Protein AF-A0A7C1ZJZ0-F1 (afdb_monomer_lite)

pLDDT: mean 82.47, std 15.39, range [27.53, 98.88]

Structure (mmCIF, N/CA/C/O backbone):
data_AF-A0A7C1ZJZ0-F1
#
_entry.id   AF-A0A7C1ZJZ0-F1
#
loop_
_atom_site.group_PDB
_atom_site.id
_atom_site.type_symbol
_atom_site.label_atom_id
_atom_site.label_alt_id
_atom_site.label_comp_id
_atom_site.label_asym_id
_atom_site.label_entity_id
_atom_site.label_seq_id
_atom_site.pdbx_PDB_ins_code
_atom_site.Cartn_x
_atom_site.Cartn_y
_atom_site.Cartn_z
_atom_site.occupancy
_atom_site.B_iso_or_equiv
_atom_site.auth_seq_id
_atom_site.auth_comp_id
_atom_site.auth_asym_id
_atom_site.auth_atom_id
_atom_site.pdbx_PDB_model_num
ATOM 1 N N . MET A 1 1 ? 35.219 12.768 -16.596 1.00 62.69 1 MET A N 1
ATOM 2 C CA . MET A 1 1 ? 33.957 13.481 -16.907 1.00 62.69 1 MET A CA 1
ATOM 3 C C . MET A 1 1 ? 33.948 14.008 -18.329 1.00 62.69 1 MET A C 1
ATOM 5 O O . MET A 1 1 ? 33.378 13.306 -19.140 1.00 62.69 1 MET A O 1
ATOM 9 N N . ALA A 1 2 ? 34.588 15.134 -18.684 1.00 76.19 2 ALA A N 1
ATOM 10 C CA . ALA A 1 2 ? 34.489 15.686 -20.050 1.00 76.19 2 ALA A CA 1
ATOM 11 C C . ALA A 1 2 ? 34.805 14.657 -21.159 1.00 76.19 2 ALA A C 1
ATOM 13 O O . ALA A 1 2 ? 33.947 14.381 -21.987 1.00 76.19 2 ALA A O 1
ATOM 14 N N . ALA A 1 3 ? 35.966 13.991 -21.096 1.00 74.75 3 ALA A N 1
ATOM 15 C CA . ALA A 1 3 ? 36.316 12.920 -22.035 1.00 74.75 3 ALA A CA 1
ATOM 16 C C . ALA A 1 3 ? 35.357 11.712 -21.986 1.00 74.75 3 ALA A C 1
ATOM 18 O O . ALA A 1 3 ? 35.090 11.110 -23.013 1.00 74.75 3 ALA A O 1
ATOM 19 N N . TYR A 1 4 ? 34.794 11.380 -20.818 1.00 78.62 4 TYR A N 1
ATOM 20 C CA . TYR A 1 4 ? 33.815 10.293 -20.682 1.00 78.62 4 TYR A CA 1
ATOM 21 C C . TYR A 1 4 ? 32.494 10.624 -21.389 1.00 78.62 4 TYR A C 1
ATOM 23 O O . TYR A 1 4 ? 31.970 9.791 -22.117 1.00 78.62 4 TYR A O 1
ATOM 31 N N . HIS A 1 5 ? 31.977 11.846 -21.233 1.00 79.69 5 HIS A N 1
ATOM 32 C CA . HIS A 1 5 ? 30.794 12.280 -21.980 1.00 79.69 5 HIS A CA 1
ATOM 33 C C . HIS A 1 5 ? 31.078 12.393 -23.476 1.00 79.69 5 HIS A C 1
ATOM 35 O O . HIS A 1 5 ? 30.217 12.034 -24.263 1.00 79.69 5 HIS A O 1
ATOM 41 N N . LEU A 1 6 ? 32.277 12.834 -23.866 1.00 79.25 6 LEU A N 1
ATOM 42 C CA . LEU A 1 6 ? 32.668 12.941 -25.271 1.00 79.25 6 LEU A CA 1
ATOM 43 C C . LEU A 1 6 ? 32.746 11.563 -25.951 1.00 79.25 6 LEU A C 1
ATOM 45 O O . LEU A 1 6 ? 32.213 11.406 -27.042 1.00 79.25 6 LEU A O 1
ATOM 49 N N . ILE A 1 7 ? 33.331 10.566 -25.274 1.00 78.31 7 ILE A N 1
ATOM 50 C CA . ILE A 1 7 ? 33.463 9.180 -25.760 1.00 78.31 7 ILE A CA 1
ATOM 51 C C . ILE A 1 7 ? 32.117 8.440 -25.831 1.00 78.31 7 ILE A C 1
ATOM 53 O O . ILE A 1 7 ? 31.947 7.598 -26.703 1.00 78.31 7 ILE A O 1
ATOM 57 N N . ASN A 1 8 ? 31.161 8.748 -24.945 1.00 71.50 8 ASN A N 1
ATOM 58 C CA . ASN A 1 8 ? 29.840 8.097 -24.932 1.00 71.50 8 ASN A CA 1
ATOM 59 C C . ASN A 1 8 ? 28.728 8.921 -25.608 1.00 71.50 8 ASN A C 1
ATOM 61 O O . ASN A 1 8 ? 27.606 8.446 -25.741 1.00 71.50 8 ASN A O 1
ATOM 65 N N . SER A 1 9 ? 29.006 10.157 -26.028 1.00 66.31 9 SER A N 1
ATOM 66 C CA . SER A 1 9 ? 28.145 10.886 -26.961 1.00 66.31 9 SER A CA 1
ATOM 67 C C . SER A 1 9 ? 28.425 10.398 -28.377 1.00 66.31 9 SER A C 1
ATOM 69 O O . SER A 1 9 ? 29.589 10.202 -28.713 1.00 66.31 9 SER A O 1
ATOM 71 N N . SER A 1 10 ? 27.399 10.278 -29.223 1.00 53.28 10 SER A N 1
ATOM 72 C CA . SER A 1 10 ? 27.482 9.767 -30.608 1.00 53.28 10 SER A CA 1
ATOM 73 C C . SER A 1 10 ? 28.226 10.693 -31.595 1.00 53.28 10 SER A C 1
ATOM 75 O O . SER A 1 10 ? 27.869 10.796 -32.769 1.00 53.28 10 SER A O 1
ATOM 77 N N . GLN A 1 11 ? 29.233 11.426 -31.120 1.00 60.56 11 GLN A N 1
ATOM 78 C CA . GLN A 1 11 ? 30.133 12.239 -31.923 1.00 60.56 11 GLN A CA 1
ATOM 79 C C . GLN A 1 11 ? 31.191 11.349 -32.579 1.00 60.56 11 GLN A C 1
ATOM 81 O O . GLN A 1 11 ? 31.727 10.433 -31.962 1.00 60.56 11 GLN A O 1
ATOM 86 N N . ASN A 1 12 ? 31.516 11.647 -33.835 1.00 75.19 12 ASN A N 1
ATOM 87 C CA . ASN A 1 12 ? 32.528 10.915 -34.585 1.00 75.19 12 ASN A CA 1
ATOM 88 C C . ASN A 1 12 ? 33.930 11.263 -34.048 1.00 75.19 12 ASN A C 1
ATOM 90 O O . ASN A 1 12 ? 34.470 12.324 -34.369 1.00 75.19 12 ASN A O 1
ATOM 94 N N . ILE A 1 13 ? 34.486 10.398 -33.197 1.00 86.00 13 ILE A N 1
ATOM 95 C CA . ILE A 1 13 ? 35.805 10.564 -32.573 1.00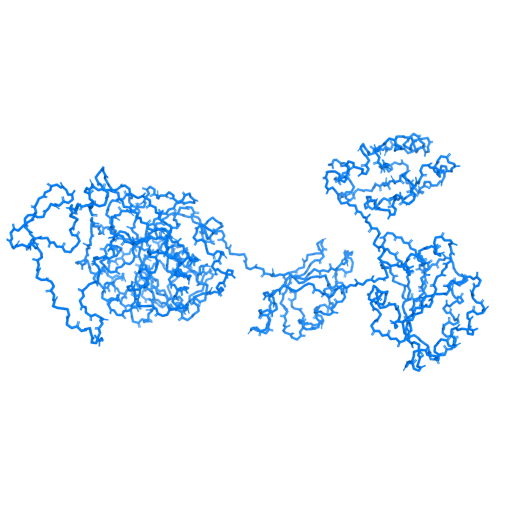 86.00 13 ILE A CA 1
ATOM 96 C C . ILE A 1 13 ? 36.727 9.386 -32.901 1.00 86.00 13 ILE A C 1
ATOM 98 O O . ILE A 1 13 ? 36.274 8.263 -33.114 1.00 86.00 13 ILE A O 1
ATOM 102 N N . LEU A 1 14 ? 38.035 9.631 -32.867 1.00 87.56 14 LEU A N 1
ATOM 103 C CA . LEU A 1 14 ? 39.067 8.604 -32.968 1.00 87.56 14 LEU A CA 1
ATOM 104 C C . LEU A 1 14 ? 39.740 8.415 -31.603 1.00 87.56 14 LEU A C 1
ATOM 106 O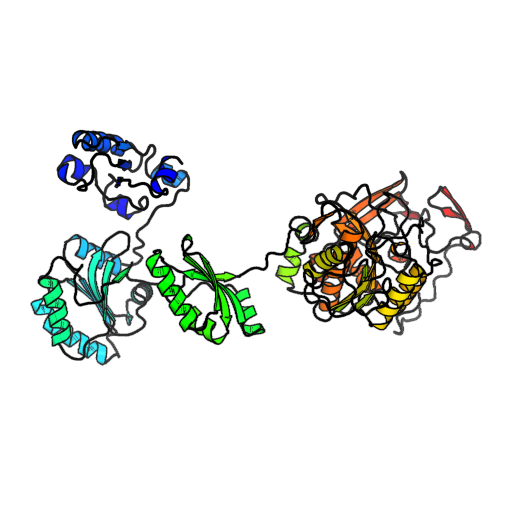 O . LEU A 1 14 ? 40.520 9.262 -31.171 1.00 87.56 14 LEU A O 1
ATOM 110 N N . LEU A 1 15 ? 39.454 7.310 -30.914 1.00 90.94 15 LEU A N 1
ATOM 111 C CA . LEU A 1 15 ? 40.058 6.991 -29.618 1.00 90.94 15 LEU A CA 1
ATOM 112 C C . LEU A 1 15 ? 41.259 6.051 -29.807 1.00 90.94 15 LEU A C 1
ATOM 114 O O . LEU A 1 15 ? 41.103 4.949 -30.325 1.00 90.94 15 LEU A O 1
ATOM 118 N N . LEU A 1 16 ? 42.453 6.467 -29.379 1.00 91.62 16 LEU A N 1
ATOM 119 C CA . LEU A 1 16 ? 43.711 5.733 -29.561 1.00 91.62 16 LEU A CA 1
ATOM 120 C C . LEU A 1 16 ? 44.349 5.356 -28.219 1.00 91.62 16 LEU A C 1
ATOM 122 O O . LEU A 1 16 ? 44.629 6.219 -27.382 1.00 91.62 16 LEU A O 1
ATOM 126 N N . ASP A 1 17 ? 44.646 4.070 -28.041 1.00 91.75 17 ASP A N 1
ATOM 127 C CA . ASP A 1 17 ? 45.448 3.567 -26.925 1.00 91.75 17 ASP A CA 1
ATOM 128 C C . ASP A 1 17 ? 46.902 3.358 -27.357 1.00 91.75 17 ASP A C 1
ATOM 130 O O . ASP A 1 17 ? 47.202 2.492 -28.181 1.00 91.75 17 ASP A O 1
ATOM 134 N N . VAL A 1 18 ? 47.818 4.131 -26.772 1.00 93.06 18 VAL A N 1
ATOM 135 C CA . VAL A 1 18 ? 49.244 4.102 -27.136 1.00 93.06 18 VAL A CA 1
ATOM 136 C C . VAL A 1 18 ? 50.113 3.304 -26.159 1.00 93.06 18 VAL A C 1
ATOM 138 O O . VAL A 1 18 ? 51.347 3.362 -26.230 1.00 93.06 18 VAL A O 1
ATOM 141 N N . ARG A 1 19 ? 49.490 2.545 -25.246 1.00 92.38 19 ARG A N 1
ATOM 142 C CA . ARG A 1 19 ? 50.166 1.552 -24.390 1.00 92.38 19 ARG A CA 1
ATOM 143 C C . ARG A 1 19 ? 50.691 0.371 -25.214 1.00 92.38 19 ARG A C 1
ATOM 145 O O . ARG A 1 19 ? 50.496 0.281 -26.421 1.00 92.38 19 ARG A O 1
ATOM 152 N N . SER A 1 20 ? 51.379 -0.560 -24.557 1.00 83.19 20 SER A N 1
ATOM 153 C CA . SER A 1 20 ? 51.705 -1.838 -25.198 1.00 83.19 20 SER A CA 1
ATOM 154 C C . SER A 1 20 ? 50.433 -2.640 -25.514 1.00 83.19 20 SER A C 1
ATOM 156 O O . SER A 1 20 ? 49.458 -2.566 -24.768 1.00 83.19 20 SER A O 1
ATOM 158 N N . GLU A 1 21 ? 50.450 -3.460 -26.571 1.00 74.38 21 GLU A N 1
ATOM 159 C CA . GLU A 1 21 ? 49.321 -4.349 -26.903 1.00 74.38 21 GLU A CA 1
ATOM 160 C C . GLU A 1 21 ? 48.880 -5.191 -25.694 1.00 74.38 21 GLU A C 1
ATOM 162 O O . GLU A 1 21 ? 47.696 -5.293 -25.395 1.00 74.38 21 GLU A O 1
ATOM 167 N N . GLY A 1 22 ? 49.833 -5.752 -24.939 1.00 65.69 22 GLY A N 1
ATOM 168 C CA . GLY A 1 22 ? 49.528 -6.542 -23.742 1.00 65.69 22 GLY A CA 1
ATOM 169 C C . GLY A 1 22 ? 48.804 -5.749 -22.646 1.00 65.69 22 GLY A C 1
ATOM 170 O O . GLY A 1 22 ? 47.997 -6.315 -21.915 1.00 65.69 22 GLY A O 1
ATOM 171 N N . GLU A 1 23 ? 49.038 -4.438 -22.543 1.00 78.44 23 GLU A N 1
ATOM 172 C CA . GLU A 1 23 ? 48.280 -3.568 -21.639 1.00 78.44 23 GLU A CA 1
ATOM 173 C C . GLU A 1 23 ? 46.887 -3.240 -22.190 1.00 78.44 23 GLU A C 1
ATOM 175 O O . GLU A 1 23 ? 45.931 -3.241 -21.413 1.00 78.44 23 GLU A O 1
ATOM 180 N N . TYR A 1 24 ? 46.749 -3.024 -23.501 1.00 78.06 24 TYR A N 1
ATOM 181 C CA . TYR A 1 24 ? 45.454 -2.859 -24.174 1.00 78.06 24 TYR A CA 1
ATOM 182 C C . TYR A 1 24 ? 44.541 -4.076 -23.949 1.00 78.06 24 TYR A C 1
ATOM 184 O O . TYR A 1 24 ? 43.420 -3.933 -23.458 1.00 78.06 24 TYR A O 1
ATOM 192 N N . TYR A 1 25 ? 45.051 -5.290 -24.176 1.00 65.94 25 TYR A N 1
ATOM 193 C CA . TYR A 1 25 ? 44.299 -6.531 -23.946 1.00 65.94 25 TYR A CA 1
ATOM 194 C C . TYR A 1 25 ? 44.099 -6.874 -22.456 1.00 65.94 25 TYR A C 1
ATOM 196 O O . TYR A 1 25 ? 43.245 -7.694 -22.134 1.00 65.94 25 TYR A O 1
ATOM 204 N N . SER A 1 26 ? 44.816 -6.228 -21.525 1.00 63.50 26 SER A N 1
ATOM 205 C CA . SER A 1 26 ? 44.552 -6.355 -20.075 1.00 63.50 26 SER A CA 1
ATOM 206 C C . SER A 1 26 ? 43.344 -5.534 -19.588 1.00 63.50 26 SER A C 1
ATOM 208 O O . SER A 1 26 ? 42.883 -5.703 -18.454 1.00 63.50 26 SER A O 1
ATOM 210 N N . GLY A 1 27 ? 42.833 -4.645 -20.442 1.00 74.06 27 GLY A N 1
ATOM 211 C CA . GLY A 1 27 ? 41.704 -3.760 -20.183 1.00 74.06 27 GLY A CA 1
ATOM 212 C C . GLY A 1 27 ? 41.937 -2.393 -20.819 1.00 74.06 27 GLY A C 1
ATOM 213 O O . GLY A 1 27 ? 42.972 -1.773 -20.563 1.00 74.06 27 GLY A O 1
ATOM 214 N N . HIS A 1 28 ? 40.986 -1.919 -21.621 1.00 85.06 28 HIS A N 1
ATOM 215 C CA . HIS A 1 28 ? 41.040 -0.670 -22.387 1.00 85.06 28 HIS A CA 1
ATOM 216 C C . HIS A 1 28 ? 39.713 0.108 -22.286 1.00 85.06 28 HIS A C 1
ATOM 218 O O . HIS A 1 28 ? 38.720 -0.398 -21.766 1.00 85.06 28 HIS A O 1
ATOM 224 N N . ILE A 1 29 ? 39.684 1.359 -22.744 1.00 87.12 29 ILE A N 1
ATOM 225 C CA . ILE A 1 29 ? 38.444 2.143 -22.872 1.00 87.12 29 ILE A CA 1
ATOM 226 C C . ILE A 1 29 ? 37.688 1.660 -24.115 1.00 87.12 29 ILE A C 1
ATOM 228 O O . ILE A 1 29 ? 38.301 1.524 -25.170 1.00 87.12 29 ILE A O 1
ATOM 232 N N . HIS A 1 30 ? 36.383 1.400 -23.994 1.00 79.94 30 HIS A N 1
ATOM 233 C CA . HIS A 1 30 ? 35.548 0.928 -25.104 1.00 79.94 30 HIS A CA 1
ATOM 234 C C . HIS A 1 30 ? 35.682 1.821 -26.353 1.00 79.94 30 HIS A C 1
ATOM 236 O O . HIS A 1 30 ? 35.745 3.044 -26.234 1.00 79.94 30 HIS A O 1
ATOM 242 N N . GLY A 1 31 ? 35.755 1.207 -27.538 1.00 75.81 31 GLY A N 1
ATOM 243 C CA . GLY A 1 31 ? 35.952 1.908 -28.813 1.00 75.81 31 GLY A CA 1
ATOM 244 C C . GLY A 1 31 ? 37.383 2.406 -29.075 1.00 75.81 31 GLY A C 1
ATOM 245 O O . GLY A 1 31 ? 37.620 3.055 -30.090 1.00 75.81 31 GLY A O 1
ATOM 246 N N . ALA A 1 32 ? 38.347 2.127 -28.190 1.00 84.69 32 ALA A N 1
ATOM 247 C CA . ALA A 1 32 ? 39.744 2.485 -28.416 1.00 84.69 32 ALA A CA 1
ATOM 248 C C . ALA A 1 32 ? 40.421 1.553 -29.428 1.00 84.69 32 ALA A C 1
ATOM 250 O O . ALA A 1 32 ? 40.411 0.337 -29.257 1.00 84.69 32 ALA A O 1
ATOM 251 N N . ILE A 1 33 ? 41.118 2.125 -30.406 1.00 84.38 33 ILE A N 1
ATOM 252 C CA . ILE A 1 33 ? 42.001 1.397 -31.321 1.00 84.38 33 ILE A CA 1
ATOM 253 C C . ILE A 1 33 ? 43.386 1.278 -30.677 1.00 84.38 33 ILE A C 1
ATOM 255 O O . ILE A 1 33 ? 43.949 2.264 -30.192 1.00 84.38 33 ILE A O 1
ATOM 259 N N . SER A 1 34 ? 43.962 0.073 -30.674 1.00 85.56 34 SER A N 1
ATOM 260 C CA . SER A 1 34 ? 45.341 -0.124 -30.218 1.00 85.56 34 SER A CA 1
ATOM 261 C C . SER A 1 34 ? 46.321 0.478 -31.230 1.00 85.56 34 SER A C 1
ATOM 263 O O . SER A 1 34 ? 46.382 0.062 -32.386 1.00 85.56 34 SER A O 1
ATOM 265 N N . THR A 1 35 ? 47.108 1.468 -30.815 1.00 86.88 35 THR A N 1
ATOM 266 C CA . THR A 1 35 ? 48.168 2.078 -31.635 1.00 86.88 35 THR A CA 1
ATOM 267 C C . THR A 1 35 ? 49.413 2.317 -30.771 1.00 86.88 35 THR A C 1
ATOM 269 O O . THR A 1 35 ? 49.746 3.461 -30.460 1.00 86.88 35 THR A O 1
ATOM 272 N N . PRO A 1 36 ? 50.114 1.247 -30.336 1.00 88.56 36 PRO A N 1
ATOM 273 C CA . PRO A 1 36 ? 51.244 1.352 -29.417 1.00 88.56 36 PRO A CA 1
ATOM 274 C C . PRO A 1 36 ? 52.275 2.400 -29.844 1.00 88.56 36 PRO A C 1
ATOM 276 O O . PRO A 1 36 ? 52.751 2.374 -30.981 1.00 88.56 36 PRO A O 1
ATOM 279 N N . LEU A 1 37 ? 52.704 3.267 -28.917 1.00 87.62 37 LEU A N 1
ATOM 280 C CA . LEU A 1 37 ? 53.649 4.357 -29.212 1.00 87.62 37 LEU A CA 1
ATOM 281 C C . LEU A 1 37 ? 54.930 3.854 -29.910 1.00 87.62 37 LEU A C 1
ATOM 283 O O . LEU A 1 37 ? 55.442 4.491 -30.822 1.00 87.62 37 LEU A O 1
ATOM 287 N N . ALA A 1 38 ? 55.413 2.663 -29.542 1.00 82.25 38 ALA A N 1
ATOM 288 C CA . ALA A 1 38 ? 56.596 2.039 -30.142 1.00 82.25 38 ALA A CA 1
ATOM 289 C C . ALA A 1 38 ? 56.436 1.618 -31.623 1.00 82.25 38 ALA A C 1
ATOM 291 O O . ALA A 1 38 ? 57.450 1.354 -32.281 1.00 82.25 38 ALA A O 1
ATOM 292 N N . LEU A 1 39 ? 55.200 1.519 -32.125 1.00 80.50 39 LEU A N 1
ATOM 293 C CA . LEU A 1 39 ? 54.866 1.344 -33.542 1.00 80.50 39 LEU A CA 1
ATOM 294 C C . LEU A 1 39 ? 54.639 2.707 -34.204 1.00 80.50 39 LEU A C 1
ATOM 296 O O . LEU A 1 39 ? 55.279 2.992 -35.214 1.00 80.50 39 LEU A O 1
ATOM 300 N N . LEU A 1 40 ? 53.843 3.576 -33.572 1.00 82.62 40 LEU A N 1
ATOM 301 C CA . LEU A 1 40 ? 53.535 4.929 -34.050 1.00 82.62 40 LEU A CA 1
ATOM 302 C C . LEU A 1 40 ? 54.802 5.767 -34.316 1.00 82.62 40 LEU A C 1
ATOM 304 O O . LEU A 1 40 ? 54.922 6.400 -35.358 1.00 82.62 40 LEU A O 1
ATOM 308 N N . SER A 1 41 ? 55.808 5.707 -33.432 1.00 80.75 41 SER A N 1
ATOM 309 C CA . SER A 1 41 ? 57.100 6.393 -33.626 1.00 80.75 41 SER A CA 1
ATOM 310 C C . SER A 1 41 ? 57.995 5.794 -34.723 1.00 80.75 41 SER A C 1
ATOM 312 O O . SER A 1 41 ? 59.044 6.364 -35.020 1.00 80.75 41 SER A O 1
ATOM 314 N N . LYS A 1 42 ? 57.653 4.624 -35.279 1.00 81.50 42 LYS A N 1
ATOM 315 C CA . LYS A 1 42 ? 58.417 3.951 -36.349 1.00 81.50 42 LYS A CA 1
ATOM 316 C C . LYS A 1 42 ? 57.719 4.002 -37.701 1.00 81.50 42 LYS A C 1
ATOM 318 O O . LYS A 1 42 ? 58.405 3.930 -38.716 1.00 81.50 42 LYS A O 1
ATOM 323 N N . ASN A 1 43 ? 56.392 4.067 -37.702 1.00 77.69 43 ASN A N 1
ATOM 324 C CA . ASN A 1 43 ? 55.567 4.109 -38.897 1.00 77.69 43 ASN A CA 1
ATOM 325 C C . ASN A 1 43 ? 54.333 4.992 -38.637 1.00 77.69 43 ASN A C 1
ATOM 327 O O . ASN A 1 43 ? 53.296 4.455 -38.256 1.00 77.69 43 ASN A O 1
ATOM 331 N N . PRO A 1 44 ? 54.425 6.324 -38.804 1.00 68.12 44 PRO A N 1
ATOM 332 C CA . PRO A 1 44 ? 53.292 7.229 -38.586 1.00 68.12 44 PRO A CA 1
ATOM 333 C C . PRO A 1 44 ? 52.082 6.924 -39.486 1.00 68.12 44 PRO A C 1
ATOM 335 O O . PRO A 1 44 ? 50.941 7.098 -39.058 1.00 68.12 44 PRO A O 1
ATOM 338 N N . ASP A 1 45 ? 52.327 6.334 -40.664 1.00 66.31 45 ASP A N 1
ATOM 339 C CA . ASP A 1 45 ? 51.314 5.794 -41.585 1.00 66.31 45 ASP A CA 1
ATOM 340 C C . ASP A 1 45 ? 50.470 4.642 -40.983 1.00 66.31 45 ASP A C 1
ATOM 342 O O . ASP A 1 45 ? 49.582 4.114 -41.646 1.00 66.31 45 ASP A O 1
ATOM 346 N N . SER A 1 46 ? 50.732 4.206 -39.740 1.00 66.25 46 SER A N 1
ATOM 347 C CA . SER A 1 46 ? 49.893 3.230 -39.026 1.00 66.25 46 SER A CA 1
ATOM 348 C C . SER A 1 46 ? 48.618 3.826 -38.416 1.00 66.25 46 SER A C 1
ATOM 350 O O . SER A 1 46 ? 47.867 3.098 -37.767 1.00 66.25 46 SER A O 1
ATOM 352 N N . LEU A 1 47 ? 48.397 5.138 -38.538 1.00 77.12 47 LEU A N 1
ATOM 353 C CA . LEU A 1 47 ? 47.149 5.779 -38.120 1.00 77.12 47 LEU A CA 1
ATOM 354 C C . LEU A 1 47 ? 46.005 5.427 -39.093 1.00 77.12 47 LEU A C 1
ATOM 356 O O . LEU A 1 47 ? 46.252 5.325 -40.293 1.00 77.12 47 LEU A O 1
ATOM 360 N N . PRO A 1 48 ? 44.755 5.267 -38.614 1.00 72.56 48 PRO A N 1
ATOM 361 C CA . PRO A 1 48 ? 43.609 5.024 -39.488 1.00 72.56 48 PRO A CA 1
ATOM 362 C C . PRO A 1 48 ? 43.432 6.105 -40.564 1.00 72.56 48 PRO A C 1
ATOM 364 O O . PRO A 1 48 ? 43.592 7.296 -40.288 1.00 72.56 48 PRO A O 1
ATOM 367 N N . ASP A 1 49 ? 43.062 5.683 -41.777 1.00 78.94 49 ASP A N 1
ATOM 368 C CA . ASP A 1 49 ? 42.761 6.577 -42.901 1.00 78.94 49 ASP A CA 1
ATOM 369 C C . ASP A 1 49 ? 41.374 7.209 -42.708 1.00 78.94 49 ASP A C 1
ATOM 371 O O . ASP A 1 49 ? 40.342 6.655 -43.088 1.00 78.94 49 ASP A O 1
ATOM 375 N N . VAL A 1 50 ? 41.358 8.343 -42.007 1.00 79.69 50 VAL A N 1
ATOM 376 C CA . VAL A 1 50 ? 40.159 9.105 -41.638 1.00 79.69 50 VAL A CA 1
ATOM 377 C C . VAL A 1 50 ? 40.376 10.598 -41.881 1.00 79.69 50 VAL A C 1
ATOM 379 O O . VAL A 1 50 ? 41.509 11.065 -42.019 1.00 79.69 50 VAL A O 1
ATOM 382 N N . ASP A 1 51 ? 39.281 11.365 -41.903 1.00 82.31 51 ASP A N 1
ATOM 383 C CA . ASP A 1 51 ? 39.332 12.826 -41.991 1.00 82.31 51 ASP A CA 1
ATOM 384 C C . ASP A 1 51 ? 40.234 13.402 -40.883 1.00 82.31 51 ASP A C 1
ATOM 386 O O . ASP A 1 51 ? 40.035 13.145 -39.695 1.00 82.31 51 ASP A O 1
ATOM 390 N N . LYS A 1 52 ? 41.232 14.199 -41.273 1.00 84.00 52 LYS A N 1
ATOM 391 C CA . LYS A 1 52 ? 42.213 14.815 -40.368 1.00 84.00 52 LYS A CA 1
ATOM 392 C C . LYS A 1 52 ? 41.600 15.866 -39.433 1.00 84.00 52 LYS A C 1
ATOM 394 O O . LYS A 1 52 ? 42.225 16.238 -38.439 1.00 84.00 52 LYS A O 1
ATOM 399 N N . ASN A 1 53 ? 40.375 16.303 -39.720 1.00 85.31 53 ASN A N 1
ATOM 400 C CA . ASN A 1 53 ? 39.571 17.170 -38.863 1.00 85.31 53 ASN A CA 1
ATOM 401 C C . ASN A 1 53 ? 38.772 16.395 -37.785 1.00 85.31 53 ASN A C 1
ATOM 403 O O . ASN A 1 53 ? 38.018 16.998 -37.020 1.00 85.31 53 ASN A O 1
ATOM 407 N N . ILE A 1 54 ? 38.898 15.061 -37.708 1.00 87.44 54 ILE A N 1
ATOM 408 C CA . ILE A 1 54 ? 38.279 14.271 -36.634 1.00 87.44 54 ILE A CA 1
ATOM 409 C C . ILE A 1 54 ? 38.904 14.606 -35.271 1.00 87.44 54 ILE A C 1
ATOM 411 O O . ILE A 1 54 ? 40.110 14.828 -35.150 1.00 87.44 54 ILE A O 1
ATOM 415 N N . THR A 1 55 ? 38.087 14.584 -34.218 1.00 90.12 55 THR A N 1
ATOM 416 C CA . THR A 1 55 ? 38.578 14.692 -32.840 1.00 90.12 55 THR A CA 1
ATOM 417 C C . THR A 1 55 ? 39.299 13.404 -32.451 1.00 90.12 55 THR A C 1
ATOM 419 O O . THR A 1 55 ? 38.671 12.354 -32.319 1.00 90.12 55 THR A O 1
ATOM 422 N N . VAL A 1 56 ? 40.610 13.486 -32.230 1.00 91.81 56 VAL A N 1
ATOM 423 C CA . VAL A 1 56 ? 41.450 12.375 -31.774 1.00 91.81 56 VAL A CA 1
ATOM 424 C C . VAL A 1 56 ? 41.665 12.480 -30.266 1.00 91.81 56 VAL A C 1
ATOM 426 O O . VAL A 1 56 ? 42.189 13.480 -29.775 1.00 91.81 56 VAL A O 1
ATOM 429 N N . ILE A 1 57 ? 41.308 11.436 -29.521 1.00 93.44 57 ILE A N 1
ATOM 430 C CA . ILE A 1 57 ? 41.611 11.308 -28.091 1.00 93.44 57 ILE A CA 1
ATOM 431 C C . ILE A 1 57 ? 42.661 10.215 -27.932 1.00 93.44 57 ILE A C 1
ATOM 433 O O . ILE A 1 57 ? 42.454 9.078 -28.341 1.00 93.44 57 ILE A O 1
ATOM 437 N N . VAL A 1 58 ? 43.785 10.547 -27.311 1.00 93.88 58 VAL A N 1
ATOM 438 C CA . VAL A 1 58 ? 44.922 9.644 -27.131 1.00 93.88 58 VAL A CA 1
ATOM 439 C C . VAL A 1 58 ? 45.111 9.378 -25.649 1.00 93.88 58 VAL A C 1
ATOM 441 O O . VAL A 1 58 ? 45.153 10.317 -24.855 1.00 93.88 58 VAL A O 1
ATOM 444 N N . TYR A 1 59 ? 45.276 8.119 -25.249 1.00 94.69 59 TYR A N 1
ATOM 445 C CA . TYR A 1 59 ? 45.592 7.793 -23.861 1.00 94.69 59 TYR A CA 1
ATOM 446 C C . TYR A 1 59 ? 46.716 6.776 -23.724 1.00 94.69 59 TYR A C 1
ATOM 448 O O . TYR A 1 59 ? 46.993 5.950 -24.588 1.00 94.69 59 TYR A O 1
ATOM 456 N N . SER A 1 60 ? 47.379 6.860 -22.576 1.00 94.19 60 SER A N 1
ATOM 457 C CA . SER A 1 60 ? 48.375 5.894 -22.128 1.00 94.19 60 SER A CA 1
ATOM 458 C C . SER A 1 60 ? 48.040 5.447 -20.704 1.00 94.19 60 SER A C 1
ATOM 460 O O . SER A 1 60 ? 47.005 5.825 -20.154 1.00 94.19 60 SER A O 1
ATOM 462 N N . ARG A 1 61 ? 48.917 4.668 -20.063 1.00 91.88 61 ARG A N 1
ATOM 463 C CA . ARG A 1 61 ? 48.693 4.178 -18.694 1.00 91.88 61 ARG A CA 1
ATOM 464 C C . ARG A 1 61 ? 48.439 5.312 -17.689 1.00 91.88 61 ARG A C 1
ATOM 466 O O . ARG A 1 61 ? 47.533 5.192 -16.877 1.00 91.88 61 ARG A O 1
ATOM 473 N N . SER A 1 62 ? 49.214 6.395 -17.772 1.00 88.44 62 SER A N 1
ATOM 474 C CA . SER A 1 62 ? 49.195 7.536 -16.838 1.00 88.44 62 SER A CA 1
ATOM 475 C C . SER A 1 62 ? 49.080 8.905 -17.530 1.00 88.44 62 SER A C 1
ATOM 477 O O . SER A 1 62 ? 49.445 9.925 -16.955 1.00 88.44 62 SER A O 1
ATOM 479 N N . GLY A 1 63 ? 48.696 8.939 -18.810 1.00 86.12 63 GLY A N 1
ATOM 480 C CA . GLY A 1 63 ? 48.683 10.153 -19.643 1.00 86.12 63 GLY A CA 1
ATOM 481 C C . GLY A 1 63 ? 50.066 10.594 -20.160 1.00 86.12 63 GLY A C 1
ATOM 482 O O . GLY A 1 63 ? 50.160 11.159 -21.246 1.00 86.12 63 GLY A O 1
ATOM 483 N N . TYR A 1 64 ? 51.162 10.261 -19.466 1.00 87.19 64 TYR A N 1
ATOM 484 C CA . TYR A 1 64 ? 52.518 10.731 -19.805 1.00 87.19 64 TYR A CA 1
ATOM 485 C C . TYR A 1 64 ? 52.996 10.360 -21.223 1.00 87.19 64 TYR A C 1
ATOM 487 O O . TYR A 1 64 ? 53.532 11.205 -21.934 1.00 87.19 64 TYR A O 1
ATOM 495 N N . LEU A 1 65 ? 52.785 9.113 -21.663 1.00 88.81 65 LEU A N 1
ATOM 496 C CA . LEU A 1 65 ? 53.170 8.679 -23.018 1.00 88.81 65 LEU A CA 1
ATOM 497 C C . LEU A 1 65 ? 52.154 9.116 -24.088 1.00 88.81 65 LEU A C 1
ATOM 499 O O . LEU A 1 65 ? 52.496 9.179 -25.266 1.00 88.81 65 LEU A O 1
ATOM 503 N N . GLY A 1 66 ? 50.931 9.469 -23.677 1.00 87.56 66 GLY A N 1
ATOM 504 C CA . GLY A 1 66 ? 49.910 10.030 -24.564 1.00 87.56 66 GLY A CA 1
ATOM 505 C C . GLY A 1 66 ? 50.331 11.394 -25.110 1.00 87.56 66 GLY A C 1
ATOM 506 O O . GLY A 1 66 ? 50.117 11.670 -26.285 1.00 87.56 66 GLY A O 1
ATOM 507 N N . GLN A 1 67 ? 51.047 12.191 -24.307 1.00 86.88 67 GLN A N 1
ATOM 508 C CA . GLN A 1 67 ? 51.626 13.473 -24.721 1.00 86.88 67 GLN A CA 1
ATOM 509 C C . GLN A 1 67 ? 52.545 13.323 -25.948 1.00 86.88 67 GLN A C 1
ATOM 511 O O . GLN A 1 67 ? 52.386 14.036 -26.934 1.00 86.88 67 GLN A O 1
ATOM 516 N N . GLN A 1 68 ? 53.462 12.349 -25.910 1.00 88.94 68 GLN A N 1
ATOM 517 C CA . GLN A 1 68 ? 54.425 12.090 -26.991 1.00 88.94 68 GLN A CA 1
ATOM 518 C C . GLN A 1 68 ? 53.736 11.558 -28.254 1.00 88.94 68 GLN A C 1
ATOM 520 O O . GLN A 1 68 ? 54.125 11.899 -29.367 1.00 88.94 68 GLN A O 1
ATOM 525 N N . ALA A 1 69 ? 52.688 10.747 -28.094 1.00 89.88 69 ALA A N 1
ATOM 526 C CA . ALA A 1 69 ? 51.870 10.312 -29.218 1.00 89.88 69 ALA A CA 1
ATOM 527 C C . ALA A 1 69 ? 51.103 11.478 -29.863 1.00 89.88 69 ALA A C 1
ATOM 529 O O . ALA A 1 69 ? 51.074 11.563 -31.087 1.00 89.88 69 ALA A O 1
ATOM 530 N N . CYS A 1 70 ? 50.542 12.399 -29.070 1.00 92.00 70 CYS A N 1
ATOM 531 C CA . CYS A 1 70 ? 49.854 13.582 -29.596 1.00 92.00 70 CYS A CA 1
ATOM 532 C C . CYS A 1 70 ? 50.784 14.435 -30.471 1.00 92.00 70 CYS A C 1
ATOM 534 O O . CYS A 1 70 ? 50.380 14.858 -31.548 1.00 92.00 70 CYS A O 1
ATOM 536 N N . GLU A 1 71 ? 52.038 14.637 -30.053 1.00 89.50 71 GLU A N 1
ATOM 537 C CA . GLU A 1 71 ? 53.043 15.363 -30.846 1.00 89.50 71 GLU A CA 1
ATOM 538 C C . GLU A 1 71 ? 53.307 14.693 -32.206 1.00 89.50 71 GLU A C 1
ATOM 540 O O . GLU A 1 71 ? 53.415 15.384 -33.217 1.00 89.50 71 GLU A O 1
ATOM 545 N N . ILE A 1 72 ? 53.360 13.357 -32.262 1.00 89.06 72 ILE A N 1
ATOM 546 C CA . ILE A 1 72 ? 53.508 12.613 -33.526 1.00 89.06 72 ILE A CA 1
ATOM 547 C C . ILE A 1 72 ? 52.252 12.773 -34.397 1.00 89.06 72 ILE A C 1
ATOM 549 O O . ILE A 1 72 ? 52.364 13.104 -35.572 1.00 89.06 72 ILE A O 1
ATOM 553 N N . ILE A 1 73 ? 51.058 12.609 -33.823 1.00 88.62 73 ILE A N 1
ATOM 554 C CA . ILE A 1 73 ? 49.778 12.656 -34.553 1.00 88.62 73 ILE A CA 1
ATOM 555 C C . ILE A 1 73 ? 49.492 14.061 -35.119 1.00 88.62 73 ILE A C 1
ATOM 557 O O . ILE A 1 73 ? 48.991 14.182 -36.235 1.00 88.62 73 ILE A O 1
ATOM 561 N N . VAL A 1 74 ? 49.871 15.129 -34.407 1.00 90.00 74 VAL A N 1
ATOM 562 C CA . VAL A 1 74 ? 49.780 16.514 -34.914 1.00 90.00 74 VAL A CA 1
ATOM 563 C C . VAL A 1 74 ? 50.729 16.746 -36.098 1.00 90.00 74 VAL A C 1
ATOM 565 O O . VAL A 1 74 ? 50.359 17.437 -37.046 1.00 90.00 74 VAL A O 1
ATOM 568 N N . ASN A 1 75 ? 51.923 16.138 -36.102 1.00 87.19 75 ASN A N 1
ATOM 569 C CA . ASN A 1 75 ? 52.822 16.201 -37.263 1.00 87.19 75 ASN A CA 1
ATOM 570 C C . ASN A 1 75 ? 52.239 15.471 -38.493 1.00 87.19 75 ASN A C 1
ATOM 572 O O . ASN A 1 75 ? 52.490 15.896 -39.619 1.00 87.19 75 ASN A O 1
ATOM 576 N N . GLU A 1 76 ? 51.369 14.475 -38.287 1.00 84.62 76 GLU A N 1
ATOM 577 C CA . GLU A 1 76 ? 50.568 13.812 -39.335 1.00 84.62 76 GLU A CA 1
ATOM 578 C C . GLU A 1 76 ? 49.288 14.583 -39.729 1.00 84.62 76 GLU A C 1
ATOM 580 O O . GLU A 1 76 ? 48.339 14.015 -40.286 1.00 84.62 76 GLU A O 1
ATOM 585 N N . SER A 1 77 ? 49.285 15.898 -39.478 1.00 85.38 77 SER A N 1
ATOM 586 C CA . SER A 1 77 ? 48.284 16.890 -39.899 1.00 85.38 77 SER A CA 1
ATOM 587 C C . SER A 1 77 ? 46.882 16.756 -39.290 1.00 85.38 77 SER A C 1
ATOM 589 O O . SER A 1 77 ? 45.941 17.321 -39.839 1.00 85.38 77 SER A O 1
ATOM 591 N N . PHE A 1 78 ? 46.715 16.054 -38.164 1.00 88.00 78 PHE A N 1
ATOM 592 C CA . PHE A 1 78 ? 45.446 16.061 -37.423 1.00 88.00 78 PHE A CA 1
ATOM 593 C C . PHE A 1 78 ? 45.268 17.364 -36.622 1.00 88.00 78 PHE A C 1
ATOM 595 O O . PHE A 1 78 ? 46.155 17.753 -35.859 1.00 88.00 78 PHE A O 1
ATOM 602 N N . GLU A 1 79 ? 44.111 18.020 -36.752 1.00 84.62 79 GLU A N 1
ATOM 603 C CA . GLU A 1 79 ? 43.877 19.355 -36.166 1.00 84.62 79 GLU A CA 1
ATOM 604 C C . GLU A 1 79 ? 43.351 19.330 -34.717 1.00 84.62 79 GLU A C 1
ATOM 606 O O . GLU A 1 79 ? 43.481 20.316 -33.986 1.00 84.62 79 GLU A O 1
ATOM 611 N N . HIS A 1 80 ? 42.736 18.226 -34.280 1.00 90.56 80 HIS A N 1
ATOM 612 C CA . HIS A 1 80 ? 41.968 18.150 -33.028 1.00 90.56 80 HIS A CA 1
ATOM 613 C C . HIS A 1 80 ? 42.433 16.989 -32.137 1.00 90.56 80 HIS A C 1
ATOM 615 O O . HIS A 1 80 ? 41.690 16.044 -31.883 1.00 90.56 80 HIS A O 1
ATOM 621 N N . VAL A 1 81 ? 43.685 17.050 -31.671 1.00 92.19 81 VAL A N 1
ATOM 622 C CA . VAL A 1 81 ? 44.337 15.968 -30.911 1.00 92.19 81 VAL A CA 1
ATOM 623 C C . VAL A 1 81 ? 44.420 16.296 -29.417 1.00 92.19 81 VAL A C 1
ATOM 625 O O . VAL A 1 81 ? 45.011 17.303 -29.025 1.00 92.19 81 VAL A O 1
ATOM 628 N N . TYR A 1 82 ? 43.876 15.417 -28.574 1.00 92.69 82 TYR A N 1
ATOM 629 C CA . TYR A 1 82 ? 43.782 15.598 -27.124 1.00 92.69 82 TYR A CA 1
ATOM 630 C C . TYR A 1 82 ? 44.390 14.419 -26.357 1.00 92.69 82 TYR A C 1
ATOM 632 O O . TYR A 1 82 ? 44.044 13.264 -26.594 1.00 92.69 82 TYR A O 1
ATOM 640 N N . ASN A 1 83 ? 45.247 14.708 -25.375 1.00 93.50 83 ASN A N 1
ATOM 641 C CA . ASN A 1 83 ? 45.751 13.711 -24.429 1.00 93.50 83 ASN A CA 1
ATOM 642 C C . ASN A 1 83 ? 44.740 13.511 -23.285 1.00 93.50 83 ASN A C 1
ATOM 644 O O . ASN A 1 83 ? 44.306 14.485 -22.666 1.00 93.50 83 ASN A O 1
ATOM 648 N N . LEU A 1 84 ? 44.400 12.264 -22.960 1.00 92.56 84 LEU A N 1
ATOM 649 C CA . LEU A 1 84 ? 43.627 11.932 -21.766 1.00 92.56 84 LEU A CA 1
ATOM 650 C C . LEU A 1 84 ? 44.526 12.058 -20.528 1.00 92.56 84 LEU A C 1
ATOM 652 O O . LEU A 1 84 ? 45.295 11.151 -20.195 1.00 92.56 84 LEU A O 1
ATOM 656 N N . GLU A 1 85 ? 44.419 13.198 -19.847 1.00 86.06 85 GLU A N 1
ATOM 657 C CA . GLU A 1 85 ? 45.101 13.467 -18.580 1.00 86.06 85 GLU A CA 1
ATOM 658 C C . GLU A 1 85 ? 44.801 12.364 -17.545 1.00 86.06 85 GLU A C 1
ATOM 660 O O . GLU A 1 85 ? 43.691 11.833 -17.486 1.00 86.06 85 GLU A O 1
ATOM 665 N N . GLY A 1 86 ? 45.831 11.938 -16.805 1.00 86.25 86 GLY A N 1
ATOM 666 C CA . GLY A 1 86 ? 45.768 10.791 -15.888 1.00 86.25 86 GLY A CA 1
ATOM 667 C C . GLY A 1 86 ? 45.738 9.406 -16.555 1.00 86.25 86 GLY A C 1
ATOM 668 O O . GLY A 1 86 ? 46.090 8.403 -15.927 1.00 86.25 86 GLY A O 1
ATOM 669 N N . GLY A 1 87 ? 45.405 9.330 -17.847 1.00 92.00 87 GLY A N 1
ATOM 670 C CA . GLY A 1 87 ? 45.353 8.091 -18.619 1.00 92.00 87 GLY A CA 1
ATOM 671 C C . GLY A 1 87 ? 44.342 7.073 -18.085 1.00 92.00 87 GLY A C 1
ATOM 672 O O . GLY A 1 87 ? 43.365 7.416 -17.419 1.00 92.00 87 GLY A O 1
ATOM 673 N N . LEU A 1 88 ? 44.587 5.788 -18.364 1.00 90.50 88 LEU A N 1
ATOM 674 C CA . LEU A 1 88 ? 43.681 4.723 -17.921 1.00 90.50 88 LEU A CA 1
ATOM 675 C C . LEU A 1 88 ? 43.630 4.570 -16.389 1.00 90.50 88 LEU A C 1
ATOM 677 O O . LEU A 1 88 ? 42.600 4.167 -15.855 1.00 90.50 88 LEU A O 1
ATOM 681 N N . LEU A 1 89 ? 44.713 4.880 -15.667 1.00 89.19 89 LEU A N 1
ATOM 682 C CA . LEU A 1 89 ? 44.723 4.769 -14.204 1.00 89.19 89 LEU A CA 1
ATOM 683 C C . LEU A 1 89 ? 43.686 5.701 -13.562 1.00 89.19 89 LEU A C 1
ATOM 685 O O . LEU A 1 89 ? 42.863 5.235 -12.778 1.00 89.19 89 LEU A O 1
ATOM 689 N N . GLU A 1 90 ? 43.669 6.978 -13.947 1.00 89.88 90 GLU A N 1
ATOM 690 C CA . GLU A 1 90 ? 42.705 7.951 -13.413 1.00 89.88 90 GLU A CA 1
ATOM 691 C C . GLU A 1 90 ? 41.278 7.716 -13.946 1.00 89.88 90 GLU A C 1
ATOM 693 O O . GLU A 1 90 ? 40.294 7.988 -13.256 1.00 89.88 90 GLU A O 1
ATOM 698 N N . TRP A 1 91 ? 41.146 7.153 -15.154 1.00 89.44 91 TRP A N 1
ATOM 699 C CA . TRP A 1 91 ? 39.862 6.689 -15.692 1.00 89.44 91 TRP A CA 1
ATOM 700 C C . TRP A 1 91 ? 39.226 5.612 -14.796 1.00 89.44 91 TRP A C 1
ATOM 702 O O . TRP A 1 91 ? 38.057 5.729 -14.426 1.00 89.44 91 TRP A O 1
ATOM 712 N N . ILE A 1 92 ? 40.014 4.607 -14.394 1.00 84.12 92 ILE A N 1
ATOM 713 C CA . ILE A 1 92 ? 39.582 3.533 -13.487 1.00 84.12 92 ILE A CA 1
ATOM 714 C C . ILE A 1 92 ? 39.337 4.069 -12.068 1.00 84.12 92 ILE A C 1
ATOM 716 O O . ILE A 1 92 ? 38.345 3.696 -11.447 1.00 84.12 92 ILE A O 1
ATOM 720 N N . GLU A 1 93 ? 40.197 4.956 -11.555 1.00 87.81 93 GLU A N 1
ATOM 721 C CA . GLU A 1 93 ? 40.038 5.567 -10.223 1.00 87.81 93 GLU A CA 1
ATOM 722 C C . GLU A 1 93 ? 38.717 6.342 -10.094 1.00 87.81 93 GLU A C 1
ATOM 724 O O . GLU A 1 93 ? 38.065 6.302 -9.052 1.00 87.81 93 GLU A O 1
ATOM 729 N N . LYS A 1 94 ? 38.271 6.984 -11.180 1.00 85.88 94 LYS A N 1
ATOM 730 C CA . LYS A 1 94 ? 36.980 7.688 -11.258 1.00 85.88 94 LYS A CA 1
ATOM 731 C C . LYS A 1 94 ? 35.778 6.765 -11.509 1.00 85.88 94 LYS A C 1
ATOM 733 O O . LYS A 1 94 ? 34.674 7.264 -11.715 1.00 85.88 94 LYS A O 1
ATOM 738 N N . GLY A 1 95 ? 35.976 5.446 -11.481 1.00 80.50 95 GLY A N 1
ATOM 739 C CA . GLY A 1 95 ? 34.919 4.443 -11.613 1.00 80.50 95 GLY A CA 1
ATOM 740 C C . GLY A 1 95 ? 34.373 4.266 -13.032 1.00 80.50 95 GLY A C 1
ATOM 741 O O . GLY A 1 95 ? 33.326 3.642 -13.193 1.00 80.50 95 GLY A O 1
ATOM 742 N N . PHE A 1 96 ? 35.040 4.799 -14.061 1.00 81.81 96 PHE A N 1
ATOM 743 C CA . PHE A 1 96 ? 34.570 4.652 -15.438 1.00 81.81 96 PHE A CA 1
ATOM 744 C C . PHE A 1 96 ? 34.850 3.233 -15.977 1.00 81.81 96 PHE A C 1
ATOM 746 O O . PHE A 1 96 ? 35.888 2.640 -15.661 1.00 81.81 96 PHE A O 1
ATOM 753 N N . PRO A 1 97 ? 33.940 2.669 -16.795 1.00 78.00 97 PRO A N 1
ATOM 754 C CA . PRO A 1 97 ? 34.049 1.307 -17.299 1.00 78.00 97 PRO A CA 1
ATOM 755 C C . PRO A 1 97 ? 35.284 1.113 -18.183 1.00 78.00 97 PRO A C 1
ATOM 757 O O . PRO A 1 97 ? 35.716 2.016 -18.903 1.00 78.00 97 PRO A O 1
ATOM 760 N N . VAL A 1 98 ? 35.822 -0.105 -18.152 1.00 79.25 98 VAL A N 1
ATOM 761 C CA . VAL A 1 98 ? 36.871 -0.572 -19.064 1.00 79.25 98 VAL A CA 1
ATOM 762 C C . VAL A 1 98 ? 36.437 -1.887 -19.697 1.00 79.25 98 VAL A C 1
ATOM 764 O O . VAL A 1 98 ? 36.017 -2.814 -19.000 1.00 79.25 98 VAL A O 1
ATOM 767 N N . THR A 1 99 ? 36.561 -1.981 -21.016 1.00 76.06 99 THR A N 1
ATOM 768 C CA . THR A 1 99 ? 36.397 -3.228 -21.756 1.00 76.06 99 THR A CA 1
ATOM 769 C C . THR A 1 99 ? 37.583 -4.125 -21.433 1.00 76.06 99 THR A C 1
ATOM 771 O O . THR A 1 99 ? 38.739 -3.744 -21.606 1.00 76.06 99 THR A O 1
ATOM 774 N N . LYS A 1 100 ? 37.301 -5.324 -20.923 1.00 62.38 100 LYS A N 1
ATOM 775 C CA . LYS A 1 100 ? 38.295 -6.376 -20.701 1.00 62.38 100 LYS A CA 1
ATOM 776 C C . LYS A 1 100 ? 37.951 -7.547 -21.613 1.00 62.38 100 LYS A C 1
ATOM 778 O O . LYS A 1 100 ? 36.894 -8.145 -21.397 1.00 62.38 100 LYS A O 1
ATOM 783 N N . PRO A 1 101 ? 38.823 -7.924 -22.561 1.00 52.69 101 PRO A N 1
ATOM 784 C CA . PRO A 1 101 ? 38.727 -9.216 -23.225 1.00 52.69 101 PRO A CA 1
ATOM 785 C C . PRO A 1 101 ? 38.701 -10.329 -22.167 1.00 52.69 101 PRO A C 1
ATOM 787 O O . PRO A 1 101 ? 39.670 -10.539 -21.432 1.00 52.69 101 PRO A O 1
ATOM 790 N N . ARG A 1 102 ? 37.564 -11.018 -22.030 1.00 51.22 102 ARG A N 1
ATOM 791 C CA . ARG A 1 102 ? 37.458 -12.209 -21.181 1.00 51.22 102 ARG A CA 1
ATOM 792 C C . ARG A 1 102 ? 38.018 -13.393 -21.966 1.00 51.22 102 ARG A C 1
ATOM 794 O O . ARG A 1 102 ? 37.305 -13.964 -22.777 1.00 51.22 102 ARG A O 1
ATOM 801 N N . TYR A 1 103 ? 39.249 -13.802 -21.669 1.00 54.44 103 TYR A N 1
ATOM 802 C CA . TYR A 1 103 ? 39.796 -15.088 -22.120 1.00 54.44 103 TYR A CA 1
ATOM 803 C C . TYR A 1 103 ? 39.921 -16.048 -20.920 1.00 54.44 103 TYR A C 1
ATOM 805 O O . TYR A 1 103 ? 40.935 -16.020 -20.219 1.00 54.44 103 TYR A O 1
ATOM 813 N N . PRO A 1 104 ? 38.886 -16.859 -20.617 1.00 54.69 104 PRO A N 1
ATOM 814 C CA . PRO A 1 104 ? 38.839 -17.658 -19.391 1.00 54.69 104 PRO A CA 1
ATOM 815 C C . PRO A 1 104 ? 39.556 -19.021 -19.464 1.00 54.69 104 PRO A C 1
ATOM 817 O O . PRO A 1 104 ? 39.583 -19.721 -18.453 1.00 54.69 104 PRO A O 1
ATOM 820 N N . ASP A 1 105 ? 40.140 -19.431 -20.600 1.00 65.88 105 ASP A N 1
ATOM 821 C CA . ASP A 1 105 ? 40.827 -20.731 -20.716 1.00 65.88 105 ASP A CA 1
ATOM 822 C C . ASP A 1 105 ? 41.985 -20.791 -21.744 1.00 65.88 105 ASP A C 1
ATOM 824 O O . ASP A 1 105 ? 42.163 -19.883 -22.564 1.00 65.88 105 ASP A O 1
ATOM 828 N N . PRO A 1 106 ? 42.808 -21.864 -21.713 1.00 75.69 106 PRO A N 1
ATOM 829 C CA . PRO A 1 106 ? 43.956 -22.022 -22.607 1.00 75.69 106 PRO A CA 1
ATOM 830 C C . PRO A 1 106 ? 43.628 -22.197 -24.096 1.00 75.69 106 PRO A C 1
ATOM 832 O O . PRO A 1 106 ? 44.505 -21.931 -24.917 1.00 75.69 106 PRO A O 1
ATOM 835 N N . VAL A 1 107 ? 42.424 -22.649 -24.469 1.00 82.56 107 VAL A N 1
ATOM 836 C CA . VAL A 1 107 ? 42.061 -22.865 -25.881 1.00 82.56 107 VAL A CA 1
ATOM 837 C C . VAL A 1 107 ? 41.703 -21.538 -26.538 1.00 82.56 107 VAL A C 1
ATOM 839 O O . VAL A 1 107 ? 42.212 -21.266 -27.622 1.00 82.56 107 VAL A O 1
ATOM 842 N N . HIS A 1 108 ? 40.967 -20.662 -25.850 1.00 78.69 108 HIS A N 1
ATOM 843 C CA . HIS A 1 108 ? 40.757 -19.276 -26.289 1.00 78.69 108 HIS A CA 1
ATOM 844 C C . HIS A 1 108 ? 42.078 -18.539 -26.564 1.00 78.69 108 HIS A C 1
ATOM 846 O O . HIS A 1 108 ? 42.267 -17.970 -27.640 1.00 78.69 108 HIS A O 1
ATOM 852 N N . ASN A 1 109 ? 43.039 -18.632 -25.638 1.00 78.44 109 ASN A N 1
ATOM 853 C CA . ASN A 1 109 ? 44.371 -18.047 -25.824 1.00 78.44 109 ASN A CA 1
ATOM 854 C C . ASN A 1 109 ? 45.135 -18.686 -27.001 1.00 78.44 109 ASN A C 1
ATOM 856 O O . ASN A 1 109 ? 45.803 -17.986 -27.760 1.00 78.44 109 ASN A O 1
ATOM 860 N N . ALA A 1 110 ? 45.023 -20.006 -27.193 1.00 84.38 110 ALA A N 1
ATOM 861 C CA . ALA A 1 110 ? 45.664 -20.695 -28.313 1.00 84.38 110 ALA A CA 1
ATOM 862 C C . ALA A 1 110 ? 45.062 -20.308 -29.676 1.00 84.38 110 ALA A C 1
ATOM 864 O O . ALA A 1 110 ? 45.807 -20.215 -30.650 1.00 84.38 110 ALA A O 1
ATOM 865 N N . VAL A 1 111 ? 43.749 -20.064 -29.755 1.00 86.81 111 VAL A N 1
ATOM 866 C CA . VAL A 1 111 ? 43.073 -19.548 -30.959 1.00 86.81 111 VAL A CA 1
ATOM 867 C C . VAL A 1 111 ? 43.571 -18.136 -31.267 1.00 86.81 111 VAL A C 1
ATOM 869 O O . VAL A 1 111 ? 44.063 -17.883 -32.368 1.00 86.81 111 VAL A O 1
ATOM 872 N N . TYR A 1 112 ? 43.525 -17.249 -30.271 1.00 82.00 112 TYR A N 1
ATOM 873 C CA . TYR A 1 112 ? 43.978 -15.862 -30.373 1.00 82.00 112 TYR A CA 1
ATOM 874 C C . TYR A 1 112 ? 45.427 -15.751 -30.883 1.00 82.00 112 TYR A C 1
ATOM 876 O O . TYR A 1 112 ? 45.687 -15.063 -31.870 1.00 82.00 112 TYR A O 1
ATOM 884 N N . GLU A 1 113 ? 46.368 -16.496 -30.292 1.00 81.62 113 GLU A N 1
ATOM 885 C CA . GLU A 1 113 ? 47.781 -16.471 -30.705 1.00 81.62 113 GLU A CA 1
ATOM 886 C C . GLU A 1 113 ? 48.007 -16.973 -32.144 1.00 81.62 113 GLU A C 1
ATOM 888 O O . GLU A 1 113 ? 48.986 -16.592 -32.786 1.00 81.62 113 GLU A O 1
ATOM 893 N N . LYS A 1 114 ? 47.123 -17.810 -32.700 1.00 90.31 114 LYS A N 1
ATOM 894 C CA . LYS A 1 114 ? 47.213 -18.232 -34.110 1.00 90.31 114 LYS A CA 1
ATOM 895 C C . LYS A 1 114 ? 46.688 -17.159 -35.056 1.00 90.31 114 LYS A C 1
ATOM 897 O O . LYS A 1 114 ? 47.377 -16.829 -36.023 1.00 90.31 114 LYS A O 1
ATOM 902 N N . LEU A 1 115 ? 45.541 -16.566 -34.734 1.00 86.69 115 LEU A N 1
ATOM 903 C CA . LEU A 1 115 ? 44.943 -15.493 -35.530 1.00 86.69 115 LEU A CA 1
ATOM 904 C C . LEU A 1 115 ? 45.820 -14.235 -35.535 1.00 86.69 115 LEU A C 1
ATOM 906 O O . LEU A 1 115 ? 46.031 -13.646 -36.591 1.00 86.69 115 LEU A O 1
ATOM 910 N N . LYS A 1 116 ? 46.446 -13.893 -34.400 1.00 80.50 116 LYS A N 1
ATOM 911 C CA . LYS A 1 116 ? 47.449 -12.819 -34.306 1.00 80.50 116 LYS A CA 1
ATOM 912 C C . LYS A 1 116 ? 48.639 -13.011 -35.259 1.00 80.50 116 LYS A C 1
ATOM 914 O O . LYS A 1 116 ? 49.224 -12.039 -35.725 1.00 80.50 116 LYS A O 1
ATOM 919 N N . ASN A 1 117 ? 48.987 -14.259 -35.576 1.00 82.00 117 ASN A N 1
ATOM 920 C CA . ASN A 1 117 ? 50.014 -14.605 -36.563 1.00 82.00 117 ASN A CA 1
ATOM 921 C C . ASN A 1 117 ? 49.433 -14.829 -37.980 1.00 82.00 117 ASN A C 1
ATOM 923 O O . ASN A 1 117 ? 50.056 -15.501 -38.802 1.00 82.00 117 ASN A O 1
ATOM 927 N N . GLY A 1 118 ? 48.231 -14.314 -38.267 1.00 84.62 118 GLY A N 1
ATOM 928 C CA . GLY A 1 118 ? 47.566 -14.411 -39.571 1.00 84.62 118 GLY A CA 1
ATOM 929 C C . GLY A 1 118 ? 47.158 -15.832 -39.974 1.00 84.62 118 GLY A C 1
ATOM 930 O O . GLY A 1 118 ? 46.994 -16.099 -41.161 1.00 84.62 118 GLY A O 1
ATOM 931 N N . THR A 1 119 ? 47.046 -16.762 -39.019 1.00 92.00 119 THR A N 1
ATOM 932 C CA . THR A 1 119 ? 46.751 -18.179 -39.284 1.00 92.00 119 THR A CA 1
ATOM 933 C C . THR A 1 119 ? 45.334 -18.535 -38.810 1.00 92.00 119 THR A C 1
ATOM 935 O O . THR A 1 119 ? 45.123 -18.607 -37.595 1.00 92.00 119 THR A O 1
ATOM 938 N N . PRO A 1 120 ? 44.377 -18.815 -39.720 1.00 94.06 120 PRO A N 1
ATOM 939 C CA . PRO A 1 120 ? 43.050 -19.319 -39.366 1.00 94.06 120 PRO A CA 1
ATOM 940 C C . PRO A 1 120 ? 43.100 -20.602 -38.530 1.00 94.06 120 PRO A C 1
ATOM 942 O O . PRO A 1 120 ? 44.043 -21.397 -38.627 1.00 94.06 120 PRO A O 1
ATOM 945 N N . VAL A 1 121 ? 42.064 -20.834 -37.725 1.00 94.56 121 VAL A N 1
ATOM 946 C CA . VAL A 1 121 ? 42.014 -21.928 -36.748 1.00 94.56 121 VAL A CA 1
ATOM 947 C C . VAL A 1 121 ? 40.806 -22.824 -36.988 1.00 94.56 121 VAL A C 1
ATOM 949 O O . VAL A 1 121 ? 39.672 -22.358 -37.026 1.00 94.56 121 VAL A O 1
ATOM 952 N N . PHE A 1 122 ? 41.049 -24.129 -37.094 1.00 94.75 122 PHE A N 1
ATOM 953 C CA . PHE A 1 122 ? 40.016 -25.161 -37.079 1.00 94.75 122 PHE A CA 1
ATOM 954 C C . PHE A 1 122 ? 39.950 -25.779 -35.678 1.00 94.75 122 PHE A C 1
ATOM 956 O O . PHE A 1 122 ? 40.889 -26.462 -35.259 1.00 94.75 122 PHE A O 1
ATOM 963 N N . LEU A 1 123 ? 38.856 -25.547 -34.957 1.00 93.06 123 LEU A N 1
ATOM 964 C CA . LEU A 1 123 ? 38.565 -26.165 -33.663 1.00 93.06 123 LEU A CA 1
ATOM 965 C C . LEU A 1 123 ? 37.698 -27.408 -33.865 1.00 93.06 123 LEU A C 1
ATOM 967 O O . LEU A 1 123 ? 36.688 -27.355 -34.564 1.00 93.06 123 LEU A O 1
ATOM 971 N N . PHE A 1 124 ? 38.059 -28.511 -33.212 1.00 93.44 124 PHE A N 1
ATOM 972 C CA . PHE A 1 124 ? 37.292 -29.757 -33.217 1.00 93.44 124 PHE A CA 1
ATOM 973 C C . PHE A 1 124 ? 37.029 -30.235 -31.792 1.00 93.44 124 PHE A C 1
ATOM 975 O O . PHE A 1 124 ? 37.935 -30.737 -31.122 1.00 93.44 124 PHE A O 1
ATOM 982 N N . PHE A 1 125 ? 35.782 -30.115 -31.349 1.00 91.25 125 PHE A N 1
ATOM 983 C CA . PHE A 1 125 ? 35.309 -30.648 -30.080 1.00 91.25 125 PHE A CA 1
ATOM 984 C C . PHE A 1 125 ? 34.701 -32.034 -30.300 1.00 91.25 125 PHE A C 1
ATOM 986 O O . PHE A 1 125 ? 33.781 -32.217 -31.102 1.00 91.25 125 PHE A O 1
ATOM 993 N N . TYR A 1 126 ? 35.235 -33.031 -29.599 1.00 90.25 126 TYR A N 1
ATOM 994 C CA . TYR A 1 126 ? 34.895 -34.439 -29.805 1.00 90.25 126 TYR A CA 1
ATOM 995 C C . TYR A 1 126 ? 34.954 -35.224 -28.497 1.00 90.25 126 TYR A C 1
ATOM 997 O O . TYR A 1 126 ? 35.484 -34.739 -27.500 1.00 90.25 126 TYR A O 1
ATOM 1005 N N . HIS A 1 127 ? 34.433 -36.451 -28.502 1.00 85.75 127 HIS A N 1
ATOM 1006 C CA . HIS A 1 127 ? 34.564 -37.362 -27.369 1.00 85.75 127 HIS A CA 1
ATOM 1007 C C . HIS A 1 127 ? 35.180 -38.689 -27.825 1.00 85.75 127 HIS A C 1
ATOM 1009 O O . HIS A 1 127 ? 34.580 -39.414 -28.619 1.00 85.75 127 HIS A O 1
ATOM 1015 N N . ALA A 1 128 ? 36.382 -39.008 -27.333 1.00 72.56 128 ALA A N 1
ATOM 1016 C CA . ALA A 1 128 ? 37.207 -40.083 -27.900 1.00 72.56 128 ALA A CA 1
ATOM 1017 C C . ALA A 1 128 ? 36.702 -41.515 -27.617 1.00 72.56 128 ALA A C 1
ATOM 1019 O O . ALA A 1 128 ? 36.832 -42.390 -28.468 1.00 72.56 128 ALA A O 1
ATOM 1020 N N . ASP A 1 129 ? 36.138 -41.756 -26.429 1.00 67.88 129 ASP A N 1
ATOM 1021 C CA . ASP A 1 129 ? 35.997 -43.123 -25.894 1.00 67.88 129 ASP A CA 1
ATOM 1022 C C . ASP A 1 129 ? 34.736 -43.904 -26.310 1.00 67.88 129 ASP A C 1
ATOM 1024 O O . ASP A 1 129 ? 34.714 -45.125 -26.168 1.00 67.88 129 ASP A O 1
ATOM 1028 N N . TYR A 1 130 ? 33.658 -43.233 -26.735 1.00 65.62 130 TYR A N 1
ATOM 1029 C CA . TYR A 1 130 ? 32.347 -43.888 -26.906 1.00 65.62 130 TYR A CA 1
ATOM 1030 C C . TYR A 1 130 ? 31.420 -43.271 -27.965 1.00 65.62 130 TYR A C 1
ATOM 1032 O O . TYR A 1 130 ? 30.298 -43.745 -28.132 1.00 65.62 130 TYR A O 1
ATOM 1040 N N . HIS A 1 131 ? 31.845 -42.226 -28.681 1.00 78.38 131 HIS A N 1
ATOM 1041 C CA . HIS A 1 131 ? 31.016 -41.590 -29.705 1.00 78.38 131 HIS A CA 1
ATOM 1042 C C . HIS A 1 131 ? 31.517 -41.969 -31.104 1.00 78.38 131 HIS A C 1
ATOM 1044 O O . HIS A 1 131 ? 32.392 -41.308 -31.658 1.00 78.38 131 HIS A O 1
ATOM 1050 N N . GLU A 1 132 ? 30.968 -43.049 -31.669 1.00 81.25 132 GLU A N 1
ATOM 1051 C CA . GLU A 1 132 ? 31.373 -43.634 -32.963 1.00 81.25 132 GLU A CA 1
ATOM 1052 C C . GLU A 1 132 ? 31.448 -42.579 -34.082 1.00 81.25 132 GLU A C 1
ATOM 1054 O O . GLU A 1 132 ? 32.479 -42.434 -34.737 1.00 81.25 132 GLU A O 1
ATOM 1059 N N . TYR A 1 133 ? 30.437 -41.709 -34.182 1.00 82.00 133 TYR A N 1
ATOM 1060 C CA . TYR A 1 133 ? 30.426 -40.606 -35.148 1.00 82.00 133 TYR A CA 1
ATOM 1061 C C . TYR A 1 133 ? 31.578 -39.597 -34.943 1.00 82.00 133 TYR A C 1
ATOM 1063 O O . TYR A 1 133 ? 32.100 -39.063 -35.918 1.00 82.00 133 TYR A O 1
ATOM 1071 N N . CYS A 1 134 ? 32.051 -39.358 -33.710 1.00 85.19 134 CYS A N 1
ATOM 1072 C CA . CYS A 1 134 ? 33.252 -38.535 -33.487 1.00 85.19 134 CYS A CA 1
ATOM 1073 C C . CYS A 1 134 ? 34.534 -39.216 -33.977 1.00 85.19 134 CYS A C 1
ATOM 1075 O O . CYS A 1 134 ? 35.441 -38.520 -34.431 1.00 85.19 134 CYS A O 1
ATOM 1077 N N . ILE A 1 135 ? 34.623 -40.544 -33.879 1.00 85.00 135 ILE A N 1
ATOM 1078 C CA . ILE A 1 135 ? 35.784 -41.322 -34.336 1.00 85.00 135 ILE A CA 1
ATOM 1079 C C . ILE A 1 135 ? 35.860 -41.278 -35.870 1.00 85.00 135 ILE A C 1
ATOM 1081 O O . ILE A 1 135 ? 36.923 -40.988 -36.431 1.00 85.00 135 ILE A O 1
ATOM 1085 N N . ASP A 1 136 ? 34.720 -41.455 -36.542 1.00 86.44 136 ASP A N 1
ATOM 1086 C CA . ASP A 1 136 ? 34.603 -41.326 -37.999 1.00 86.44 136 ASP A CA 1
ATOM 1087 C C . ASP A 1 136 ? 34.950 -39.909 -38.477 1.00 86.44 136 ASP A C 1
ATOM 1089 O O . ASP A 1 136 ? 35.783 -39.744 -39.374 1.00 86.44 136 ASP A O 1
ATOM 1093 N N . GLN A 1 137 ? 34.385 -38.872 -37.837 1.00 88.25 137 GLN A N 1
ATOM 1094 C CA . GLN A 1 137 ? 34.733 -37.482 -38.154 1.00 88.25 137 GLN A CA 1
ATOM 1095 C C . GLN A 1 137 ? 36.220 -37.196 -37.918 1.00 88.25 137 GLN A C 1
ATOM 1097 O O . GLN A 1 137 ? 36.847 -36.541 -38.748 1.00 88.25 137 GLN A O 1
ATOM 1102 N N . LYS A 1 138 ? 36.821 -37.708 -36.834 1.00 89.06 138 LYS A N 1
ATOM 1103 C CA . LYS A 1 138 ? 38.250 -37.502 -36.569 1.00 89.06 138 LYS A CA 1
ATOM 1104 C C . LYS A 1 138 ? 39.114 -38.083 -37.690 1.00 89.06 138 LYS A C 1
ATOM 1106 O O . LYS A 1 138 ? 40.018 -37.400 -38.162 1.00 89.06 138 LYS A O 1
ATOM 1111 N N . THR A 1 139 ? 38.820 -39.304 -38.134 1.00 88.06 139 THR A N 1
ATOM 1112 C CA . THR A 1 139 ? 39.536 -39.953 -39.249 1.00 88.06 139 THR A CA 1
ATOM 1113 C C . THR A 1 139 ? 39.408 -39.127 -40.534 1.00 88.06 139 THR A C 1
ATOM 1115 O O . THR A 1 139 ? 40.396 -38.871 -41.223 1.00 88.06 139 THR A O 1
ATOM 1118 N N . LEU A 1 140 ? 38.198 -38.635 -40.811 1.00 87.12 140 LEU A N 1
ATOM 1119 C CA . LEU A 1 140 ? 37.884 -37.792 -41.962 1.00 87.12 140 LEU A CA 1
ATOM 1120 C C . LEU A 1 140 ? 38.655 -36.457 -41.960 1.00 87.12 140 LEU A C 1
ATOM 1122 O O . LEU A 1 140 ? 39.163 -36.051 -43.009 1.00 87.12 140 LEU A O 1
ATOM 1126 N N . ILE A 1 141 ? 38.774 -35.801 -40.800 1.00 90.50 141 ILE A N 1
ATOM 1127 C CA . ILE A 1 141 ? 39.539 -34.555 -40.633 1.00 90.50 141 ILE A CA 1
ATOM 1128 C C . ILE A 1 141 ? 41.045 -34.831 -40.703 1.00 90.50 141 ILE A C 1
ATOM 1130 O O . ILE A 1 141 ? 41.751 -34.104 -41.397 1.00 90.50 141 ILE A O 1
ATOM 1134 N N . ASP A 1 142 ? 41.546 -35.884 -40.046 1.00 90.69 142 ASP A N 1
ATOM 1135 C CA . ASP A 1 142 ? 42.975 -36.230 -40.025 1.00 90.69 142 ASP A CA 1
ATOM 1136 C C . ASP A 1 142 ? 43.537 -36.480 -41.435 1.00 90.69 142 ASP A C 1
ATOM 1138 O O . ASP A 1 142 ? 44.660 -36.061 -41.721 1.00 90.69 142 ASP A O 1
ATOM 1142 N N . GLU A 1 143 ? 42.759 -37.113 -42.322 1.00 89.75 143 GLU A N 1
ATOM 1143 C CA . GLU A 1 143 ? 43.121 -37.298 -43.735 1.00 89.75 143 GLU A CA 1
ATOM 1144 C C . GLU A 1 143 ? 43.190 -35.973 -44.512 1.00 89.75 143 GLU A C 1
ATOM 1146 O O . GLU A 1 143 ? 44.119 -35.761 -45.293 1.00 89.75 143 GLU A O 1
ATOM 1151 N N . LEU A 1 144 ? 42.218 -35.074 -44.314 1.00 87.69 144 LEU A N 1
ATOM 1152 C CA . LEU A 1 144 ? 42.187 -33.778 -45.001 1.00 87.69 144 LEU A CA 1
ATOM 1153 C C . LEU A 1 144 ? 43.277 -32.834 -44.478 1.00 87.69 144 LEU A C 1
ATOM 1155 O O . LEU A 1 144 ? 43.906 -32.132 -45.272 1.00 87.69 144 LEU A O 1
ATOM 1159 N N . ARG A 1 145 ? 43.540 -32.854 -43.166 1.00 91.31 145 ARG A N 1
ATOM 1160 C CA . ARG A 1 145 ? 44.495 -31.992 -42.451 1.00 91.31 145 ARG A CA 1
ATOM 1161 C C . ARG A 1 145 ? 45.878 -31.957 -43.100 1.00 91.31 145 ARG A C 1
ATOM 1163 O O . ARG A 1 145 ? 46.458 -30.880 -43.184 1.00 91.31 145 ARG A O 1
ATOM 1170 N N . VAL A 1 146 ? 46.359 -33.083 -43.632 1.00 91.44 146 VAL A N 1
ATOM 1171 C CA . VAL A 1 146 ? 47.658 -33.199 -44.332 1.00 91.44 146 VAL A CA 1
ATOM 1172 C C . VAL A 1 146 ? 47.810 -32.182 -45.478 1.00 91.44 146 VAL A C 1
ATOM 1174 O O . VAL A 1 146 ? 48.918 -31.730 -45.765 1.00 91.44 146 VAL A O 1
ATOM 1177 N N . ASN A 1 147 ? 46.705 -31.780 -46.114 1.00 92.44 147 ASN A N 1
ATOM 1178 C CA . ASN A 1 147 ? 46.709 -30.804 -47.208 1.00 92.44 147 ASN A CA 1
ATOM 1179 C C . ASN A 1 147 ? 46.631 -29.341 -46.725 1.00 92.44 147 ASN A C 1
ATOM 1181 O O . ASN A 1 147 ? 47.013 -28.440 -47.471 1.00 92.44 147 ASN A O 1
ATOM 1185 N N . TYR A 1 148 ? 46.171 -29.096 -45.491 1.00 93.31 148 TYR A N 1
ATOM 1186 C CA . TYR A 1 148 ? 45.826 -27.760 -44.977 1.00 93.31 148 TYR A CA 1
ATOM 1187 C C . TYR A 1 148 ? 46.663 -27.288 -43.785 1.00 93.31 148 TYR A C 1
ATOM 1189 O O . TYR A 1 148 ? 46.708 -26.089 -43.526 1.00 93.31 148 TYR A O 1
ATOM 1197 N N . GLU A 1 149 ? 47.366 -28.181 -43.082 1.00 91.06 149 GLU A N 1
ATOM 1198 C CA . GLU A 1 149 ? 48.106 -27.883 -41.840 1.00 91.06 149 GLU A CA 1
ATOM 1199 C C . GLU A 1 149 ? 49.240 -26.847 -41.976 1.00 91.06 149 GLU A C 1
ATOM 1201 O O . GLU A 1 149 ? 49.773 -26.377 -40.974 1.00 91.06 149 GLU A O 1
ATOM 1206 N N . LYS A 1 150 ? 49.601 -26.464 -43.207 1.00 91.06 150 LYS A N 1
ATOM 1207 C CA . LYS A 1 150 ? 50.530 -25.357 -43.491 1.00 91.06 150 LYS A CA 1
ATOM 1208 C C . LYS A 1 150 ? 49.883 -23.971 -43.424 1.00 91.06 150 LYS A C 1
ATOM 1210 O O . LYS A 1 150 ? 50.598 -23.001 -43.206 1.00 91.06 150 LYS A O 1
ATOM 1215 N N . ASN A 1 151 ? 48.568 -23.897 -43.635 1.00 92.38 151 ASN A N 1
ATOM 1216 C CA . ASN A 1 151 ? 47.815 -22.650 -43.798 1.00 92.38 151 ASN A CA 1
ATOM 1217 C C . ASN A 1 151 ? 46.729 -22.477 -42.721 1.00 92.38 151 ASN A C 1
ATOM 1219 O O . ASN A 1 151 ? 46.329 -21.355 -42.440 1.00 92.38 151 ASN A O 1
ATOM 1223 N N . ILE A 1 152 ? 46.251 -23.574 -42.122 1.00 94.69 152 ILE A N 1
ATOM 1224 C CA . ILE A 1 152 ? 45.212 -23.589 -41.083 1.00 94.69 152 ILE A CA 1
ATOM 1225 C C . ILE A 1 152 ? 45.737 -24.357 -39.866 1.00 94.69 152 ILE A C 1
ATOM 1227 O O . ILE A 1 152 ? 46.243 -25.475 -39.988 1.00 94.69 152 ILE A O 1
ATOM 1231 N N . SER A 1 153 ? 45.595 -23.772 -38.678 1.00 95.62 153 SER A N 1
ATOM 1232 C CA . SER A 1 153 ? 45.973 -24.393 -37.407 1.00 95.62 153 SER A CA 1
ATOM 1233 C C . SER A 1 153 ? 44.836 -25.267 -36.877 1.00 95.62 153 SER A C 1
ATOM 1235 O O . SER A 1 153 ? 43.782 -24.759 -36.508 1.00 95.62 153 SER A O 1
ATOM 1237 N N . PHE A 1 154 ? 45.052 -26.577 -36.778 1.00 95.44 154 PHE A N 1
ATOM 1238 C CA . PHE A 1 154 ? 44.058 -27.519 -36.252 1.00 95.44 154 PHE A CA 1
ATOM 1239 C C . PHE A 1 154 ? 44.245 -27.733 -34.742 1.00 95.44 154 PHE A C 1
ATOM 1241 O O . PHE A 1 154 ? 45.316 -28.158 -34.303 1.00 95.44 154 PHE A O 1
ATOM 1248 N N . ILE A 1 155 ? 43.201 -27.466 -33.955 1.00 93.88 155 ILE A N 1
ATOM 1249 C CA . ILE A 1 155 ? 43.164 -27.627 -32.494 1.00 93.88 155 ILE A CA 1
ATOM 1250 C C . ILE A 1 155 ? 42.032 -28.597 -32.143 1.00 93.88 155 ILE A C 1
ATOM 1252 O O . ILE A 1 155 ? 40.869 -28.356 -32.456 1.00 93.88 155 ILE A O 1
ATOM 1256 N N . TYR A 1 156 ? 42.371 -29.721 -31.513 1.00 93.31 156 TYR A N 1
ATOM 1257 C CA . TYR A 1 156 ? 41.412 -30.767 -31.149 1.00 93.31 156 TYR A CA 1
ATOM 1258 C C . TYR A 1 156 ? 41.221 -30.790 -29.629 1.00 93.31 156 TYR A C 1
ATOM 1260 O O . TYR A 1 156 ? 42.201 -30.880 -28.888 1.00 93.31 156 TYR A O 1
ATOM 1268 N N . VAL A 1 157 ? 39.971 -30.777 -29.170 1.00 91.25 157 VAL A N 1
ATOM 1269 C CA . VAL A 1 157 ? 39.601 -30.744 -27.750 1.00 91.25 157 VAL A CA 1
ATOM 1270 C C . VAL A 1 157 ? 38.737 -31.961 -27.427 1.00 91.25 157 VAL A C 1
ATOM 1272 O O . VAL A 1 157 ? 37.594 -32.069 -27.868 1.00 91.25 157 VAL A O 1
ATOM 1275 N N . ASP A 1 158 ? 39.298 -32.892 -26.654 1.00 89.75 158 ASP A N 1
ATOM 1276 C CA . ASP A 1 158 ? 38.561 -34.049 -26.138 1.00 89.75 158 ASP A CA 1
ATOM 1277 C C . ASP A 1 158 ? 37.743 -33.640 -24.907 1.00 89.75 158 ASP A C 1
ATOM 1279 O O . ASP A 1 158 ? 38.301 -33.261 -23.869 1.00 89.75 158 ASP A O 1
ATOM 1283 N N . GLY A 1 159 ? 36.419 -33.722 -25.023 1.00 83.25 159 GLY A N 1
ATOM 1284 C CA . GLY A 1 159 ? 35.489 -33.230 -24.015 1.00 83.25 159 GLY A CA 1
ATOM 1285 C C . GLY A 1 159 ? 35.557 -33.967 -22.681 1.00 83.25 159 GLY A C 1
ATOM 1286 O O . GLY A 1 159 ? 35.269 -33.371 -21.643 1.00 83.25 159 GLY A O 1
ATOM 1287 N N . LYS A 1 160 ? 36.041 -35.217 -22.674 1.00 81.50 160 LYS A N 1
ATOM 1288 C CA . LYS A 1 160 ? 36.260 -35.997 -21.447 1.00 81.50 160 LYS A CA 1
ATOM 1289 C C . LYS A 1 160 ? 37.225 -35.314 -20.479 1.00 81.50 160 LYS A C 1
ATOM 1291 O O . LYS A 1 160 ? 37.011 -35.319 -19.270 1.00 81.50 160 LYS A O 1
ATOM 1296 N N . ASN A 1 161 ? 38.320 -34.788 -21.024 1.00 79.06 161 ASN A N 1
ATOM 1297 C CA . ASN A 1 161 ? 39.479 -34.331 -20.259 1.00 79.06 161 ASN A CA 1
ATOM 1298 C C . ASN A 1 161 ? 39.536 -32.801 -20.115 1.00 79.06 161 ASN A C 1
ATOM 1300 O O . ASN A 1 161 ? 40.390 -32.287 -19.399 1.00 79.06 161 ASN A O 1
ATOM 1304 N N . ASN A 1 162 ? 38.632 -32.076 -20.782 1.00 81.50 162 ASN A N 1
ATOM 1305 C CA . ASN A 1 162 ? 38.635 -30.615 -20.869 1.00 81.50 162 ASN A CA 1
ATOM 1306 C C . ASN A 1 162 ? 37.267 -30.018 -20.489 1.00 81.50 162 ASN A C 1
ATOM 1308 O O . ASN A 1 162 ? 36.817 -29.066 -21.118 1.00 81.50 162 ASN A O 1
ATOM 1312 N N . SER A 1 163 ? 36.586 -30.566 -19.477 1.00 73.31 163 SER A N 1
ATOM 1313 C CA . SER A 1 163 ? 35.209 -30.186 -19.109 1.00 73.31 163 SER A CA 1
ATOM 1314 C C . SER A 1 163 ? 34.998 -28.680 -18.892 1.00 73.31 163 SER A C 1
ATOM 1316 O O . SER A 1 163 ? 33.972 -28.151 -19.306 1.00 73.31 163 SER A O 1
ATOM 1318 N N . THR A 1 164 ? 35.974 -27.967 -18.321 1.00 68.69 164 THR A N 1
ATOM 1319 C CA . THR A 1 164 ? 35.934 -26.499 -18.182 1.00 68.69 164 THR A CA 1
ATOM 1320 C C . THR A 1 164 ? 35.982 -25.782 -19.534 1.00 68.69 164 THR A C 1
ATOM 1322 O O . THR A 1 164 ? 35.265 -24.811 -19.733 1.00 68.69 164 THR A O 1
ATOM 1325 N N . VAL A 1 165 ? 36.772 -26.279 -20.491 1.00 77.31 165 VAL A N 1
ATOM 1326 C CA . VAL A 1 165 ? 36.807 -25.736 -21.860 1.00 77.31 165 VAL A CA 1
ATOM 1327 C C . VAL A 1 165 ? 35.492 -26.043 -22.579 1.00 77.31 165 VAL A C 1
ATOM 1329 O O . VAL A 1 165 ? 34.939 -25.168 -23.225 1.00 77.31 165 VAL A O 1
ATOM 1332 N N . ILE A 1 166 ? 34.939 -27.248 -22.420 1.00 78.38 166 ILE A N 1
ATOM 1333 C CA . ILE A 1 166 ? 33.622 -27.619 -22.970 1.00 78.38 166 ILE A CA 1
ATOM 1334 C C . ILE A 1 166 ? 32.506 -26.709 -22.455 1.00 78.38 166 ILE A C 1
ATOM 1336 O O . ILE A 1 166 ? 31.627 -26.335 -23.226 1.00 78.38 166 ILE A O 1
ATOM 1340 N N . GLN A 1 167 ? 32.544 -26.353 -21.168 1.00 64.75 167 GLN A N 1
ATOM 1341 C CA . GLN A 1 167 ? 31.606 -25.404 -20.570 1.00 64.75 167 GLN A CA 1
ATOM 1342 C C . GLN A 1 167 ? 31.812 -23.992 -21.119 1.00 64.75 167 GLN A C 1
ATOM 1344 O O . GLN A 1 167 ? 30.841 -23.371 -21.539 1.00 64.75 167 GLN A O 1
ATOM 1349 N N . ASN A 1 168 ? 33.055 -23.506 -21.180 1.00 64.38 168 ASN A N 1
ATOM 1350 C CA . ASN A 1 168 ? 33.352 -22.192 -21.751 1.00 64.38 168 ASN A CA 1
ATOM 1351 C C . ASN A 1 168 ? 32.900 -22.091 -23.216 1.00 64.38 168 ASN A C 1
ATOM 1353 O O . ASN A 1 168 ? 32.297 -21.095 -23.584 1.00 64.38 168 ASN A O 1
ATOM 1357 N N . PHE A 1 169 ? 33.102 -23.137 -24.019 1.00 74.31 169 PHE A N 1
ATOM 1358 C CA . PHE A 1 169 ? 32.661 -23.196 -25.415 1.00 74.31 169 PHE A CA 1
ATOM 1359 C C . PHE A 1 169 ? 31.201 -23.700 -25.596 1.00 74.31 169 PHE A C 1
ATOM 1361 O O . PHE A 1 169 ? 30.818 -23.992 -26.722 1.00 74.31 169 PHE A O 1
ATOM 1368 N N . ASP A 1 170 ? 30.391 -23.835 -24.525 1.00 67.12 170 ASP A N 1
ATOM 1369 C CA . ASP A 1 170 ? 28.999 -24.371 -24.500 1.00 67.12 170 ASP A CA 1
ATOM 1370 C C . ASP A 1 170 ? 28.743 -25.519 -25.495 1.00 67.12 170 ASP A C 1
ATOM 1372 O O . ASP A 1 170 ? 27.762 -25.539 -26.243 1.00 67.12 170 ASP A O 1
ATOM 1376 N N . VAL A 1 171 ? 29.655 -26.493 -25.533 1.00 77.25 171 VAL A N 1
ATOM 1377 C CA . VAL A 1 171 ? 29.575 -27.593 -26.499 1.00 77.25 171 VAL A CA 1
ATOM 1378 C C . VAL A 1 171 ? 28.529 -28.602 -26.021 1.00 77.25 171 VAL A C 1
ATOM 1380 O O . VAL A 1 171 ? 28.822 -29.556 -25.295 1.00 77.25 171 VAL A O 1
ATOM 1383 N N . ARG A 1 172 ? 27.273 -28.359 -26.415 1.00 68.81 172 ARG A N 1
ATOM 1384 C CA . ARG A 1 172 ? 26.091 -29.155 -26.023 1.00 68.81 172 ARG A CA 1
ATOM 1385 C C . ARG A 1 172 ? 25.936 -30.463 -26.797 1.00 68.81 172 ARG A C 1
ATOM 1387 O O . ARG A 1 172 ? 25.236 -31.363 -26.335 1.00 68.81 172 ARG A O 1
ATOM 1394 N N . VAL A 1 173 ? 26.546 -30.564 -27.976 1.00 73.06 173 VAL A N 1
ATOM 1395 C CA . VAL A 1 173 ? 26.481 -31.731 -28.867 1.00 73.06 173 VAL A CA 1
ATOM 1396 C C . VAL A 1 173 ? 27.879 -32.102 -29.344 1.00 73.06 173 VAL A C 1
ATOM 1398 O O . VAL A 1 173 ? 28.783 -31.275 -29.336 1.00 73.06 173 VAL A O 1
ATOM 1401 N N . TYR A 1 174 ? 28.063 -33.353 -29.763 1.00 80.94 174 TYR A N 1
ATOM 1402 C CA . TYR A 1 174 ? 29.327 -33.815 -30.322 1.00 80.94 174 TYR A CA 1
ATOM 1403 C C . TYR A 1 174 ? 29.107 -34.516 -31.668 1.00 80.94 174 TYR A C 1
ATOM 1405 O O . TYR A 1 174 ? 28.155 -35.285 -31.802 1.00 80.94 174 TYR A O 1
ATOM 1413 N N . PRO A 1 175 ? 30.008 -34.330 -32.645 1.00 86.75 175 PRO A N 1
ATOM 1414 C CA . PRO A 1 175 ? 31.070 -33.330 -32.656 1.00 86.75 175 PRO A CA 1
ATOM 1415 C C . PRO A 1 175 ? 30.536 -31.924 -32.957 1.00 86.75 175 PRO A C 1
ATOM 1417 O O . PRO A 1 175 ? 29.659 -31.771 -33.805 1.00 86.75 175 PRO A O 1
ATOM 1420 N N . THR A 1 176 ? 31.153 -30.917 -32.343 1.00 86.38 176 THR A N 1
ATOM 1421 C CA . THR A 1 176 ? 31.024 -29.509 -32.749 1.00 86.38 176 THR A CA 1
ATOM 1422 C C . THR A 1 176 ? 32.367 -29.035 -33.284 1.00 86.38 176 THR A C 1
ATOM 1424 O O . THR A 1 176 ? 33.429 -29.398 -32.770 1.00 86.38 176 THR A O 1
ATOM 1427 N N . MET A 1 177 ? 32.336 -28.259 -34.358 1.00 89.12 177 MET A N 1
ATOM 1428 C CA . MET A 1 177 ? 33.515 -27.750 -35.040 1.00 89.12 177 MET A CA 1
ATOM 1429 C C . MET A 1 177 ? 33.338 -26.263 -35.320 1.00 89.12 177 MET A C 1
ATOM 1431 O O . MET A 1 177 ? 32.246 -25.831 -35.686 1.00 89.12 177 MET A O 1
ATOM 1435 N N . TYR A 1 178 ? 34.429 -25.510 -35.206 1.00 89.88 178 TYR A N 1
ATOM 1436 C CA . TYR A 1 178 ? 34.474 -24.106 -35.601 1.00 89.88 178 TYR A CA 1
ATOM 1437 C C . TYR A 1 178 ? 35.612 -23.885 -36.584 1.00 89.88 178 TYR A C 1
ATOM 1439 O O . TYR A 1 178 ? 36.706 -24.428 -36.414 1.00 89.88 178 TYR A O 1
ATOM 1447 N N . ILE A 1 179 ? 35.379 -23.029 -37.570 1.00 91.19 179 ILE A N 1
ATOM 1448 C CA . ILE A 1 179 ? 36.455 -22.373 -38.311 1.00 91.19 179 ILE A CA 1
ATOM 1449 C C . ILE A 1 179 ? 36.456 -20.915 -37.903 1.00 91.19 179 ILE A C 1
ATOM 1451 O O . ILE A 1 179 ? 35.449 -20.236 -38.072 1.00 91.19 179 ILE A O 1
ATOM 1455 N N . VAL A 1 180 ? 37.586 -20.463 -37.372 1.00 91.12 180 VAL A N 1
ATOM 1456 C CA . VAL A 1 180 ? 37.817 -19.106 -36.882 1.00 91.12 180 VAL A CA 1
ATOM 1457 C C . VAL A 1 180 ? 38.842 -18.442 -37.793 1.00 91.12 180 VAL A C 1
ATOM 1459 O O . VAL A 1 180 ? 39.902 -19.022 -38.043 1.00 91.12 180 VAL A O 1
ATOM 1462 N N . VAL A 1 181 ? 38.532 -17.255 -38.309 1.00 90.06 181 VAL A N 1
ATOM 1463 C CA . VAL A 1 181 ? 39.345 -16.591 -39.348 1.00 90.06 181 VAL A CA 1
ATOM 1464 C C . VAL A 1 181 ? 39.873 -15.216 -38.950 1.00 90.06 181 VAL A C 1
ATOM 1466 O O . VAL A 1 181 ? 40.860 -14.771 -39.525 1.00 90.06 181 VAL A O 1
ATOM 1469 N N . ASP A 1 182 ? 39.254 -14.562 -37.966 1.00 83.81 182 ASP A N 1
ATOM 1470 C CA . ASP A 1 182 ? 39.581 -13.196 -37.540 1.00 83.81 182 ASP A CA 1
ATOM 1471 C C . ASP A 1 182 ? 39.173 -12.960 -36.067 1.00 83.81 182 ASP A C 1
ATOM 1473 O O . ASP A 1 182 ? 38.423 -13.758 -35.495 1.00 83.81 182 ASP A O 1
ATOM 1477 N N . TYR A 1 183 ? 39.666 -11.887 -35.441 1.00 78.88 183 TYR A N 1
ATOM 1478 C CA . TYR A 1 183 ? 39.293 -11.454 -34.090 1.00 78.88 183 TYR A CA 1
ATOM 1479 C C . TYR A 1 183 ? 39.318 -9.922 -33.955 1.00 78.88 183 TYR A C 1
ATOM 1481 O O . TYR A 1 183 ? 40.145 -9.246 -34.558 1.00 78.88 183 TYR A O 1
ATOM 1489 N N . ASN A 1 184 ? 38.440 -9.370 -33.118 1.00 66.69 184 ASN A N 1
ATOM 1490 C CA . ASN A 1 184 ? 38.484 -7.974 -32.668 1.00 66.69 184 ASN A CA 1
ATOM 1491 C C . ASN A 1 184 ? 37.816 -7.840 -31.281 1.00 66.69 184 ASN A C 1
ATOM 1493 O O . ASN A 1 184 ? 37.571 -8.844 -30.610 1.00 66.69 184 ASN A O 1
ATOM 1497 N N . ASP A 1 185 ? 37.497 -6.618 -30.844 1.00 54.94 185 ASP A N 1
ATOM 1498 C CA . ASP A 1 185 ? 36.884 -6.362 -29.528 1.00 54.94 185 ASP A CA 1
ATOM 1499 C C . ASP A 1 185 ? 35.460 -6.927 -29.367 1.00 54.94 185 ASP A C 1
ATOM 1501 O O . ASP A 1 185 ? 35.001 -7.122 -28.242 1.00 54.94 185 ASP A O 1
ATOM 1505 N N . LEU A 1 186 ? 34.780 -7.246 -30.477 1.00 50.88 186 LEU A N 1
ATOM 1506 C CA . LEU A 1 186 ? 33.488 -7.950 -30.503 1.00 50.88 186 LEU A CA 1
ATOM 1507 C C . LEU A 1 186 ? 33.662 -9.486 -30.504 1.00 50.88 186 LEU A C 1
ATOM 1509 O O . LEU A 1 186 ? 32.700 -10.238 -30.668 1.00 50.88 186 LEU A O 1
ATOM 1513 N N . GLY A 1 187 ? 34.896 -9.967 -30.341 1.00 67.94 187 GLY A N 1
ATOM 1514 C CA . GLY A 1 187 ? 35.255 -11.377 -30.330 1.00 67.94 187 GLY A CA 1
ATOM 1515 C C . GLY A 1 187 ? 35.720 -11.905 -31.688 1.00 67.94 187 GLY A C 1
ATOM 1516 O O . GLY A 1 187 ? 36.197 -11.181 -32.566 1.00 67.94 187 GLY A O 1
ATOM 1517 N N . PHE A 1 188 ? 35.619 -13.219 -31.839 1.00 80.00 188 PHE A N 1
ATOM 1518 C CA . PHE A 1 188 ? 36.130 -13.966 -32.978 1.00 80.00 188 PHE A CA 1
ATOM 1519 C C . PHE A 1 188 ? 35.115 -14.010 -34.120 1.00 80.00 188 PHE A C 1
ATOM 1521 O O . PHE A 1 188 ? 33.927 -14.204 -33.873 1.00 80.00 188 PHE A O 1
ATOM 1528 N N . LEU A 1 189 ? 35.581 -13.904 -35.367 1.00 82.56 189 LEU A N 1
ATOM 1529 C CA . LEU A 1 189 ? 34.785 -14.210 -36.557 1.00 82.56 189 LEU A CA 1
ATOM 1530 C C . LEU A 1 189 ? 34.916 -15.702 -36.875 1.00 82.56 189 LEU A C 1
ATOM 1532 O O . LEU A 1 189 ? 36.018 -16.181 -37.173 1.00 82.56 189 LEU A O 1
ATOM 1536 N N . TYR A 1 190 ? 33.807 -16.433 -36.820 1.00 86.50 190 TYR A N 1
ATOM 1537 C CA . TYR A 1 190 ? 33.792 -17.879 -37.013 1.00 86.50 190 TYR A CA 1
ATOM 1538 C C . TYR A 1 190 ? 32.535 -18.393 -37.718 1.00 86.50 190 TYR A C 1
ATOM 1540 O O . TYR A 1 190 ? 31.559 -17.674 -37.902 1.00 86.50 190 TYR A O 1
ATOM 1548 N N . THR A 1 191 ? 32.547 -19.668 -38.100 1.00 83.00 191 THR A N 1
ATOM 1549 C CA . THR A 1 191 ? 31.341 -20.419 -38.472 1.00 83.00 191 THR A CA 1
ATOM 1550 C C . THR A 1 191 ? 31.332 -21.769 -37.748 1.00 83.00 191 THR A C 1
ATOM 1552 O O . THR A 1 191 ? 32.383 -22.407 -37.631 1.00 83.00 191 THR A O 1
ATOM 1555 N N . GLU A 1 192 ? 30.174 -22.171 -37.212 1.00 83.12 192 GLU A N 1
ATOM 1556 C CA . GLU A 1 192 ? 29.964 -23.437 -36.489 1.00 83.12 192 GLU A CA 1
ATOM 1557 C C . GLU A 1 192 ? 29.336 -24.506 -37.400 1.00 83.12 192 GLU A C 1
ATOM 1559 O O . GLU A 1 192 ? 28.485 -24.206 -38.240 1.00 83.12 192 GLU A O 1
ATOM 1564 N N . PHE A 1 193 ? 29.726 -25.771 -37.221 1.00 82.81 193 PHE A N 1
ATOM 1565 C CA . PHE A 1 193 ? 29.110 -26.925 -37.886 1.00 82.81 193 PHE A CA 1
ATOM 1566 C C . PHE A 1 193 ? 29.284 -28.226 -37.078 1.00 82.81 193 PHE A C 1
ATOM 1568 O O . PHE A 1 193 ? 30.236 -28.395 -36.317 1.00 82.81 193 PHE A O 1
ATOM 1575 N N . SER A 1 194 ? 28.370 -29.186 -37.267 1.00 75.88 194 SER A N 1
ATOM 1576 C CA . SER A 1 194 ? 28.283 -30.422 -36.462 1.00 75.88 194 SER A CA 1
ATOM 1577 C C . SER A 1 194 ? 28.674 -31.688 -37.249 1.00 75.88 194 SER A C 1
ATOM 1579 O O . SER A 1 194 ? 27.894 -32.633 -37.408 1.00 75.88 194 SER A O 1
ATOM 1581 N N . GLY A 1 195 ? 29.902 -31.707 -37.774 1.00 71.88 195 GLY A N 1
ATOM 1582 C CA . GLY A 1 195 ? 30.423 -32.804 -38.600 1.00 71.88 195 GLY A CA 1
ATOM 1583 C C . GLY A 1 195 ? 29.814 -32.903 -40.003 1.00 71.88 195 GLY A C 1
ATOM 1584 O O . GLY A 1 195 ? 28.992 -32.087 -40.415 1.00 71.88 195 GLY A O 1
ATOM 1585 N N . PHE A 1 196 ? 30.259 -33.906 -40.764 1.00 73.25 196 PHE A N 1
ATOM 1586 C CA . PHE A 1 196 ? 29.983 -34.037 -42.194 1.00 73.25 196 PHE A CA 1
ATOM 1587 C C . PHE A 1 196 ? 29.642 -35.467 -42.609 1.00 73.25 196 PHE A C 1
ATOM 1589 O O . PHE A 1 196 ? 30.302 -36.430 -42.224 1.00 73.25 196 PHE A O 1
ATOM 1596 N N . THR A 1 197 ? 28.680 -35.604 -43.518 1.00 65.69 197 THR A N 1
ATOM 1597 C CA . THR A 1 197 ? 28.344 -36.886 -44.160 1.00 65.69 197 THR A CA 1
ATOM 1598 C C . THR A 1 197 ? 29.282 -37.256 -45.319 1.00 65.69 197 THR A C 1
ATOM 1600 O O . THR A 1 197 ? 29.250 -38.390 -45.789 1.00 65.69 197 THR A O 1
ATOM 1603 N N . ASN A 1 198 ? 30.121 -36.325 -45.795 1.00 68.88 198 ASN A N 1
ATOM 1604 C CA . ASN A 1 198 ? 31.099 -36.539 -46.868 1.00 68.88 198 ASN A CA 1
ATOM 1605 C C . ASN A 1 198 ? 32.269 -35.529 -46.773 1.00 68.88 198 ASN A C 1
ATOM 1607 O O . ASN A 1 198 ? 32.065 -34.364 -46.433 1.00 68.88 198 ASN A O 1
ATOM 1611 N N . LYS A 1 199 ? 33.479 -35.960 -47.160 1.00 76.50 199 LYS A N 1
ATOM 1612 C CA . LYS A 1 199 ? 34.723 -35.163 -47.223 1.00 76.50 199 LYS A CA 1
ATOM 1613 C C . LYS A 1 199 ? 34.598 -33.889 -48.061 1.00 76.50 199 LYS A C 1
ATOM 1615 O O . LYS A 1 199 ? 35.229 -32.890 -47.730 1.00 76.50 199 LYS A O 1
ATOM 1620 N N . THR A 1 200 ? 33.797 -33.915 -49.129 1.00 80.56 200 THR A N 1
ATOM 1621 C CA . THR A 1 200 ? 33.702 -32.814 -50.103 1.00 80.56 200 THR A CA 1
ATOM 1622 C C . THR A 1 200 ? 33.303 -31.480 -49.470 1.00 80.56 200 THR A C 1
ATOM 1624 O O . THR A 1 200 ? 33.899 -30.465 -49.807 1.00 80.56 200 THR A O 1
ATOM 1627 N N . THR A 1 201 ? 32.352 -31.464 -48.531 1.00 78.81 201 THR A N 1
ATOM 1628 C CA . THR A 1 201 ? 31.874 -30.211 -47.919 1.00 78.81 201 THR A CA 1
ATOM 1629 C C . THR A 1 201 ? 32.959 -29.550 -47.070 1.00 78.81 201 THR A C 1
ATOM 1631 O O . THR A 1 201 ? 33.236 -28.369 -47.248 1.00 78.81 201 THR A O 1
ATOM 1634 N N . LEU A 1 202 ? 33.630 -30.319 -46.203 1.00 84.19 202 LEU A N 1
ATOM 1635 C CA . LEU A 1 202 ? 34.748 -29.814 -45.400 1.00 84.19 202 LEU A CA 1
ATOM 1636 C C . LEU A 1 202 ? 35.908 -29.337 -46.287 1.00 84.19 202 LEU A C 1
ATOM 1638 O O . LEU A 1 202 ? 36.459 -28.266 -46.055 1.00 84.19 202 LEU A O 1
ATOM 1642 N N . HIS A 1 203 ? 36.237 -30.098 -47.333 1.00 86.56 203 HIS A N 1
ATOM 1643 C CA . HIS A 1 203 ? 37.256 -29.737 -48.320 1.00 86.56 203 HIS A CA 1
ATOM 1644 C C . HIS A 1 203 ? 36.965 -28.367 -48.963 1.00 86.56 203 HIS A C 1
ATOM 1646 O O . HIS A 1 203 ? 37.831 -27.498 -48.950 1.00 86.56 203 HIS A O 1
ATOM 1652 N N . SER A 1 204 ? 35.726 -28.120 -49.409 1.00 85.12 204 SER A N 1
ATOM 1653 C CA . SER A 1 204 ? 35.324 -26.829 -49.990 1.00 85.12 204 SER A CA 1
ATOM 1654 C C . SER A 1 204 ? 35.358 -25.654 -49.004 1.00 85.12 204 SER A C 1
ATOM 1656 O O . SER A 1 204 ? 35.647 -24.534 -49.422 1.00 85.12 204 SER A O 1
ATOM 1658 N N . ILE A 1 205 ? 35.083 -25.876 -47.713 1.00 85.44 205 ILE A N 1
ATOM 1659 C CA . ILE A 1 205 ? 35.202 -24.818 -46.695 1.00 85.44 205 ILE A CA 1
ATOM 1660 C C . ILE A 1 205 ? 36.684 -24.494 -46.440 1.00 85.44 205 ILE A C 1
ATOM 1662 O O . ILE A 1 205 ? 37.063 -23.325 -46.432 1.00 85.44 205 ILE A O 1
ATOM 1666 N N . LEU A 1 206 ? 37.541 -25.511 -46.290 1.00 89.62 206 LEU A N 1
ATOM 1667 C CA . LEU A 1 206 ? 38.980 -25.316 -46.065 1.00 89.62 206 LEU A CA 1
ATOM 1668 C C . LEU A 1 206 ? 39.673 -24.675 -47.282 1.00 89.62 206 LEU A C 1
ATOM 1670 O O . LEU A 1 206 ? 40.499 -23.781 -47.107 1.00 89.62 206 LEU A O 1
ATOM 1674 N N . ASP A 1 207 ? 39.296 -25.059 -48.506 1.00 89.69 207 ASP A N 1
ATOM 1675 C CA . ASP A 1 207 ? 39.761 -24.400 -49.734 1.00 89.69 207 ASP A CA 1
ATOM 1676 C C . ASP A 1 207 ? 39.328 -22.933 -49.796 1.00 89.69 207 ASP A C 1
ATOM 1678 O O . ASP A 1 207 ? 40.125 -22.080 -50.188 1.00 89.69 207 ASP A O 1
ATOM 1682 N N . PHE A 1 208 ? 38.094 -22.610 -49.399 1.00 87.19 208 PHE A N 1
ATOM 1683 C CA . PHE A 1 208 ? 37.643 -21.220 -49.343 1.00 87.19 208 PHE A CA 1
ATOM 1684 C C . PHE A 1 208 ? 38.500 -20.398 -48.368 1.00 87.19 208 PHE A C 1
ATOM 1686 O O . PHE A 1 208 ? 38.968 -19.324 -48.739 1.00 87.19 208 PHE A O 1
ATOM 1693 N N . VAL A 1 209 ? 38.777 -20.928 -47.172 1.00 88.81 209 VAL A N 1
ATOM 1694 C CA . VAL A 1 209 ? 39.596 -20.257 -46.144 1.00 88.81 209 VAL A CA 1
ATOM 1695 C C . VAL A 1 209 ? 41.054 -20.077 -46.577 1.00 88.81 209 VAL A C 1
ATOM 1697 O O . VAL A 1 209 ? 41.647 -19.042 -46.302 1.00 88.81 209 VAL A O 1
ATOM 1700 N N . VAL A 1 210 ? 41.649 -21.045 -47.280 1.00 89.38 210 VAL A N 1
ATOM 1701 C CA . VAL A 1 210 ? 43.039 -20.914 -47.760 1.00 89.38 210 VAL A CA 1
ATOM 1702 C C . VAL A 1 210 ? 43.178 -19.917 -48.914 1.00 89.38 210 VAL A C 1
ATOM 1704 O O . VAL A 1 210 ? 44.222 -19.279 -49.039 1.00 89.38 210 VAL A O 1
ATOM 1707 N N . ASN A 1 211 ? 42.166 -19.799 -49.775 1.00 86.81 211 ASN A N 1
ATOM 1708 C CA . ASN A 1 211 ? 42.266 -19.022 -51.015 1.00 86.81 211 ASN A CA 1
ATOM 1709 C C . ASN A 1 211 ? 41.684 -17.598 -50.926 1.00 86.81 211 ASN A C 1
ATOM 1711 O O . ASN A 1 211 ? 41.735 -16.880 -51.924 1.00 86.81 211 ASN A O 1
ATOM 1715 N N . ASN A 1 212 ? 41.142 -17.177 -49.777 1.00 80.44 212 ASN A N 1
ATOM 1716 C CA . ASN A 1 212 ? 40.548 -15.850 -49.594 1.00 80.44 212 ASN A CA 1
ATOM 1717 C C . ASN A 1 212 ? 41.120 -15.150 -48.355 1.00 80.44 212 ASN A C 1
ATOM 1719 O O . ASN A 1 212 ? 41.397 -15.778 -47.340 1.00 80.44 212 ASN A O 1
ATOM 1723 N N . THR A 1 213 ? 41.269 -13.829 -48.443 1.00 68.31 213 THR A N 1
ATOM 1724 C CA . THR A 1 213 ? 41.697 -12.958 -47.332 1.00 68.31 213 THR A CA 1
ATOM 1725 C C . THR A 1 213 ? 40.602 -11.992 -46.881 1.00 68.31 213 THR A C 1
ATOM 1727 O O . THR A 1 213 ? 40.792 -11.272 -45.909 1.00 68.31 213 THR A O 1
ATOM 1730 N N . ASP A 1 214 ? 39.476 -11.960 -47.594 1.00 71.06 214 ASP A N 1
ATOM 1731 C CA . ASP A 1 214 ? 38.291 -11.176 -47.263 1.00 71.06 214 ASP A CA 1
ATOM 1732 C C . ASP A 1 214 ? 37.108 -12.133 -47.083 1.00 71.06 214 ASP A C 1
ATOM 1734 O O . ASP A 1 214 ? 36.738 -12.879 -47.994 1.00 71.06 214 ASP A O 1
ATOM 1738 N N . TYR A 1 215 ? 36.549 -12.131 -45.876 1.00 70.75 215 TYR A N 1
ATOM 1739 C CA . TYR A 1 215 ? 35.460 -13.013 -45.462 1.00 70.75 215 TYR A CA 1
ATOM 1740 C C . TYR A 1 215 ? 34.094 -12.305 -45.459 1.00 70.75 215 TYR A C 1
ATOM 1742 O O . TYR A 1 215 ? 33.078 -12.954 -45.209 1.00 70.75 215 TYR A O 1
ATOM 1750 N N . SER A 1 216 ? 34.045 -11.006 -45.789 1.00 57.81 216 SER A N 1
ATOM 1751 C CA . SER A 1 216 ? 32.826 -10.177 -45.765 1.00 57.81 216 SER A CA 1
ATOM 1752 C C . SER A 1 216 ? 31.759 -10.579 -46.796 1.00 57.81 216 SER A C 1
ATOM 1754 O O . SER A 1 216 ? 30.595 -10.216 -46.651 1.00 57.81 216 SER A O 1
ATOM 1756 N N . LEU A 1 217 ? 32.138 -11.360 -47.815 1.00 51.00 217 LEU A N 1
ATOM 1757 C CA . LEU A 1 217 ? 31.286 -11.779 -48.940 1.00 51.00 217 LEU A CA 1
ATOM 1758 C C . LEU A 1 217 ? 31.073 -13.310 -49.008 1.00 51.00 217 LEU A C 1
ATOM 1760 O O . LEU A 1 217 ? 30.760 -13.859 -50.067 1.00 51.00 217 LEU A O 1
ATOM 1764 N N . GLY A 1 218 ? 31.300 -14.028 -47.903 1.00 51.38 218 GLY A N 1
ATOM 1765 C CA . GLY A 1 218 ? 31.335 -15.495 -47.875 1.00 51.38 218 GLY A CA 1
ATOM 1766 C C . GLY A 1 218 ? 29.979 -16.209 -48.012 1.00 51.38 218 GLY A C 1
ATOM 1767 O O . GLY A 1 218 ? 28.978 -15.804 -47.437 1.00 51.38 218 GLY A O 1
ATOM 1768 N N . LEU A 1 219 ? 29.984 -17.364 -48.693 1.00 51.06 219 LEU A N 1
ATOM 1769 C CA . LEU A 1 219 ? 28.844 -18.295 -48.855 1.00 51.06 219 LEU A CA 1
ATOM 1770 C C . LEU A 1 219 ? 28.394 -19.019 -47.565 1.00 51.06 219 LEU A C 1
ATOM 1772 O O . LEU A 1 219 ? 27.506 -19.870 -47.618 1.00 51.06 219 LEU A O 1
ATOM 1776 N N . TYR A 1 220 ? 29.031 -18.737 -46.431 1.00 57.06 220 TYR A N 1
ATOM 1777 C CA . TYR A 1 220 ? 28.828 -19.423 -45.158 1.00 57.06 220 TYR A CA 1
ATOM 1778 C C . TYR A 1 220 ? 28.378 -18.411 -44.106 1.00 57.06 220 TYR A C 1
ATOM 1780 O O . TYR A 1 220 ? 28.839 -17.271 -44.114 1.00 57.06 220 TYR A O 1
ATOM 1788 N N . ASN A 1 221 ? 27.488 -18.828 -43.202 1.00 62.00 221 ASN A N 1
ATOM 1789 C CA . ASN A 1 221 ? 26.951 -17.970 -42.145 1.00 62.00 221 ASN A CA 1
ATOM 1790 C C . ASN A 1 221 ? 28.042 -17.682 -41.100 1.00 62.00 221 ASN A C 1
ATOM 1792 O O . ASN A 1 221 ? 28.163 -18.397 -40.102 1.00 62.00 221 ASN A O 1
ATOM 1796 N N . TRP A 1 222 ? 28.865 -16.667 -41.364 1.00 74.00 222 TRP A N 1
ATOM 1797 C CA . TRP A 1 222 ? 29.846 -16.153 -40.417 1.00 74.00 222 TRP A CA 1
ATOM 1798 C C . TRP A 1 222 ? 29.139 -15.429 -39.270 1.00 74.00 222 TRP A C 1
ATOM 1800 O O . TRP A 1 222 ? 28.211 -14.649 -39.479 1.00 74.00 222 TRP A O 1
ATOM 1810 N N . GLN A 1 223 ? 29.598 -15.691 -38.056 1.00 64.69 223 GLN A N 1
ATOM 1811 C CA . GLN A 1 223 ? 29.130 -15.105 -36.807 1.00 64.69 223 GLN A CA 1
ATOM 1812 C C . GLN A 1 223 ? 30.319 -14.432 -36.126 1.00 64.69 223 GLN A C 1
ATOM 1814 O O . GLN A 1 223 ? 31.445 -14.924 -36.224 1.00 64.69 223 GLN A O 1
ATOM 1819 N N . ARG A 1 224 ? 30.083 -13.319 -35.426 1.00 68.44 224 ARG A N 1
ATOM 1820 C CA . ARG A 1 224 ? 31.102 -12.681 -34.589 1.00 68.44 224 ARG A CA 1
ATOM 1821 C C . ARG A 1 224 ? 30.663 -12.727 -33.132 1.00 68.44 224 ARG A C 1
ATOM 1823 O O . ARG A 1 224 ? 29.605 -12.208 -32.802 1.00 68.44 224 ARG A O 1
ATOM 1830 N N . SER A 1 225 ? 31.436 -13.413 -32.295 1.00 64.00 225 SER A N 1
ATOM 1831 C CA . SER A 1 225 ? 31.164 -13.569 -30.861 1.00 64.00 225 SER A CA 1
ATOM 1832 C C . SER A 1 225 ? 32.421 -14.056 -30.133 1.00 64.00 225 SER A C 1
ATOM 1834 O O . SER A 1 225 ? 33.364 -14.556 -30.747 1.00 64.00 225 SER A O 1
ATOM 1836 N N . MET A 1 226 ? 32.443 -13.954 -28.806 1.00 60.53 226 MET A N 1
ATOM 1837 C CA . MET A 1 226 ? 33.567 -14.314 -27.928 1.00 60.53 226 MET A CA 1
ATOM 1838 C C . MET A 1 226 ? 33.922 -15.815 -27.880 1.00 60.53 226 MET A C 1
ATOM 1840 O O . MET A 1 226 ? 34.684 -16.215 -27.011 1.00 60.53 226 MET A O 1
ATOM 1844 N N . LEU A 1 227 ? 33.385 -16.640 -28.789 1.00 60.16 227 LEU A N 1
ATOM 1845 C CA . LEU A 1 227 ? 33.438 -18.106 -28.735 1.00 60.16 227 LEU A CA 1
ATOM 1846 C C . LEU A 1 227 ? 32.959 -18.659 -27.378 1.00 60.16 227 LEU A C 1
ATOM 1848 O O . LEU A 1 227 ? 33.469 -19.656 -26.866 1.00 60.16 227 LEU A O 1
ATOM 1852 N N . ILE A 1 228 ? 31.824 -18.067 -26.952 1.00 54.59 228 ILE A N 1
ATOM 1853 C CA . ILE A 1 228 ? 30.807 -18.663 -26.063 1.00 54.59 228 ILE A CA 1
ATOM 1854 C C . ILE A 1 228 ? 31.251 -18.522 -24.566 1.00 54.59 228 ILE A C 1
ATOM 1856 O O . ILE A 1 228 ? 32.359 -18.070 -24.295 1.00 54.59 228 ILE A O 1
ATOM 1860 N N . HIS A 1 229 ? 30.459 -18.639 -23.484 1.00 49.44 229 HIS A N 1
ATOM 1861 C CA . HIS A 1 229 ? 29.140 -19.221 -23.189 1.00 49.44 229 HIS A CA 1
ATOM 1862 C C . HIS A 1 229 ? 28.118 -18.220 -22.616 1.00 49.44 229 HIS A C 1
ATOM 1864 O O . HIS A 1 229 ? 28.383 -17.474 -21.666 1.00 49.44 229 HIS A O 1
ATOM 1870 N N . HIS A 1 230 ? 26.896 -18.263 -23.157 1.00 50.00 230 HIS A N 1
ATOM 1871 C CA . HIS A 1 230 ? 25.737 -17.557 -22.616 1.00 50.00 230 HIS A CA 1
ATOM 1872 C C . HIS A 1 230 ? 25.111 -18.360 -21.473 1.00 50.00 230 HIS A C 1
ATOM 1874 O O . HIS A 1 230 ? 24.515 -19.416 -21.684 1.00 50.00 230 HIS A O 1
ATOM 1880 N N . HIS A 1 231 ? 25.228 -17.824 -20.256 1.00 49.00 231 HIS A N 1
ATOM 1881 C CA . HIS A 1 231 ? 24.571 -18.373 -19.071 1.00 49.00 231 HIS A CA 1
ATOM 1882 C C . HIS A 1 231 ? 23.055 -18.456 -19.316 1.00 49.00 231 HIS A C 1
ATOM 1884 O O . HIS A 1 231 ? 22.528 -17.556 -19.976 1.00 49.00 231 HIS A O 1
ATOM 1890 N N . PRO A 1 232 ? 22.326 -19.456 -18.784 1.00 55.59 232 PRO A N 1
ATOM 1891 C CA . PRO A 1 232 ? 20.867 -19.442 -18.856 1.00 55.59 232 PRO A CA 1
ATOM 1892 C C . PRO A 1 232 ? 20.337 -18.118 -18.276 1.00 55.59 232 PRO A C 1
ATOM 1894 O O . PRO A 1 232 ? 20.923 -17.638 -17.299 1.00 55.59 232 PRO A O 1
ATOM 1897 N N . PRO A 1 233 ? 19.266 -17.535 -18.847 1.00 69.94 233 PRO A N 1
ATOM 1898 C CA . PRO A 1 233 ? 18.710 -16.275 -18.376 1.00 69.94 233 PRO A CA 1
ATOM 1899 C C . PRO A 1 233 ? 18.559 -16.224 -16.860 1.00 69.94 233 PRO A C 1
ATOM 1901 O O . PRO A 1 233 ? 18.014 -17.159 -16.258 1.00 69.94 233 PRO A O 1
ATOM 1904 N N . VAL A 1 234 ? 19.008 -15.130 -16.241 1.00 71.56 234 VAL A N 1
ATOM 1905 C CA . VAL A 1 234 ? 18.748 -14.903 -14.815 1.00 71.56 234 VAL A CA 1
ATOM 1906 C C . VAL A 1 234 ? 17.236 -14.797 -14.629 1.00 71.56 234 VAL A C 1
ATOM 1908 O O . VAL A 1 234 ? 16.556 -14.098 -15.375 1.00 71.56 234 VAL A O 1
ATOM 1911 N N . VAL A 1 235 ? 16.687 -15.546 -13.674 1.00 75.25 235 VAL A N 1
ATOM 1912 C CA . VAL A 1 235 ? 15.243 -15.613 -13.427 1.00 75.25 235 VAL A CA 1
ATOM 1913 C C . VAL A 1 235 ? 14.974 -15.263 -11.966 1.00 75.25 235 VAL A C 1
ATOM 1915 O O . VAL A 1 235 ? 15.350 -16.047 -11.090 1.00 75.25 235 VAL A O 1
ATOM 1918 N N . PRO A 1 236 ? 14.280 -14.146 -11.688 1.00 65.69 236 PRO A N 1
ATOM 1919 C CA . PRO A 1 236 ? 13.830 -13.793 -10.355 1.00 65.69 236 PRO A CA 1
ATOM 1920 C C . PRO A 1 236 ? 12.915 -14.871 -9.777 1.00 65.69 236 PRO A C 1
ATOM 1922 O O . PRO A 1 236 ? 12.076 -15.452 -10.478 1.00 65.69 236 PRO A O 1
ATOM 1925 N N . VAL A 1 237 ? 13.054 -15.114 -8.474 1.00 62.19 237 VAL A N 1
ATOM 1926 C CA . VAL A 1 237 ? 12.236 -16.091 -7.742 1.00 62.19 237 VAL A CA 1
ATOM 1927 C C . VAL A 1 237 ? 10.749 -15.759 -7.879 1.00 62.19 237 VAL A C 1
ATOM 1929 O O . VAL A 1 237 ? 9.945 -16.663 -8.097 1.00 62.19 237 VAL A O 1
ATOM 1932 N N . ASP A 1 238 ? 10.391 -14.477 -7.846 1.00 58.50 238 ASP A N 1
ATOM 1933 C CA . ASP A 1 238 ? 8.996 -14.025 -7.858 1.00 58.50 238 ASP A CA 1
ATOM 1934 C C . ASP A 1 238 ? 8.341 -14.220 -9.224 1.00 58.50 238 ASP A C 1
ATOM 1936 O O . ASP A 1 238 ? 7.218 -14.710 -9.299 1.00 58.50 238 ASP A O 1
ATOM 1940 N N . VAL A 1 239 ? 9.078 -13.976 -10.314 1.00 69.38 239 VAL A N 1
ATOM 1941 C CA . VAL A 1 239 ? 8.636 -14.319 -11.676 1.00 69.38 239 VAL A CA 1
ATOM 1942 C C . VAL A 1 239 ? 8.399 -15.828 -11.789 1.00 69.38 239 VAL A C 1
ATOM 1944 O O . VAL A 1 239 ? 7.368 -16.263 -12.302 1.00 69.38 239 VAL A O 1
ATOM 1947 N N . ALA A 1 240 ? 9.314 -16.654 -11.267 1.00 66.50 240 ALA A N 1
ATOM 1948 C CA . ALA A 1 240 ? 9.143 -18.105 -11.283 1.00 66.50 240 ALA A CA 1
ATOM 1949 C C . ALA A 1 240 ? 7.932 -18.569 -10.446 1.00 66.50 240 ALA A C 1
ATOM 1951 O O . ALA A 1 240 ? 7.159 -19.401 -10.928 1.00 66.50 240 ALA A O 1
ATOM 1952 N N . LYS A 1 241 ? 7.737 -18.013 -9.240 1.00 61.19 241 LYS A N 1
ATOM 1953 C CA . LYS A 1 241 ? 6.568 -18.260 -8.375 1.00 61.19 241 LYS A CA 1
ATOM 1954 C C . LYS A 1 241 ? 5.265 -17.825 -9.054 1.00 61.19 241 LYS A C 1
ATOM 1956 O O . LYS A 1 241 ? 4.316 -18.603 -9.086 1.00 61.19 241 LYS A O 1
ATOM 1961 N N . GLN A 1 242 ? 5.221 -16.624 -9.633 1.00 63.97 242 GLN A N 1
ATOM 1962 C CA . GLN A 1 242 ? 4.029 -16.073 -10.280 1.00 63.97 242 GLN A CA 1
ATOM 1963 C C . GLN A 1 242 ? 3.600 -16.944 -11.464 1.00 63.97 242 GLN A C 1
ATOM 1965 O O . GLN A 1 242 ? 2.457 -17.392 -11.496 1.00 63.97 242 GLN A O 1
ATOM 1970 N N . VAL A 1 243 ? 4.522 -17.280 -12.379 1.00 76.62 243 VAL A N 1
ATOM 1971 C CA . VAL A 1 243 ? 4.224 -18.165 -13.521 1.00 76.62 243 VAL A CA 1
ATOM 1972 C C . VAL A 1 243 ? 3.719 -19.544 -13.067 1.00 76.62 243 VAL A C 1
ATOM 1974 O O . VAL A 1 243 ? 2.853 -20.116 -13.729 1.00 76.62 243 VAL A O 1
ATOM 1977 N N . LEU A 1 244 ? 4.225 -20.076 -11.946 1.00 69.12 244 LEU A N 1
ATOM 1978 C CA . LEU A 1 244 ? 3.742 -21.332 -11.356 1.00 69.12 244 LEU A CA 1
ATOM 1979 C C . LEU A 1 244 ? 2.340 -21.202 -10.733 1.00 69.12 244 LEU A C 1
ATOM 1981 O O . LEU A 1 244 ? 1.540 -22.121 -10.892 1.00 69.12 244 LEU A O 1
ATOM 1985 N N . ARG A 1 245 ? 2.036 -20.086 -10.054 1.00 71.00 245 ARG A N 1
ATOM 1986 C CA . ARG A 1 245 ? 0.754 -19.850 -9.359 1.00 71.00 245 ARG A CA 1
ATOM 1987 C C . ARG A 1 245 ? -0.400 -19.558 -10.321 1.00 71.00 245 ARG A C 1
ATOM 1989 O O . ARG A 1 245 ? -1.488 -20.092 -10.149 1.00 71.00 245 ARG A O 1
ATOM 1996 N N . THR A 1 246 ? -0.178 -18.706 -11.321 1.00 69.81 246 THR A N 1
ATOM 1997 C CA . THR A 1 246 ? -1.248 -18.130 -12.166 1.00 69.81 246 THR A CA 1
ATOM 1998 C C . THR A 1 246 ? -1.212 -18.610 -13.622 1.00 69.81 246 THR A C 1
ATOM 2000 O O . THR A 1 246 ? -2.065 -18.231 -14.425 1.00 69.81 246 THR A O 1
ATOM 2003 N N . GLY A 1 247 ? -0.186 -19.376 -14.009 1.00 80.56 247 GLY A N 1
ATOM 2004 C CA . GLY A 1 247 ? 0.060 -19.791 -15.393 1.00 80.56 247 GLY A CA 1
ATOM 2005 C C . GLY A 1 247 ? 0.583 -18.685 -16.324 1.00 80.56 247 GLY A C 1
ATOM 2006 O O . GLY A 1 247 ? 0.877 -18.978 -17.488 1.00 80.56 247 GLY A O 1
ATOM 2007 N N . LYS A 1 248 ? 0.716 -17.435 -15.850 1.00 83.81 248 LYS A N 1
ATOM 2008 C CA . LYS A 1 248 ? 1.240 -16.287 -16.615 1.00 83.81 248 LYS A CA 1
ATOM 2009 C C . LYS A 1 248 ? 1.831 -15.192 -15.714 1.00 83.81 248 LYS A C 1
ATOM 2011 O O . LYS A 1 248 ? 1.247 -14.858 -14.687 1.00 83.81 248 LYS A O 1
ATOM 2016 N N . ALA A 1 249 ? 2.930 -14.574 -16.128 1.00 81.50 249 ALA A N 1
ATOM 2017 C CA . ALA A 1 249 ? 3.534 -13.436 -15.429 1.00 81.50 249 ALA A CA 1
ATOM 2018 C C . ALA A 1 249 ? 3.699 -12.233 -16.355 1.00 81.50 249 ALA A C 1
ATOM 2020 O O . ALA A 1 249 ? 3.858 -12.396 -17.568 1.00 81.50 249 ALA A O 1
ATOM 2021 N N . ARG A 1 250 ? 3.700 -11.038 -15.760 1.00 84.25 250 ARG A N 1
ATOM 2022 C CA . ARG A 1 250 ? 4.251 -9.841 -16.396 1.00 84.25 250 ARG A CA 1
ATOM 2023 C C . ARG A 1 250 ? 5.756 -9.822 -16.140 1.00 84.25 250 ARG A C 1
ATOM 2025 O O . ARG A 1 250 ? 6.190 -10.065 -15.016 1.00 84.25 250 ARG A O 1
ATOM 2032 N N . VAL A 1 251 ? 6.540 -9.596 -17.185 1.00 91.06 251 VAL A N 1
ATOM 2033 C CA . VAL A 1 251 ? 8.005 -9.592 -17.125 1.00 91.06 251 VAL A CA 1
ATOM 2034 C C . VAL A 1 251 ? 8.560 -8.531 -18.060 1.00 91.06 251 VAL A C 1
ATOM 2036 O O . VAL A 1 251 ? 7.980 -8.250 -19.111 1.00 91.06 251 VAL A O 1
ATOM 2039 N N . ILE A 1 252 ? 9.721 -8.000 -17.702 1.00 91.06 252 ILE A N 1
ATOM 2040 C CA . ILE A 1 252 ? 10.606 -7.314 -18.638 1.00 91.06 252 ILE A CA 1
ATOM 2041 C C . ILE A 1 252 ? 11.713 -8.316 -18.996 1.00 91.06 252 ILE A C 1
ATOM 2043 O O . ILE A 1 252 ? 12.179 -9.068 -18.144 1.00 91.06 252 ILE A O 1
ATOM 2047 N N . ILE A 1 253 ? 12.088 -8.396 -20.265 1.00 92.00 253 ILE A N 1
ATOM 2048 C CA . ILE A 1 253 ? 13.151 -9.264 -20.780 1.00 92.00 253 ILE A CA 1
ATOM 2049 C C . ILE A 1 253 ? 14.270 -8.354 -21.275 1.00 92.00 253 ILE A C 1
ATOM 2051 O O . ILE A 1 253 ? 13.999 -7.457 -22.072 1.00 92.00 253 ILE A O 1
ATOM 2055 N N . ARG A 1 254 ? 15.504 -8.591 -20.823 1.00 86.81 254 ARG A N 1
ATOM 2056 C CA . ARG A 1 254 ? 16.714 -7.944 -21.350 1.00 86.81 254 ARG A CA 1
ATOM 2057 C C . ARG A 1 254 ? 17.409 -8.884 -22.330 1.00 86.81 254 ARG A C 1
ATOM 2059 O O . ARG A 1 254 ? 17.630 -10.056 -22.010 1.00 86.81 254 ARG A O 1
ATOM 2066 N N . TYR A 1 255 ? 17.758 -8.375 -23.504 1.00 81.75 255 TYR A N 1
ATOM 2067 C CA . TYR A 1 255 ? 18.599 -9.068 -24.476 1.00 81.75 255 TYR A CA 1
ATOM 2068 C C . TYR A 1 255 ? 20.082 -8.878 -24.154 1.00 81.75 255 TYR A C 1
ATOM 2070 O O . TYR A 1 255 ? 20.470 -7.880 -23.555 1.00 81.75 255 TYR A O 1
ATOM 2078 N N . ARG A 1 256 ? 20.909 -9.851 -24.541 1.00 67.56 256 ARG A N 1
ATOM 2079 C CA . ARG A 1 256 ? 22.316 -9.917 -24.111 1.00 67.56 256 ARG A CA 1
ATOM 2080 C C . ARG A 1 256 ? 23.280 -9.039 -24.906 1.00 67.56 256 ARG A C 1
ATOM 2082 O O . ARG A 1 256 ? 24.258 -8.567 -24.345 1.00 67.56 256 ARG A O 1
ATOM 2089 N N . ASP A 1 257 ? 22.996 -8.846 -26.186 1.00 61.03 257 ASP A N 1
ATOM 2090 C CA . ASP A 1 257 ? 23.693 -7.933 -27.087 1.00 61.03 257 ASP A CA 1
ATOM 2091 C C . ASP A 1 257 ? 22.663 -7.473 -28.126 1.00 61.03 257 ASP A C 1
ATOM 2093 O O . ASP A 1 257 ? 22.069 -8.303 -28.817 1.00 61.03 257 ASP A O 1
ATOM 2097 N N . THR A 1 258 ? 22.422 -6.166 -28.237 1.00 54.12 258 THR A N 1
ATOM 2098 C CA . THR A 1 258 ? 21.544 -5.599 -29.272 1.00 54.12 258 THR A CA 1
ATOM 2099 C C . THR A 1 258 ? 22.166 -4.363 -29.890 1.00 54.12 258 THR A C 1
ATOM 2101 O O . THR A 1 258 ? 22.211 -3.304 -29.267 1.00 54.12 258 THR A O 1
ATOM 2104 N N . MET A 1 259 ? 22.563 -4.479 -31.158 1.00 56.06 259 MET A N 1
ATOM 2105 C CA . MET A 1 259 ? 22.442 -3.341 -32.066 1.00 56.06 259 MET A CA 1
ATOM 2106 C C . MET A 1 259 ? 20.953 -3.124 -32.383 1.00 56.06 259 MET A C 1
ATOM 2108 O O . MET A 1 259 ? 20.146 -4.054 -32.303 1.00 56.06 259 MET A O 1
ATOM 2112 N N . GLU A 1 260 ? 20.591 -1.897 -32.751 1.00 53.84 260 GLU A N 1
ATOM 2113 C CA . GLU A 1 260 ? 19.197 -1.478 -32.961 1.00 53.84 260 GLU A CA 1
ATOM 2114 C C . GLU A 1 260 ? 18.476 -2.328 -34.033 1.00 53.84 260 GLU A C 1
ATOM 2116 O O . GLU A 1 260 ? 17.320 -2.712 -33.852 1.00 53.84 260 GLU A O 1
ATOM 2121 N N . ASP A 1 261 ? 19.189 -2.734 -35.092 1.00 54.06 261 ASP A N 1
ATOM 2122 C CA . ASP A 1 261 ? 18.675 -3.611 -36.157 1.00 54.06 261 ASP A CA 1
ATOM 2123 C C . ASP A 1 261 ? 18.347 -5.045 -35.680 1.00 54.06 261 ASP A C 1
ATOM 2125 O O . ASP A 1 261 ? 17.437 -5.696 -36.207 1.00 54.06 261 ASP A O 1
ATOM 2129 N N . ASP A 1 262 ? 19.055 -5.559 -34.670 1.00 62.25 262 ASP A N 1
ATOM 2130 C CA . ASP A 1 262 ? 18.832 -6.912 -34.145 1.00 62.25 262 ASP A CA 1
ATOM 2131 C C . ASP A 1 262 ? 17.688 -6.958 -33.122 1.00 62.25 262 ASP A C 1
ATOM 2133 O O . ASP A 1 262 ? 16.969 -7.961 -33.044 1.00 62.25 262 ASP A O 1
ATOM 2137 N N . PHE A 1 263 ? 17.452 -5.863 -32.389 1.00 77.06 263 PHE A N 1
ATOM 2138 C CA . PHE A 1 263 ? 16.384 -5.744 -31.388 1.00 77.06 263 PHE A CA 1
ATOM 2139 C C . PHE A 1 263 ? 15.005 -6.147 -31.940 1.00 77.06 263 PHE A C 1
ATOM 2141 O O . PHE A 1 263 ? 14.281 -6.947 -31.329 1.00 77.06 263 PHE A O 1
ATOM 2148 N N . PHE A 1 264 ? 14.645 -5.638 -33.122 1.00 78.25 264 PHE A N 1
ATOM 2149 C CA . PHE A 1 264 ? 13.372 -5.961 -33.771 1.00 78.25 264 PHE A CA 1
ATOM 2150 C C . PHE A 1 264 ? 13.304 -7.441 -34.170 1.00 78.25 264 PHE A C 1
ATOM 2152 O O . PHE A 1 264 ? 12.286 -8.103 -33.952 1.00 78.25 264 PHE A O 1
ATOM 2159 N N . ASN A 1 265 ? 14.412 -8.003 -34.665 1.00 76.38 265 ASN A N 1
ATOM 2160 C CA . ASN A 1 265 ? 14.498 -9.414 -35.039 1.00 76.38 265 ASN A CA 1
ATOM 2161 C C . ASN A 1 265 ? 14.372 -10.354 -33.827 1.00 76.38 265 ASN A C 1
ATOM 2163 O O . ASN A 1 265 ? 13.770 -11.426 -33.958 1.00 76.38 265 ASN A O 1
ATOM 2167 N N . TYR A 1 266 ? 14.915 -10.000 -32.657 1.00 77.94 266 TYR A N 1
ATOM 2168 C CA . TYR A 1 266 ? 14.699 -10.756 -31.414 1.00 77.94 266 TYR A CA 1
ATOM 2169 C C . TYR A 1 266 ? 13.238 -10.660 -30.953 1.00 77.94 266 TYR A C 1
ATOM 2171 O O . TYR A 1 266 ? 12.601 -11.675 -30.654 1.00 77.94 266 TYR A O 1
ATOM 2179 N N . THR A 1 267 ? 12.673 -9.454 -30.983 1.00 83.94 267 THR A N 1
ATOM 2180 C CA . THR A 1 267 ? 11.319 -9.174 -30.490 1.00 83.94 267 THR A CA 1
ATOM 2181 C C . THR A 1 267 ? 10.233 -9.864 -31.325 1.00 83.94 267 THR A C 1
ATOM 2183 O O . THR A 1 267 ? 9.309 -10.458 -30.760 1.00 83.94 267 THR A O 1
ATOM 2186 N N . GLU A 1 268 ? 10.381 -9.931 -32.651 1.00 84.12 268 GLU A N 1
ATOM 2187 C CA . GLU A 1 268 ? 9.488 -10.733 -33.502 1.00 84.12 268 GLU A CA 1
ATOM 2188 C C . GLU A 1 268 ? 9.622 -12.247 -33.244 1.00 84.12 268 GLU A C 1
ATOM 2190 O O . GLU A 1 268 ? 8.620 -12.971 -33.272 1.00 84.12 268 GLU A O 1
ATOM 2195 N N . ARG A 1 269 ? 10.817 -12.755 -32.893 1.00 80.81 269 ARG A N 1
ATOM 2196 C CA . ARG A 1 269 ? 10.974 -14.161 -32.461 1.00 80.81 269 ARG A CA 1
ATOM 2197 C C . ARG A 1 269 ? 10.249 -14.446 -31.148 1.00 80.81 269 ARG A C 1
ATOM 2199 O O . ARG A 1 269 ? 9.667 -15.525 -31.020 1.00 80.81 269 ARG A O 1
ATOM 2206 N N . LEU A 1 270 ? 10.232 -13.512 -30.195 1.00 84.69 270 LEU A N 1
ATOM 2207 C CA . LEU A 1 270 ? 9.445 -13.660 -28.964 1.00 84.69 270 LEU A CA 1
ATOM 2208 C C . LEU A 1 270 ? 7.936 -13.679 -29.252 1.00 84.69 270 LEU A C 1
ATOM 2210 O O . LEU A 1 270 ? 7.239 -14.575 -28.763 1.00 84.69 270 LEU A O 1
ATOM 2214 N N . LYS A 1 271 ? 7.441 -12.765 -30.100 1.00 88.19 271 LYS A N 1
ATOM 2215 C CA . LYS A 1 271 ? 6.031 -12.737 -30.541 1.00 88.19 271 LYS A CA 1
ATOM 2216 C C . LYS A 1 271 ? 5.632 -14.061 -31.206 1.00 88.19 271 LYS A C 1
ATOM 2218 O O . LYS A 1 271 ? 4.624 -14.655 -30.824 1.00 88.19 271 LYS A O 1
ATOM 2223 N N . MET A 1 272 ? 6.464 -14.602 -32.104 1.00 80.19 272 MET A N 1
ATOM 2224 C CA . MET A 1 272 ? 6.244 -15.920 -32.729 1.00 80.19 272 MET A CA 1
ATOM 2225 C C . MET A 1 272 ? 6.258 -17.095 -31.734 1.00 80.19 272 MET A C 1
ATOM 2227 O O . MET A 1 272 ? 5.542 -18.074 -31.944 1.00 80.19 272 MET A O 1
ATOM 2231 N N . LYS A 1 273 ? 7.026 -17.007 -30.638 1.00 82.69 273 LYS A N 1
ATOM 2232 C CA . LYS A 1 273 ? 7.001 -17.990 -29.536 1.00 82.69 273 LYS A CA 1
ATOM 2233 C C . LYS A 1 273 ? 5.775 -17.841 -28.620 1.00 82.69 273 LYS A C 1
ATOM 2235 O O . LYS A 1 273 ? 5.574 -18.694 -27.760 1.00 82.69 273 LYS A O 1
ATOM 2240 N N . GLY A 1 274 ? 4.944 -16.811 -28.799 1.00 85.38 274 GLY A N 1
ATOM 2241 C CA . GLY A 1 274 ? 3.734 -16.565 -28.006 1.00 85.38 274 GLY A CA 1
ATOM 2242 C C . GLY A 1 274 ? 3.935 -15.660 -26.786 1.00 85.38 274 GLY A C 1
ATOM 2243 O O . GLY A 1 274 ? 3.101 -15.674 -25.880 1.00 85.38 274 GLY A O 1
ATOM 2244 N N . PHE A 1 275 ? 5.024 -14.888 -26.736 1.00 94.12 275 PHE A N 1
ATOM 2245 C CA . PHE A 1 275 ? 5.184 -13.800 -25.769 1.00 94.12 275 PHE A CA 1
ATOM 2246 C C . PHE A 1 275 ? 4.337 -12.594 -26.198 1.00 94.12 275 PHE A C 1
ATOM 2248 O O . PHE A 1 275 ? 4.418 -12.150 -27.344 1.00 94.12 275 PHE A O 1
ATOM 2255 N N . ILE A 1 276 ? 3.521 -12.059 -25.287 1.00 93.81 276 ILE A N 1
ATOM 2256 C CA . ILE A 1 276 ? 2.650 -10.914 -25.580 1.00 93.81 276 ILE A CA 1
ATOM 2257 C C . ILE A 1 276 ? 3.403 -9.640 -25.209 1.00 93.81 276 ILE A C 1
ATOM 2259 O O . ILE A 1 276 ? 3.396 -9.239 -24.048 1.00 93.81 276 ILE A O 1
ATOM 2263 N N . VAL A 1 277 ? 4.051 -9.016 -26.190 1.00 92.81 277 VAL A N 1
ATOM 2264 C CA . VAL A 1 277 ? 4.732 -7.726 -26.007 1.00 92.81 277 VAL A CA 1
ATOM 2265 C C . VAL A 1 277 ? 3.715 -6.641 -25.648 1.00 92.81 277 VAL A C 1
ATOM 2267 O O . VAL A 1 277 ? 2.708 -6.478 -26.336 1.00 92.81 277 VAL A O 1
ATOM 2270 N N . THR A 1 278 ? 3.990 -5.900 -24.576 1.00 88.38 278 THR A N 1
ATOM 2271 C CA . THR A 1 278 ? 3.223 -4.714 -24.164 1.00 88.38 278 THR A CA 1
ATOM 2272 C C . THR A 1 278 ? 3.981 -3.417 -24.416 1.00 88.38 278 THR A C 1
ATOM 2274 O O . THR A 1 278 ? 3.341 -2.406 -24.687 1.00 88.38 278 THR A O 1
ATOM 2277 N N . GLN A 1 279 ? 5.317 -3.427 -24.329 1.00 89.00 279 GLN A N 1
ATOM 2278 C CA . GLN A 1 279 ? 6.153 -2.256 -24.603 1.00 89.00 279 GLN A CA 1
ATOM 2279 C C . GLN A 1 279 ? 7.572 -2.672 -25.012 1.00 89.00 279 GLN A C 1
ATOM 2281 O O . GLN A 1 279 ? 8.080 -3.688 -24.543 1.00 89.00 279 GLN A O 1
ATOM 2286 N N . GLU A 1 280 ? 8.200 -1.891 -25.885 1.00 91.69 280 GLU A N 1
ATOM 2287 C CA . GLU A 1 280 ? 9.533 -2.132 -26.444 1.00 91.69 280 GLU A CA 1
ATOM 2288 C C . GLU A 1 280 ? 10.468 -0.981 -26.026 1.00 91.69 280 GLU A C 1
ATOM 2290 O O . GLU A 1 280 ? 10.042 0.175 -26.021 1.00 91.69 280 GLU A O 1
ATOM 2295 N N . PHE A 1 281 ? 11.715 -1.300 -25.667 1.00 84.56 281 PHE A N 1
ATOM 2296 C CA . PHE A 1 281 ? 12.755 -0.363 -25.221 1.00 84.56 281 PHE A CA 1
ATOM 2297 C C . PHE A 1 281 ? 14.052 -0.642 -26.015 1.00 84.56 281 PHE A C 1
ATOM 2299 O O . PHE A 1 281 ? 14.919 -1.384 -25.537 1.00 84.56 281 PHE A O 1
ATOM 2306 N N . PRO A 1 282 ? 14.156 -0.156 -27.271 1.00 80.94 282 PRO A N 1
ATOM 2307 C CA . PRO A 1 282 ? 15.236 -0.551 -28.177 1.00 80.94 282 PRO A CA 1
ATOM 2308 C C . PRO A 1 282 ? 16.619 -0.060 -27.738 1.00 80.94 282 PRO A C 1
ATOM 2310 O O . PRO A 1 282 ? 17.581 -0.815 -27.849 1.00 80.94 282 PRO A O 1
ATOM 2313 N N . GLU A 1 283 ? 16.713 1.165 -27.204 1.00 77.06 283 GLU A N 1
ATOM 2314 C CA . GLU A 1 283 ? 17.980 1.771 -26.759 1.00 77.06 283 GLU A CA 1
ATOM 2315 C C . GLU A 1 283 ? 18.613 0.991 -25.593 1.00 77.06 283 GLU A C 1
ATOM 2317 O O . GLU A 1 283 ? 19.833 0.848 -25.517 1.00 77.06 283 GLU A O 1
ATOM 2322 N N . GLU A 1 284 ? 17.790 0.439 -24.698 1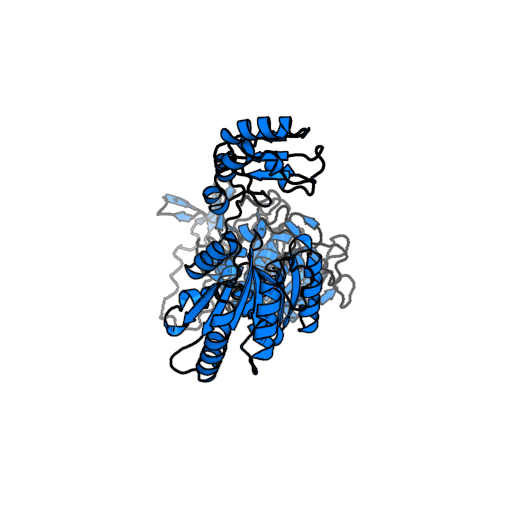.00 78.62 284 GLU A N 1
ATOM 2323 C CA . GLU A 1 284 ? 18.229 -0.337 -23.536 1.00 78.62 284 GLU A CA 1
ATOM 2324 C C . GLU A 1 284 ? 18.253 -1.858 -23.767 1.00 78.62 284 GLU A C 1
ATOM 2326 O O . GLU A 1 284 ? 18.570 -2.613 -22.838 1.00 78.62 284 GLU A O 1
ATOM 2331 N N . GLY A 1 285 ? 17.888 -2.320 -24.968 1.00 82.31 285 GLY A N 1
ATOM 2332 C CA . GLY A 1 285 ? 17.826 -3.742 -25.312 1.00 82.31 285 GLY A CA 1
ATOM 2333 C C . GLY A 1 285 ? 16.772 -4.527 -24.521 1.00 82.31 285 GLY A C 1
ATOM 2334 O O . GLY A 1 285 ? 17.001 -5.694 -24.197 1.00 82.31 285 GLY A O 1
ATOM 2335 N N . MET A 1 286 ? 15.636 -3.911 -24.163 1.00 92.75 286 MET A N 1
ATOM 2336 C CA . MET A 1 286 ? 14.602 -4.545 -23.328 1.00 92.75 286 MET A CA 1
ATOM 2337 C C . MET A 1 286 ? 13.214 -4.602 -23.979 1.00 92.75 286 MET A C 1
ATOM 2339 O O . MET A 1 286 ? 12.827 -3.760 -24.785 1.00 92.75 286 MET A O 1
ATOM 2343 N N . VAL A 1 287 ? 12.402 -5.574 -23.563 1.00 93.69 287 VAL A N 1
ATOM 2344 C CA . VAL A 1 287 ? 10.989 -5.676 -23.950 1.00 93.69 287 VAL A CA 1
ATOM 2345 C C . VAL A 1 287 ? 10.123 -6.098 -22.762 1.00 93.69 287 VAL A C 1
ATOM 2347 O O . VAL A 1 287 ? 10.414 -7.080 -22.081 1.00 93.69 287 VAL A O 1
ATOM 2350 N N . ALA A 1 288 ? 9.046 -5.361 -22.500 1.00 91.44 288 ALA A N 1
ATOM 2351 C CA . ALA A 1 288 ? 8.040 -5.707 -21.499 1.00 91.44 288 ALA A CA 1
ATOM 2352 C C . ALA A 1 288 ? 6.891 -6.498 -22.128 1.00 91.44 288 ALA A C 1
ATOM 2354 O O . ALA A 1 288 ? 6.477 -6.231 -23.262 1.00 91.44 288 ALA A O 1
ATOM 2355 N N . GLY A 1 289 ? 6.332 -7.445 -21.379 1.00 92.38 289 GLY A N 1
ATOM 2356 C CA . GLY A 1 289 ? 5.192 -8.220 -21.847 1.00 92.38 289 GLY A CA 1
ATOM 2357 C C . GLY A 1 289 ? 4.687 -9.281 -20.878 1.00 92.38 289 GLY A C 1
ATOM 2358 O O . GLY A 1 289 ? 5.123 -9.394 -19.731 1.00 92.38 289 GLY A O 1
ATOM 2359 N N . VAL A 1 290 ? 3.739 -10.082 -21.361 1.00 91.00 290 VAL A N 1
ATOM 2360 C CA . VAL A 1 290 ? 3.162 -11.214 -20.630 1.00 91.00 290 VAL A CA 1
ATOM 2361 C C . VAL A 1 290 ? 3.719 -12.523 -21.179 1.00 91.00 290 VAL A C 1
ATOM 2363 O O . VAL A 1 290 ? 3.574 -12.831 -22.366 1.00 91.00 290 VAL A O 1
ATOM 2366 N N . VAL A 1 291 ? 4.302 -13.329 -20.292 1.00 94.00 291 VAL A N 1
ATOM 2367 C CA . VAL A 1 291 ? 4.790 -14.680 -20.590 1.00 94.00 291 VAL A CA 1
ATOM 2368 C C . VAL A 1 291 ? 3.872 -15.723 -19.951 1.00 94.00 291 VAL A C 1
ATOM 2370 O O . VAL A 1 291 ? 3.548 -15.636 -18.767 1.00 94.00 291 VAL A O 1
ATOM 2373 N N . SER A 1 292 ? 3.432 -16.721 -20.721 1.00 93.00 292 SER A N 1
ATOM 2374 C CA . SER A 1 292 ? 2.695 -17.876 -20.186 1.00 93.00 292 SER A CA 1
ATOM 2375 C C . SER A 1 292 ? 3.654 -18.969 -19.706 1.00 93.00 292 SER A C 1
ATOM 2377 O O . SER A 1 292 ? 4.818 -19.000 -20.107 1.00 93.00 292 SER A O 1
ATOM 2379 N N . TYR A 1 293 ? 3.174 -19.910 -18.889 1.00 82.94 293 TYR A N 1
ATOM 2380 C CA . TYR A 1 293 ? 3.983 -21.027 -18.386 1.00 82.94 293 TYR A CA 1
ATOM 2381 C C . TYR A 1 293 ? 4.721 -21.786 -19.499 1.00 82.94 293 TYR A C 1
ATOM 2383 O O . TYR A 1 293 ? 5.918 -22.044 -19.379 1.00 82.94 293 TYR A O 1
ATOM 2391 N N . THR A 1 294 ? 4.043 -22.118 -20.601 1.00 83.56 294 THR A N 1
ATOM 2392 C CA . THR A 1 294 ? 4.646 -22.892 -21.699 1.00 83.56 294 THR A CA 1
ATOM 2393 C C . THR A 1 294 ? 5.749 -22.118 -22.415 1.00 83.56 294 THR A C 1
ATOM 2395 O O . THR A 1 294 ? 6.793 -22.694 -22.718 1.00 83.56 294 THR A O 1
ATOM 2398 N N . VAL A 1 295 ? 5.547 -20.818 -22.637 1.00 86.94 295 VAL A N 1
ATOM 2399 C CA . VAL A 1 295 ? 6.518 -19.927 -23.288 1.00 86.94 295 VAL A CA 1
ATOM 2400 C C . VAL A 1 295 ? 7.700 -19.655 -22.355 1.00 86.94 295 VAL A C 1
ATOM 2402 O O . VAL A 1 295 ? 8.849 -19.744 -22.776 1.00 86.94 295 VAL A O 1
ATOM 2405 N N . PHE A 1 296 ? 7.453 -19.451 -21.060 1.00 87.12 296 PHE A N 1
ATOM 2406 C CA . PHE A 1 296 ? 8.492 -19.252 -20.046 1.00 87.12 296 PHE A CA 1
ATOM 2407 C C . PHE A 1 296 ? 9.477 -20.429 -19.981 1.00 87.12 296 PHE A C 1
ATOM 2409 O O . PHE A 1 296 ? 10.686 -20.213 -19.951 1.00 87.12 296 PHE A O 1
ATOM 2416 N N . GLN A 1 297 ? 8.998 -21.678 -20.041 1.00 80.31 297 GLN A N 1
ATOM 2417 C CA . GLN A 1 297 ? 9.882 -22.859 -20.058 1.00 80.31 297 GLN A CA 1
ATOM 2418 C C . GLN A 1 297 ? 10.760 -22.960 -21.322 1.00 80.31 297 GLN A C 1
ATOM 2420 O O . GLN A 1 297 ? 11.796 -23.630 -21.289 1.00 80.31 297 GLN A O 1
ATOM 2425 N N . GLN A 1 298 ? 10.360 -22.315 -22.424 1.00 78.31 298 GLN A N 1
ATOM 2426 C CA . GLN A 1 298 ? 11.171 -22.196 -23.640 1.00 78.31 298 GLN A CA 1
ATOM 2427 C C . GLN A 1 298 ? 12.178 -21.049 -23.506 1.00 78.31 298 GLN A C 1
ATOM 2429 O O . GLN A 1 298 ? 13.373 -21.261 -23.698 1.00 78.31 298 GLN A O 1
ATOM 2434 N N . LEU A 1 299 ? 11.712 -19.859 -23.110 1.00 81.94 299 LEU A N 1
ATOM 2435 C CA . LEU A 1 299 ? 12.535 -18.649 -23.018 1.00 81.94 299 LEU A CA 1
ATOM 2436 C C . LEU A 1 299 ? 13.618 -18.734 -21.927 1.00 81.94 299 LEU A C 1
ATOM 2438 O O . LEU A 1 299 ? 14.699 -18.186 -22.093 1.00 81.94 299 LEU A O 1
ATOM 2442 N N . LYS A 1 300 ? 13.412 -19.526 -20.867 1.00 74.38 300 LYS A N 1
ATOM 2443 C CA . LYS A 1 300 ? 14.449 -19.875 -19.867 1.00 74.38 300 LYS A CA 1
ATOM 2444 C C . LYS A 1 300 ? 15.671 -20.627 -20.418 1.00 74.38 300 LYS A C 1
ATOM 2446 O O . LYS A 1 300 ? 16.583 -20.942 -19.656 1.00 74.38 300 LYS A O 1
ATOM 2451 N N . LYS A 1 301 ? 15.668 -20.984 -21.703 1.00 68.31 301 LYS A N 1
ATOM 2452 C CA . LYS A 1 301 ? 16.764 -21.670 -22.406 1.00 68.31 301 LYS A CA 1
ATOM 2453 C C . LYS A 1 301 ? 17.237 -20.888 -23.634 1.00 68.31 301 LYS A C 1
ATOM 2455 O O . LYS A 1 301 ? 18.045 -21.415 -24.396 1.00 68.31 301 LYS A O 1
ATOM 2460 N N . ASP A 1 302 ? 16.696 -19.689 -23.840 1.00 70.56 302 ASP A N 1
ATOM 2461 C CA . ASP A 1 302 ? 17.023 -18.830 -24.969 1.00 70.56 302 ASP A CA 1
ATOM 2462 C C . ASP A 1 302 ? 18.421 -18.232 -24.786 1.00 70.56 302 ASP A C 1
ATOM 2464 O O . ASP A 1 302 ? 18.749 -17.738 -23.706 1.00 70.56 302 ASP A O 1
ATOM 2468 N N . SER A 1 303 ? 19.248 -18.310 -25.825 1.00 65.12 303 SER A N 1
ATOM 2469 C CA . SER A 1 303 ? 20.601 -17.736 -25.851 1.00 65.12 303 SER A CA 1
ATOM 2470 C C . SER A 1 303 ? 20.575 -16.211 -25.869 1.00 65.12 303 SER A C 1
ATOM 2472 O O . SER A 1 303 ? 21.460 -15.565 -25.306 1.00 65.12 303 SER A O 1
ATOM 2474 N N . ASP A 1 304 ? 19.539 -15.669 -26.506 1.00 74.50 304 ASP A N 1
ATOM 2475 C CA . ASP A 1 304 ? 19.417 -14.265 -26.890 1.00 74.50 304 ASP A CA 1
ATOM 2476 C C . ASP A 1 304 ? 19.019 -13.380 -25.688 1.00 74.50 304 ASP A C 1
ATOM 2478 O O . ASP A 1 304 ? 19.224 -12.167 -25.688 1.00 74.50 304 ASP A O 1
ATOM 2482 N N . ILE A 1 305 ? 18.474 -14.000 -24.635 1.00 79.19 305 ILE A N 1
ATOM 2483 C CA . ILE A 1 305 ? 18.048 -13.349 -23.392 1.00 79.19 305 ILE A CA 1
ATOM 2484 C C . ILE A 1 305 ? 19.202 -13.357 -22.379 1.00 79.19 305 ILE A C 1
ATOM 2486 O O . ILE A 1 305 ? 19.843 -14.387 -22.155 1.00 79.19 305 ILE A O 1
ATOM 2490 N N . GLU A 1 306 ? 19.440 -12.224 -21.722 1.00 77.56 306 GLU A N 1
ATOM 2491 C CA . GLU A 1 306 ? 20.344 -12.100 -20.573 1.00 77.56 306 GLU A CA 1
ATOM 2492 C C . GLU A 1 306 ? 19.621 -12.388 -19.253 1.00 77.56 306 GLU A C 1
ATOM 2494 O O . GLU A 1 306 ? 20.055 -13.232 -18.464 1.00 77.56 306 GLU A O 1
ATOM 2499 N N . GLU A 1 307 ? 18.491 -11.718 -19.028 1.00 80.62 307 GLU A N 1
ATOM 2500 C CA . GLU A 1 307 ? 17.718 -11.818 -17.793 1.00 80.62 307 GLU A CA 1
ATOM 2501 C C . GLU A 1 307 ? 16.219 -11.589 -18.015 1.00 80.62 307 GLU A C 1
ATOM 2503 O O . GLU A 1 307 ? 15.782 -10.872 -18.918 1.00 80.62 307 GLU A O 1
ATOM 2508 N N . PHE A 1 308 ? 15.428 -12.201 -17.136 1.00 87.81 308 PHE A N 1
ATOM 2509 C CA . PHE A 1 308 ? 14.081 -11.755 -16.822 1.00 87.81 308 PHE A CA 1
ATOM 2510 C C . PHE A 1 308 ? 14.176 -10.764 -15.663 1.00 87.81 308 PHE A C 1
ATOM 2512 O O . PHE A 1 308 ? 14.803 -11.041 -14.646 1.00 87.81 308 PHE A O 1
ATOM 2519 N N . ILE A 1 309 ? 13.488 -9.644 -15.780 1.00 84.06 309 ILE A N 1
ATOM 2520 C CA . ILE A 1 309 ? 13.344 -8.628 -14.746 1.00 84.06 309 ILE A CA 1
ATOM 2521 C C . ILE A 1 309 ? 11.883 -8.670 -14.285 1.00 84.06 309 ILE A C 1
ATOM 2523 O O . ILE A 1 309 ? 10.958 -8.778 -15.099 1.00 84.06 309 ILE A O 1
ATOM 2527 N N . THR A 1 310 ? 11.658 -8.613 -12.972 1.00 73.06 310 THR A N 1
ATOM 2528 C CA . THR A 1 310 ? 10.307 -8.528 -12.405 1.00 73.06 310 THR A CA 1
ATOM 2529 C C . THR A 1 310 ? 9.653 -7.222 -12.854 1.00 73.06 310 THR A C 1
ATOM 2531 O O . THR A 1 310 ? 10.138 -6.149 -12.498 1.00 73.06 310 THR A O 1
ATOM 2534 N N . ASP A 1 311 ? 8.540 -7.305 -13.588 1.00 76.06 311 ASP A N 1
ATOM 2535 C CA . ASP A 1 311 ? 7.703 -6.142 -13.909 1.00 76.06 311 ASP A CA 1
ATOM 2536 C C . ASP A 1 311 ? 6.924 -5.737 -12.647 1.00 76.06 311 ASP A C 1
ATOM 2538 O O . ASP A 1 311 ? 5.805 -6.198 -12.398 1.00 76.06 311 ASP A O 1
ATOM 2542 N N . ARG A 1 312 ? 7.593 -4.978 -11.771 1.00 53.75 312 ARG A N 1
ATOM 2543 C CA . ARG A 1 312 ? 7.046 -4.543 -10.483 1.00 53.75 312 ARG A CA 1
ATOM 2544 C C . ARG A 1 312 ? 5.877 -3.592 -10.722 1.00 53.75 312 ARG A C 1
ATOM 2546 O O . ARG A 1 312 ? 5.987 -2.647 -11.500 1.00 53.75 312 ARG A O 1
ATOM 2553 N N . LYS A 1 313 ? 4.776 -3.798 -9.994 1.00 47.31 313 LYS A N 1
ATOM 2554 C CA . LYS A 1 313 ? 3.723 -2.785 -9.893 1.00 47.31 313 LYS A CA 1
ATOM 2555 C C . LYS A 1 313 ? 4.333 -1.544 -9.235 1.00 47.31 313 LYS A C 1
ATOM 2557 O O . LYS A 1 313 ? 4.776 -1.619 -8.096 1.00 47.31 313 LYS A O 1
ATOM 2562 N N . PHE A 1 314 ? 4.340 -0.419 -9.940 1.00 34.59 314 PHE A N 1
ATOM 2563 C CA . PHE A 1 314 ? 4.523 0.885 -9.313 1.00 34.59 314 PHE A CA 1
ATOM 2564 C C . PHE A 1 314 ? 3.145 1.407 -8.918 1.00 34.59 314 PHE A C 1
ATOM 2566 O O . PHE A 1 314 ? 2.340 1.753 -9.785 1.00 34.59 314 PHE A O 1
ATOM 2573 N N . THR A 1 315 ? 2.866 1.433 -7.619 1.00 37.66 315 THR A N 1
ATOM 2574 C CA . THR A 1 315 ? 1.674 2.084 -7.063 1.00 37.66 315 THR A CA 1
ATOM 2575 C C . THR A 1 315 ? 1.963 3.575 -6.866 1.00 37.66 315 THR A C 1
ATOM 2577 O O . THR A 1 315 ? 3.107 3.974 -6.650 1.00 37.66 315 THR A O 1
ATOM 2580 N N . VAL A 1 316 ? 0.948 4.429 -7.003 1.00 32.81 316 VAL A N 1
ATOM 2581 C CA . VAL A 1 316 ? 1.142 5.887 -7.063 1.00 32.81 316 VAL A CA 1
ATOM 2582 C C . VAL A 1 316 ? 1.385 6.475 -5.664 1.00 32.81 316 VAL A C 1
ATOM 2584 O O . VAL A 1 316 ? 0.455 6.597 -4.879 1.00 32.81 316 VAL A O 1
ATOM 2587 N N . PHE A 1 317 ? 2.634 6.879 -5.406 1.00 45.41 317 PHE A N 1
ATOM 2588 C CA . PHE A 1 317 ? 3.089 7.832 -4.376 1.00 45.41 317 PHE A CA 1
ATOM 2589 C C . PHE A 1 317 ? 2.552 7.681 -2.938 1.00 45.41 317 PHE A C 1
ATOM 2591 O O . PHE A 1 317 ? 2.002 8.621 -2.375 1.00 45.41 317 PHE A O 1
ATOM 2598 N N . LEU A 1 318 ? 2.875 6.561 -2.287 1.00 55.53 318 LEU A N 1
ATOM 2599 C CA . LEU A 1 318 ? 2.924 6.463 -0.817 1.00 55.53 318 LEU A CA 1
ATOM 2600 C C . LEU A 1 318 ? 4.351 6.140 -0.319 1.00 55.53 318 LEU A C 1
ATOM 2602 O O . LEU A 1 318 ? 4.527 5.429 0.669 1.00 55.53 318 LEU A O 1
ATOM 2606 N N . ASN A 1 319 ? 5.370 6.640 -1.033 1.00 56.84 319 ASN A N 1
ATOM 2607 C CA . ASN A 1 319 ? 6.788 6.281 -0.864 1.00 56.84 319 ASN A CA 1
ATOM 2608 C C . ASN A 1 319 ? 7.353 6.580 0.531 1.00 56.84 319 ASN A C 1
ATOM 2610 O O . ASN A 1 319 ? 8.327 5.958 0.939 1.00 56.84 319 ASN A O 1
ATOM 2614 N N . GLU A 1 320 ? 6.780 7.541 1.244 1.00 70.75 320 GLU A N 1
ATOM 2615 C CA . GLU A 1 320 ? 7.152 7.890 2.609 1.00 70.75 320 GLU A CA 1
ATOM 2616 C C . GLU A 1 320 ? 6.280 7.121 3.617 1.00 70.75 320 GLU A C 1
ATOM 2618 O O . GLU A 1 320 ? 6.783 6.563 4.592 1.00 70.75 320 GLU A O 1
ATOM 2623 N N . SER A 1 321 ? 4.975 7.011 3.344 1.00 85.00 321 SER A N 1
ATOM 2624 C CA . SER A 1 321 ? 3.990 6.413 4.252 1.00 85.00 321 SER A CA 1
ATOM 2625 C C . SER A 1 321 ? 4.095 4.887 4.377 1.00 85.00 321 SER A C 1
ATOM 2627 O O . SER A 1 321 ? 3.991 4.378 5.494 1.00 85.00 321 SER A O 1
ATOM 2629 N N . LEU A 1 322 ? 4.312 4.152 3.276 1.00 88.81 322 LEU A N 1
ATOM 2630 C CA . LEU A 1 322 ? 4.408 2.682 3.299 1.00 88.81 322 LEU A CA 1
ATOM 2631 C C . LEU A 1 322 ? 5.680 2.193 4.019 1.00 88.81 322 LEU A C 1
ATOM 2633 O O . LEU A 1 322 ? 5.544 1.367 4.930 1.00 88.81 322 LEU A O 1
ATOM 2637 N N . PRO A 1 323 ? 6.886 2.748 3.767 1.00 89.56 323 PRO A N 1
ATOM 2638 C CA . PRO A 1 323 ? 8.060 2.421 4.573 1.00 89.56 323 PRO A CA 1
ATOM 2639 C C . PRO A 1 323 ? 7.932 2.875 6.028 1.00 89.56 323 PRO A C 1
ATOM 2641 O O . PRO A 1 323 ? 8.414 2.174 6.918 1.00 89.56 323 PRO A O 1
ATOM 2644 N N . LEU A 1 324 ? 7.255 4.000 6.311 1.00 91.81 324 LEU A N 1
ATOM 2645 C CA . LEU A 1 324 ? 7.064 4.465 7.689 1.00 91.81 324 LEU A CA 1
ATOM 2646 C C . LEU A 1 324 ? 6.309 3.431 8.536 1.00 91.81 324 LEU A C 1
ATOM 2648 O O . LEU A 1 324 ? 6.742 3.137 9.655 1.00 91.81 324 LEU A O 1
ATOM 2652 N N . ILE A 1 325 ? 5.235 2.843 7.996 1.00 96.75 325 ILE A N 1
ATOM 2653 C CA . ILE A 1 325 ? 4.475 1.754 8.641 1.00 96.75 325 ILE A CA 1
ATOM 2654 C C . ILE A 1 325 ? 5.093 0.362 8.429 1.00 96.75 325 ILE A C 1
ATOM 2656 O O . ILE A 1 325 ? 4.500 -0.630 8.850 1.00 96.75 325 ILE A O 1
ATOM 2660 N N . ARG A 1 326 ? 6.274 0.280 7.797 1.00 96.81 326 ARG A N 1
ATOM 2661 C CA . ARG A 1 326 ? 7.000 -0.962 7.469 1.00 96.81 326 ARG A CA 1
ATOM 2662 C C . ARG A 1 326 ? 6.174 -1.947 6.631 1.00 96.81 326 ARG A C 1
ATOM 2664 O O . ARG A 1 326 ? 6.283 -3.162 6.790 1.00 96.81 326 ARG A O 1
ATOM 2671 N N . PHE A 1 327 ? 5.359 -1.414 5.719 1.00 95.75 327 PHE A N 1
ATOM 2672 C CA . PHE A 1 327 ? 4.586 -2.214 4.771 1.00 95.75 327 PHE A CA 1
ATOM 2673 C C . PHE A 1 327 ? 5.495 -2.961 3.786 1.00 95.75 327 PHE A C 1
ATOM 2675 O O . PHE A 1 327 ? 5.287 -4.146 3.574 1.00 95.75 327 PHE A O 1
ATOM 2682 N N . ASP A 1 328 ? 6.549 -2.329 3.262 1.00 90.00 328 ASP A N 1
ATOM 2683 C CA . ASP A 1 328 ? 7.491 -2.965 2.326 1.00 90.00 328 ASP A CA 1
ATOM 2684 C C . ASP A 1 328 ? 8.153 -4.227 2.922 1.00 90.00 328 ASP A C 1
ATOM 2686 O O . ASP A 1 328 ? 8.311 -5.242 2.245 1.00 90.00 328 ASP A O 1
ATOM 2690 N N . GLU A 1 329 ? 8.508 -4.189 4.214 1.00 91.75 329 GLU A N 1
ATOM 2691 C CA . GLU A 1 329 ? 9.034 -5.352 4.944 1.00 91.75 329 GLU A CA 1
ATOM 2692 C C . GLU A 1 329 ? 7.964 -6.445 5.105 1.00 91.75 329 GLU A C 1
ATOM 2694 O O . GLU A 1 329 ? 8.263 -7.634 4.986 1.00 91.75 329 GLU A O 1
ATOM 2699 N N . ALA A 1 330 ? 6.715 -6.047 5.364 1.00 92.19 330 ALA A N 1
ATOM 2700 C CA . ALA A 1 330 ? 5.580 -6.954 5.505 1.00 92.19 330 ALA A CA 1
ATOM 2701 C C . ALA A 1 330 ? 5.202 -7.639 4.177 1.00 92.19 330 ALA A C 1
ATOM 2703 O O . ALA A 1 330 ? 5.016 -8.857 4.147 1.00 92.19 330 ALA A O 1
ATOM 2704 N N . GLU A 1 331 ? 5.141 -6.887 3.073 1.00 91.06 331 GLU A N 1
ATOM 2705 C CA . GLU A 1 331 ? 4.899 -7.417 1.726 1.00 91.06 331 GLU A CA 1
ATOM 2706 C C . GLU A 1 331 ? 6.007 -8.407 1.334 1.00 91.06 331 GLU A C 1
ATOM 2708 O O . GLU A 1 331 ? 5.716 -9.492 0.827 1.00 91.06 331 GLU A O 1
ATOM 2713 N N . GLN A 1 332 ? 7.273 -8.075 1.618 1.00 87.12 332 GLN A N 1
ATOM 2714 C CA . GLN A 1 332 ? 8.409 -8.931 1.279 1.00 87.12 332 GLN A CA 1
ATOM 2715 C C . GLN A 1 332 ? 8.431 -10.258 2.063 1.00 87.12 332 GLN A C 1
ATOM 2717 O O . GLN A 1 332 ? 8.769 -11.291 1.475 1.00 87.12 332 GLN A O 1
ATOM 2722 N N . GLU A 1 333 ? 8.123 -10.240 3.364 1.00 91.06 333 GLU A N 1
ATOM 2723 C CA . GLU A 1 333 ? 8.202 -11.431 4.228 1.00 91.06 333 GLU A CA 1
ATOM 2724 C C . GLU A 1 333 ? 6.938 -12.302 4.143 1.00 91.06 333 GLU A C 1
ATOM 2726 O O . GLU A 1 333 ? 7.036 -13.519 3.968 1.00 91.06 333 GLU A O 1
ATOM 2731 N N . PHE A 1 334 ? 5.750 -11.692 4.233 1.00 92.75 334 PHE A N 1
ATOM 2732 C CA . PHE A 1 334 ? 4.477 -12.417 4.333 1.00 92.75 334 PHE A CA 1
ATOM 2733 C C . PHE A 1 334 ? 3.758 -12.560 2.982 1.00 92.75 334 PHE A C 1
ATOM 2735 O O . PHE A 1 334 ? 3.126 -13.586 2.734 1.00 92.75 334 PHE A O 1
ATOM 2742 N N . GLY A 1 335 ? 3.867 -11.571 2.084 1.00 92.38 335 GLY A N 1
ATOM 2743 C CA . GLY A 1 335 ? 3.261 -11.617 0.743 1.00 92.38 335 GLY A CA 1
ATOM 2744 C C . GLY A 1 335 ? 1.726 -11.657 0.712 1.00 92.38 335 GLY A C 1
ATOM 2745 O O . GLY A 1 335 ? 1.157 -12.123 -0.278 1.00 92.38 335 GLY A O 1
ATOM 2746 N N . LEU A 1 336 ? 1.086 -11.207 1.796 1.00 95.50 336 LEU A N 1
ATOM 2747 C CA . LEU A 1 336 ? -0.367 -11.127 1.979 1.00 95.50 336 LEU A CA 1
ATOM 2748 C C . LEU A 1 336 ? -0.959 -9.925 1.228 1.00 95.50 336 LEU A C 1
ATOM 2750 O O . LEU A 1 336 ? -0.243 -8.991 0.861 1.00 95.50 336 LEU A O 1
ATOM 2754 N N . THR A 1 337 ? -2.265 -9.956 0.973 1.00 96.81 337 THR A N 1
ATOM 2755 C CA . THR A 1 337 ? -2.949 -9.031 0.044 1.00 96.81 337 THR A CA 1
ATOM 2756 C C . THR A 1 337 ? -4.341 -8.568 0.499 1.00 96.81 337 THR A C 1
ATOM 2758 O O . THR A 1 337 ? -4.969 -7.751 -0.179 1.00 96.81 337 THR A O 1
ATOM 2761 N N . GLY A 1 338 ? -4.821 -9.059 1.639 1.00 97.75 338 GLY A N 1
ATOM 2762 C CA . GLY A 1 338 ? -6.196 -8.959 2.119 1.00 97.75 338 GLY A CA 1
ATOM 2763 C C . GLY A 1 338 ? -7.132 -10.007 1.505 1.00 97.75 338 GLY A C 1
ATOM 2764 O O . GLY A 1 338 ? -8.347 -9.839 1.599 1.00 97.75 338 GLY A O 1
ATOM 2765 N N . GLU A 1 339 ? -6.612 -11.049 0.841 1.00 97.50 339 GLU A N 1
ATOM 2766 C CA . GLU A 1 339 ? -7.442 -12.030 0.124 1.00 97.50 339 GLU A CA 1
ATOM 2767 C C . GLU A 1 339 ? -8.429 -12.714 1.088 1.00 97.50 339 GLU A C 1
ATOM 2769 O O . GLU A 1 339 ? -8.060 -13.230 2.140 1.00 97.50 339 GLU A O 1
ATOM 2774 N N . GLY A 1 340 ? -9.713 -12.715 0.721 1.00 96.62 340 GLY A N 1
ATOM 2775 C CA . GLY A 1 340 ? -10.782 -13.323 1.519 1.00 96.62 340 GLY A CA 1
ATOM 2776 C C . GLY A 1 340 ? -11.383 -12.437 2.616 1.00 96.62 340 GLY A C 1
ATOM 2777 O O . GLY A 1 340 ? -12.403 -12.834 3.173 1.00 96.62 340 GLY A O 1
ATOM 2778 N N . VAL A 1 341 ? -10.827 -11.249 2.883 1.00 98.69 341 VAL A N 1
ATOM 2779 C CA . VAL A 1 341 ? -11.372 -10.290 3.863 1.00 98.69 341 VAL A CA 1
ATOM 2780 C C . VAL A 1 341 ? -12.305 -9.288 3.182 1.00 98.69 341 VAL A C 1
ATOM 2782 O O . VAL A 1 341 ? -11.946 -8.693 2.161 1.00 98.69 341 VAL A O 1
ATOM 2785 N N . ARG A 1 342 ? -13.491 -9.058 3.756 1.00 98.69 342 ARG A N 1
ATOM 2786 C CA . ARG A 1 342 ? -14.481 -8.078 3.286 1.00 98.69 342 ARG A CA 1
ATOM 2787 C C . ARG A 1 342 ? -14.457 -6.802 4.119 1.00 98.69 342 ARG A C 1
ATOM 2789 O O . ARG A 1 342 ? -14.589 -6.826 5.342 1.00 98.69 342 ARG A O 1
ATOM 2796 N N . ILE A 1 343 ? -14.384 -5.671 3.425 1.00 98.81 343 ILE A N 1
ATOM 2797 C CA . ILE A 1 343 ? -14.321 -4.331 4.006 1.00 98.81 343 ILE A CA 1
ATOM 2798 C C . ILE A 1 343 ? -15.478 -3.501 3.452 1.00 98.81 343 ILE A C 1
ATOM 2800 O O . ILE A 1 343 ? -15.571 -3.314 2.241 1.00 98.81 343 ILE A O 1
ATOM 2804 N N . CYS A 1 344 ? -16.345 -2.982 4.322 1.00 98.62 344 CYS A N 1
ATOM 2805 C CA . CYS A 1 344 ? -17.387 -2.034 3.926 1.00 98.62 344 CYS A CA 1
ATOM 2806 C C . CYS A 1 344 ? -16.994 -0.605 4.313 1.00 98.62 344 CYS A C 1
ATOM 2808 O O . CYS A 1 344 ? -16.724 -0.323 5.481 1.00 98.62 344 CYS A O 1
ATOM 2810 N N . MET A 1 345 ? -16.947 0.296 3.335 1.00 98.31 345 MET A N 1
ATOM 2811 C CA . MET A 1 345 ? -16.509 1.682 3.506 1.00 98.31 345 MET A CA 1
ATOM 2812 C C . MET A 1 345 ? -17.694 2.645 3.407 1.00 98.31 345 MET A C 1
ATOM 2814 O O . MET A 1 345 ? -18.469 2.563 2.453 1.00 98.31 345 MET A O 1
ATOM 2818 N N . LEU A 1 346 ? -17.802 3.579 4.358 1.00 97.50 346 LEU A N 1
ATOM 2819 C CA . LEU A 1 346 ? -18.794 4.658 4.343 1.00 97.50 346 LEU A CA 1
ATOM 2820 C C . LEU A 1 346 ? -18.113 5.990 4.018 1.00 97.50 346 LEU A C 1
ATOM 2822 O O . LEU A 1 346 ? -17.340 6.493 4.835 1.00 97.50 346 LEU A O 1
ATOM 2826 N N . ASP A 1 347 ? -18.384 6.549 2.836 1.00 97.50 347 ASP A N 1
ATOM 2827 C CA . ASP A 1 347 ? -17.705 7.760 2.347 1.00 97.50 347 ASP A CA 1
ATOM 2828 C C . ASP A 1 347 ? -18.515 8.490 1.239 1.00 97.50 347 ASP A C 1
ATOM 2830 O O . ASP A 1 347 ? -19.736 8.333 1.151 1.00 97.50 347 ASP A O 1
ATOM 2834 N N . THR A 1 348 ? -17.862 9.289 0.387 1.00 96.69 348 THR A N 1
ATOM 2835 C CA . THR A 1 348 ? -18.444 9.991 -0.775 1.00 96.69 348 THR A CA 1
ATOM 2836 C C . THR A 1 348 ? -18.676 9.102 -2.003 1.00 96.69 348 THR A C 1
ATOM 2838 O O . THR A 1 348 ? -19.139 9.607 -3.023 1.00 96.69 348 THR A O 1
ATOM 2841 N N . GLY A 1 349 ? -18.387 7.800 -1.925 1.00 97.19 349 GLY A N 1
ATOM 2842 C CA . GLY A 1 349 ? -18.433 6.855 -3.050 1.00 97.19 349 GLY A CA 1
ATOM 2843 C C . GLY A 1 349 ? -17.043 6.403 -3.511 1.00 97.19 349 GLY A C 1
ATOM 2844 O O . GLY A 1 349 ? -16.043 6.706 -2.861 1.00 97.19 349 GLY A O 1
ATOM 2845 N N . VAL A 1 350 ? -16.964 5.672 -4.627 1.00 97.81 350 VAL A N 1
ATOM 2846 C CA . VAL A 1 350 ? -15.697 5.318 -5.299 1.00 97.81 350 VAL A CA 1
ATOM 2847 C C . VAL A 1 350 ? -15.844 5.417 -6.822 1.00 97.81 350 VAL A C 1
ATOM 2849 O O . VAL A 1 350 ? -16.755 4.833 -7.406 1.00 97.81 350 VAL A O 1
ATOM 2852 N N . ASP A 1 351 ? -14.908 6.091 -7.497 1.00 96.12 351 ASP A N 1
ATOM 2853 C CA . ASP A 1 351 ? -14.760 5.993 -8.953 1.00 96.12 351 ASP A CA 1
ATOM 2854 C C . ASP A 1 351 ? -14.149 4.630 -9.329 1.00 96.12 351 ASP A C 1
ATOM 2856 O O . ASP A 1 351 ? -12.949 4.377 -9.156 1.00 96.12 351 ASP A O 1
ATOM 2860 N N . SER A 1 352 ? -14.990 3.749 -9.881 1.00 93.94 352 SER A N 1
ATOM 2861 C CA . SER A 1 352 ? -14.609 2.396 -10.315 1.00 93.94 352 SER A CA 1
ATOM 2862 C C . SER A 1 352 ? -13.555 2.365 -11.430 1.00 93.94 352 SER A C 1
ATOM 2864 O O . SER A 1 352 ? -12.926 1.324 -11.643 1.00 93.94 352 SER A O 1
ATOM 2866 N N . SER A 1 353 ? -13.322 3.483 -12.129 1.00 92.31 353 SER A N 1
ATOM 2867 C CA . SER A 1 353 ? -12.249 3.610 -13.123 1.00 92.31 353 SER A CA 1
ATOM 2868 C C . SER A 1 353 ? -10.866 3.823 -12.496 1.00 92.31 353 SER A C 1
ATOM 2870 O O . SER A 1 353 ? -9.855 3.548 -13.148 1.00 92.31 353 SER A O 1
ATOM 2872 N N . VAL A 1 354 ? -10.816 4.254 -11.228 1.00 91.75 354 VAL A N 1
ATOM 2873 C CA . VAL A 1 354 ? -9.583 4.465 -10.455 1.00 91.75 354 VAL A CA 1
ATOM 2874 C C . VAL A 1 354 ? -9.336 3.311 -9.483 1.00 91.75 354 VAL A C 1
ATOM 2876 O O . VAL A 1 354 ? -8.216 2.801 -9.415 1.00 91.75 354 VAL A O 1
ATOM 2879 N N . VAL A 1 355 ? -10.367 2.884 -8.744 1.00 94.06 355 VAL A N 1
ATOM 2880 C CA . VAL A 1 355 ? -10.272 1.819 -7.733 1.00 94.06 355 VAL A CA 1
ATOM 2881 C C . VAL A 1 355 ? -11.434 0.844 -7.881 1.00 94.06 355 VAL A C 1
ATOM 2883 O O . VAL A 1 355 ? -12.598 1.211 -7.759 1.00 94.06 355 VAL A O 1
ATOM 2886 N N . SER A 1 356 ? -11.127 -0.435 -8.091 1.00 92.94 356 SER A N 1
ATOM 2887 C CA . SER A 1 356 ? -12.150 -1.477 -8.183 1.00 92.94 356 SER A CA 1
ATOM 2888 C C . SER A 1 356 ? -12.773 -1.781 -6.815 1.00 92.94 356 SER A C 1
ATOM 2890 O O . SER A 1 356 ? -12.063 -2.190 -5.889 1.00 92.94 356 SER A O 1
ATOM 2892 N N . TYR A 1 357 ? -14.096 -1.684 -6.738 1.00 96.69 357 TYR A N 1
ATOM 2893 C CA . TYR A 1 357 ? -14.927 -2.228 -5.665 1.00 96.69 357 TYR A CA 1
ATOM 2894 C C . TYR A 1 357 ? -15.867 -3.317 -6.217 1.00 96.69 357 TYR A C 1
ATOM 2896 O O . TYR A 1 357 ? -16.012 -3.462 -7.432 1.00 96.69 357 TYR A O 1
ATOM 2904 N N . SER A 1 358 ? -16.467 -4.115 -5.334 1.00 96.38 358 SER A N 1
ATOM 2905 C CA . SER A 1 358 ? -17.280 -5.282 -5.703 1.00 96.38 358 SER A CA 1
ATOM 2906 C C . SER A 1 358 ? -18.727 -4.915 -6.037 1.00 96.38 358 SER A C 1
ATOM 2908 O O . SER A 1 358 ? -19.261 -5.346 -7.057 1.00 96.38 358 SER A O 1
ATOM 2910 N N . TYR A 1 359 ? -19.362 -4.156 -5.145 1.00 97.06 359 TYR A N 1
ATOM 2911 C CA . TYR A 1 359 ? -20.723 -3.620 -5.235 1.00 97.06 359 TYR A CA 1
ATOM 2912 C C . TYR A 1 359 ? -20.901 -2.550 -4.147 1.00 97.06 359 TYR A C 1
ATOM 2914 O O . TYR A 1 359 ? -20.040 -2.383 -3.275 1.00 97.06 359 TYR A O 1
ATOM 2922 N N . GLY A 1 360 ? -22.015 -1.829 -4.186 1.00 97.56 360 GLY A N 1
ATOM 2923 C CA . GLY A 1 360 ? -22.349 -0.851 -3.165 1.00 97.56 360 GLY A CA 1
ATOM 2924 C C . GLY A 1 360 ? -23.727 -0.235 -3.368 1.00 97.56 360 GLY A C 1
ATOM 2925 O O . GLY A 1 360 ? -24.514 -0.750 -4.158 1.00 97.56 360 GLY A O 1
ATOM 2926 N N . TYR A 1 361 ? -24.011 0.834 -2.628 1.00 98.19 361 TYR A N 1
ATOM 2927 C CA . TYR A 1 361 ? -25.272 1.574 -2.704 1.00 98.19 361 TYR A CA 1
ATOM 2928 C C . TYR A 1 361 ? -25.061 3.059 -2.387 1.00 98.19 361 TYR A C 1
ATOM 2930 O O . TYR A 1 361 ? -24.250 3.398 -1.513 1.00 98.19 361 TYR A O 1
ATOM 2938 N N . ASP A 1 362 ? -25.797 3.933 -3.069 1.00 97.38 362 ASP A N 1
ATOM 2939 C CA . ASP A 1 362 ? -25.828 5.373 -2.837 1.00 97.38 362 ASP A CA 1
ATOM 2940 C C . ASP A 1 362 ? -27.062 5.777 -2.015 1.00 97.38 362 ASP A C 1
ATOM 2942 O O . ASP A 1 362 ? -28.189 5.810 -2.506 1.00 97.38 362 ASP A O 1
ATOM 2946 N N . PHE A 1 363 ? -26.839 6.128 -0.746 1.00 94.50 363 PHE A N 1
ATOM 2947 C CA . PHE A 1 363 ? -27.881 6.611 0.168 1.00 94.50 363 PHE A CA 1
ATOM 2948 C C . PHE A 1 363 ? -28.194 8.107 0.003 1.00 94.50 363 PHE A C 1
ATOM 2950 O O . PHE A 1 363 ? -29.154 8.590 0.602 1.00 94.50 363 PHE A O 1
ATOM 2957 N N . VAL A 1 364 ? -27.407 8.835 -0.794 1.00 89.94 364 VAL A N 1
ATOM 2958 C CA . VAL A 1 364 ? -27.625 10.245 -1.147 1.00 89.94 364 VAL A CA 1
ATOM 2959 C C . VAL A 1 364 ? -28.550 10.355 -2.362 1.00 89.94 364 VAL A C 1
ATOM 2961 O O . VAL A 1 364 ? -29.457 11.191 -2.363 1.00 89.94 364 VAL A O 1
ATOM 2964 N N . ASN A 1 365 ? -28.342 9.511 -3.381 1.00 91.56 365 ASN A N 1
ATOM 2965 C CA . ASN A 1 365 ? -29.115 9.526 -4.633 1.00 91.56 365 ASN A CA 1
ATOM 2966 C C . ASN A 1 365 ? -30.170 8.400 -4.764 1.00 91.56 365 ASN A C 1
ATOM 2968 O O . ASN A 1 365 ? -31.030 8.508 -5.640 1.00 91.56 365 ASN A O 1
ATOM 2972 N N . ASP A 1 366 ? -30.177 7.406 -3.863 1.00 93.19 366 ASP A N 1
ATOM 2973 C CA . ASP A 1 366 ? -31.121 6.265 -3.803 1.00 93.19 366 ASP A CA 1
ATOM 2974 C C . ASP A 1 366 ? -30.991 5.288 -4.996 1.00 93.19 366 ASP A C 1
ATOM 2976 O O . ASP A 1 366 ? -31.982 4.906 -5.629 1.00 93.19 366 ASP A O 1
ATOM 2980 N N . ASP A 1 367 ? -29.755 4.879 -5.319 1.00 95.44 367 ASP A N 1
ATOM 2981 C CA . ASP A 1 367 ? -29.453 3.906 -6.381 1.00 95.44 367 ASP A CA 1
ATOM 2982 C C . ASP A 1 367 ? -28.269 2.955 -6.067 1.00 95.44 367 ASP A C 1
ATOM 2984 O O . ASP A 1 367 ? -27.620 3.046 -5.026 1.00 95.44 367 ASP A O 1
ATOM 2988 N N . ASP A 1 368 ? -28.034 1.978 -6.952 1.00 94.25 368 ASP A N 1
ATOM 2989 C CA . ASP A 1 368 ? -26.998 0.939 -6.809 1.00 94.25 368 ASP A CA 1
ATOM 2990 C C . ASP A 1 368 ? -25.599 1.370 -7.342 1.00 94.25 368 ASP A C 1
ATOM 2992 O O . ASP A 1 368 ? -24.716 0.517 -7.476 1.00 94.25 368 ASP A O 1
ATOM 2996 N N . ASP A 1 369 ? -25.375 2.648 -7.691 1.00 95.88 369 ASP A N 1
ATOM 2997 C CA . ASP A 1 369 ? -24.099 3.168 -8.225 1.00 95.88 369 ASP A CA 1
ATOM 2998 C C . ASP A 1 369 ? -23.461 4.192 -7.260 1.00 95.88 369 ASP A C 1
ATOM 3000 O O . ASP A 1 369 ? -23.683 5.398 -7.380 1.00 95.88 369 ASP A O 1
ATOM 3004 N N . PRO A 1 370 ? -22.626 3.752 -6.297 1.00 96.81 370 PRO A N 1
ATOM 3005 C CA . PRO A 1 370 ? -21.966 4.624 -5.322 1.00 96.81 370 PRO A CA 1
ATOM 3006 C C . PRO A 1 370 ? -20.789 5.404 -5.944 1.00 96.81 370 PRO A C 1
ATOM 3008 O O . PRO A 1 370 ? -19.667 5.369 -5.430 1.00 96.81 370 PRO A O 1
ATOM 3011 N N . PHE A 1 371 ? -21.018 6.083 -7.067 1.00 97.00 371 PHE A N 1
ATOM 3012 C CA . PHE A 1 371 ? -20.017 6.856 -7.793 1.00 97.00 371 PHE A CA 1
ATOM 3013 C C . PHE A 1 371 ? -19.504 8.047 -6.967 1.00 97.00 371 PHE A C 1
ATOM 3015 O O . PHE A 1 371 ? -20.271 8.767 -6.327 1.00 97.00 371 PHE A O 1
ATOM 3022 N N . ASP A 1 372 ? -18.189 8.277 -6.996 1.00 96.69 372 ASP A N 1
ATOM 3023 C CA . ASP A 1 372 ? -17.568 9.380 -6.261 1.00 96.69 372 ASP A CA 1
ATOM 3024 C C . ASP A 1 372 ? -17.568 10.685 -7.063 1.00 96.69 372 ASP A C 1
ATOM 3026 O O . ASP A 1 372 ? -16.709 10.931 -7.911 1.00 96.69 372 ASP A O 1
ATOM 3030 N N . ASP A 1 373 ? -18.519 11.558 -6.750 1.00 93.50 373 ASP A N 1
ATOM 3031 C CA . ASP A 1 373 ? -18.636 12.905 -7.307 1.00 93.50 373 ASP A CA 1
ATOM 3032 C C . ASP A 1 373 ? -17.961 14.000 -6.449 1.00 93.50 373 ASP A C 1
ATOM 3034 O O . ASP A 1 373 ? -18.032 15.180 -6.801 1.00 93.50 373 ASP A O 1
ATOM 3038 N N . HIS A 1 374 ? -17.248 13.617 -5.378 1.00 91.88 374 HIS A N 1
ATOM 3039 C CA . HIS A 1 374 ? -16.441 14.509 -4.526 1.00 91.88 374 HIS A CA 1
ATOM 3040 C C . HIS A 1 374 ? -14.925 14.227 -4.621 1.00 91.88 374 HIS A C 1
ATOM 3042 O O . HIS A 1 374 ? -14.112 15.152 -4.612 1.00 91.88 374 HIS A O 1
ATOM 3048 N N . GLY A 1 375 ? -14.528 12.954 -4.699 1.00 92.88 375 GLY A N 1
ATOM 3049 C CA . GLY A 1 375 ? -13.141 12.477 -4.792 1.00 92.88 375 GLY A CA 1
ATOM 3050 C C . GLY A 1 375 ? -12.502 12.017 -3.471 1.00 92.88 375 GLY A C 1
ATOM 3051 O O . GLY A 1 375 ? -11.333 11.625 -3.476 1.00 92.88 375 GLY A O 1
ATOM 3052 N N . HIS A 1 376 ? -13.213 12.077 -2.335 1.00 94.31 376 HIS A N 1
ATOM 3053 C CA . HIS A 1 376 ? -12.637 11.713 -1.029 1.00 94.31 376 HIS A CA 1
ATOM 3054 C C . HIS A 1 376 ? -12.637 10.195 -0.821 1.00 94.31 376 HIS A C 1
ATOM 3056 O O . HIS A 1 376 ? -11.584 9.614 -0.555 1.00 94.31 376 HIS A O 1
ATOM 3062 N N . GLY A 1 377 ? -13.773 9.533 -1.039 1.00 96.69 377 GLY A N 1
ATOM 3063 C CA . GLY A 1 377 ? -13.885 8.083 -0.911 1.00 96.69 377 GLY A CA 1
ATOM 3064 C C . GLY A 1 377 ? -12.991 7.325 -1.892 1.00 96.69 377 GLY A C 1
ATOM 3065 O O . GLY A 1 377 ? -12.392 6.320 -1.516 1.00 96.69 377 GLY A O 1
ATOM 3066 N N . THR A 1 378 ? -12.756 7.852 -3.097 1.00 96.81 378 THR A N 1
ATOM 3067 C CA . THR A 1 378 ? -11.764 7.290 -4.034 1.00 96.81 378 THR A CA 1
ATOM 3068 C C . THR A 1 378 ? -10.331 7.438 -3.511 1.00 96.81 378 THR A C 1
ATOM 3070 O O . THR A 1 378 ? -9.515 6.533 -3.702 1.00 96.81 378 THR A O 1
ATOM 3073 N N . MET A 1 379 ? -10.005 8.531 -2.807 1.00 94.94 379 MET A N 1
ATOM 3074 C CA . MET A 1 379 ? -8.701 8.706 -2.148 1.00 94.94 379 MET A CA 1
ATOM 3075 C C . MET A 1 379 ? -8.514 7.685 -1.016 1.00 94.94 379 MET A C 1
ATOM 3077 O O . MET A 1 379 ? -7.493 6.997 -0.964 1.00 94.94 379 MET A O 1
ATOM 3081 N N . VAL A 1 380 ? -9.529 7.529 -0.161 1.00 97.06 380 VAL A N 1
ATOM 3082 C CA . VAL A 1 380 ? -9.555 6.556 0.945 1.00 97.06 380 VAL A CA 1
ATOM 3083 C C . VAL A 1 380 ? -9.439 5.121 0.419 1.00 97.06 380 VAL A C 1
ATOM 3085 O O . VAL A 1 380 ? -8.575 4.363 0.869 1.00 97.06 380 VAL A O 1
ATOM 3088 N N . ALA A 1 381 ? -10.242 4.765 -0.586 1.00 97.69 381 ALA A N 1
ATOM 3089 C CA . ALA A 1 381 ? -10.212 3.458 -1.233 1.00 97.69 381 ALA A CA 1
ATOM 3090 C C . ALA A 1 381 ? -8.866 3.179 -1.923 1.00 97.69 381 ALA A C 1
ATOM 3092 O O . ALA A 1 381 ? -8.396 2.042 -1.891 1.00 97.69 381 ALA A O 1
ATOM 3093 N N . SER A 1 382 ? -8.207 4.199 -2.490 1.00 96.00 382 SER A N 1
ATOM 3094 C CA . SER A 1 382 ? -6.869 4.062 -3.092 1.00 96.00 382 SER A CA 1
ATOM 3095 C C . SER A 1 382 ? -5.808 3.686 -2.056 1.00 96.00 382 SER A C 1
ATOM 3097 O O . SER A 1 382 ? -4.978 2.814 -2.318 1.00 96.00 382 SER A O 1
ATOM 3099 N N . ILE A 1 383 ? -5.839 4.305 -0.870 1.00 96.50 383 ILE A N 1
ATOM 3100 C CA . ILE A 1 383 ? -4.921 3.980 0.235 1.00 96.50 383 ILE A CA 1
ATOM 3101 C C . ILE A 1 383 ? -5.194 2.556 0.728 1.00 96.50 383 ILE A C 1
ATOM 3103 O O . ILE A 1 383 ? -4.274 1.739 0.796 1.00 96.50 383 ILE A O 1
ATOM 3107 N N . LEU A 1 384 ? -6.468 2.233 0.978 1.00 97.69 384 LEU A N 1
ATOM 3108 C CA . LEU A 1 384 ? -6.901 0.908 1.421 1.00 97.69 384 LEU A CA 1
ATOM 3109 C C . LEU A 1 384 ? -6.427 -0.192 0.460 1.00 97.69 384 LEU A C 1
ATOM 3111 O O . LEU A 1 384 ? -5.783 -1.148 0.884 1.00 97.69 384 LEU A O 1
ATOM 3115 N N . LYS A 1 385 ? -6.680 -0.022 -0.842 1.00 95.56 385 LYS A N 1
ATOM 3116 C CA . LYS A 1 385 ? -6.278 -0.961 -1.900 1.00 95.56 385 LYS A CA 1
ATOM 3117 C C . LYS A 1 385 ? -4.784 -0.945 -2.226 1.00 95.56 385 LYS A C 1
ATOM 3119 O O . LYS A 1 385 ? -4.325 -1.824 -2.950 1.00 95.56 385 LYS A O 1
ATOM 3124 N N . THR A 1 386 ? -4.016 0.007 -1.701 1.00 93.94 386 THR A N 1
ATOM 3125 C CA . THR A 1 386 ? -2.550 -0.057 -1.771 1.00 93.94 386 THR A CA 1
ATOM 3126 C C . THR A 1 386 ? -1.989 -0.993 -0.698 1.00 93.94 386 THR A C 1
ATOM 3128 O O . THR A 1 386 ? -1.041 -1.718 -0.978 1.00 93.94 386 THR A O 1
ATOM 3131 N N . VAL A 1 387 ? -2.598 -1.025 0.494 1.00 96.69 387 VAL A N 1
ATOM 3132 C CA . VAL A 1 387 ? -2.190 -1.915 1.599 1.00 96.69 387 VAL A CA 1
ATOM 3133 C C . VAL A 1 387 ? -2.808 -3.315 1.467 1.00 96.69 387 VAL A C 1
ATOM 3135 O O . VAL A 1 387 ? -2.123 -4.309 1.673 1.00 96.69 387 VAL A O 1
ATOM 3138 N N . ALA A 1 388 ? -4.088 -3.403 1.097 1.00 97.81 388 ALA A N 1
ATOM 3139 C CA . ALA A 1 388 ? -4.846 -4.647 0.946 1.00 97.81 388 ALA A CA 1
ATOM 3140 C C . ALA A 1 388 ? -5.485 -4.729 -0.463 1.00 97.81 388 ALA A C 1
ATOM 3142 O O . ALA A 1 388 ? -6.693 -4.512 -0.622 1.00 97.81 388 ALA A O 1
ATOM 3143 N N . PRO A 1 389 ? -4.686 -4.973 -1.523 1.00 96.69 389 PRO A N 1
ATOM 3144 C CA . PRO A 1 389 ? -5.149 -4.913 -2.912 1.00 96.69 389 PRO A CA 1
ATOM 3145 C C . PRO A 1 389 ? -6.256 -5.911 -3.268 1.00 96.69 389 PRO A C 1
ATOM 3147 O O . PRO A 1 389 ? -7.143 -5.561 -4.054 1.00 96.69 389 PRO A O 1
ATOM 3150 N N . ASP A 1 390 ? -6.254 -7.109 -2.683 1.00 97.75 390 ASP A N 1
ATOM 3151 C CA . ASP A 1 390 ? -7.163 -8.204 -3.049 1.00 97.75 390 ASP A CA 1
ATOM 3152 C C . ASP A 1 390 ? -8.322 -8.398 -2.036 1.00 97.75 390 ASP A C 1
ATOM 3154 O O . ASP A 1 390 ? -9.172 -9.266 -2.236 1.00 97.75 390 ASP A O 1
ATOM 3158 N N . ALA A 1 391 ? -8.445 -7.526 -1.021 1.00 98.31 391 ALA A N 1
ATOM 3159 C CA . ALA A 1 391 ? -9.608 -7.470 -0.118 1.00 98.31 391 ALA A CA 1
ATOM 3160 C C . ALA A 1 391 ? -10.917 -7.101 -0.845 1.00 98.31 391 ALA A C 1
ATOM 3162 O O . ALA A 1 391 ? -10.928 -6.238 -1.728 1.00 98.31 391 ALA A O 1
ATOM 3163 N N . GLU A 1 392 ? -12.046 -7.700 -0.466 1.00 98.56 392 GLU A N 1
ATOM 3164 C CA . GLU A 1 392 ? -13.358 -7.404 -1.052 1.00 98.56 392 GLU A CA 1
ATOM 3165 C C . GLU A 1 392 ? -13.875 -6.048 -0.540 1.00 98.56 392 GLU A C 1
ATOM 3167 O O . GLU A 1 392 ? -14.314 -5.936 0.603 1.00 98.56 392 GLU A O 1
ATOM 3172 N N . LEU A 1 393 ? -13.836 -5.011 -1.383 1.00 98.69 393 LEU A N 1
ATOM 3173 C CA . LEU A 1 393 ? -14.325 -3.674 -1.031 1.00 98.69 393 LEU A CA 1
ATOM 3174 C C . LEU A 1 393 ? -15.805 -3.514 -1.399 1.00 98.69 393 LEU A C 1
ATOM 3176 O O . LEU A 1 393 ? -16.173 -3.610 -2.570 1.00 98.69 393 LEU A O 1
ATOM 3180 N N . VAL A 1 394 ? -16.625 -3.205 -0.400 1.00 98.62 394 VAL A N 1
ATOM 3181 C CA . VAL A 1 394 ? -18.031 -2.808 -0.526 1.00 98.62 394 VAL A CA 1
ATOM 3182 C C . VAL A 1 394 ? -18.154 -1.322 -0.193 1.00 98.62 394 VAL A C 1
ATOM 3184 O O . VAL A 1 394 ? -17.510 -0.844 0.743 1.00 98.62 394 VAL A O 1
ATOM 3187 N N . VAL A 1 395 ? -18.975 -0.581 -0.938 1.00 98.50 395 VAL A N 1
ATOM 3188 C CA . VAL A 1 395 ? -19.096 0.880 -0.786 1.00 98.50 395 VAL A CA 1
ATOM 3189 C C . VAL A 1 395 ? -20.512 1.277 -0.370 1.00 98.50 395 VAL A C 1
ATOM 3191 O O . VAL A 1 395 ? -21.489 0.872 -0.993 1.00 98.50 395 VAL A O 1
ATOM 3194 N N . ALA A 1 396 ? -20.632 2.110 0.658 1.00 98.06 396 ALA A N 1
ATOM 3195 C CA . ALA A 1 396 ? -21.858 2.823 0.992 1.00 98.06 396 ALA A CA 1
ATOM 3196 C C . ALA A 1 396 ? -21.595 4.327 0.846 1.00 98.06 396 ALA A C 1
ATOM 3198 O O . ALA A 1 396 ? -20.884 4.926 1.659 1.00 98.06 396 ALA A O 1
ATOM 3199 N N . LYS A 1 397 ? -22.148 4.946 -0.200 1.00 97.50 397 LYS A N 1
ATOM 3200 C CA . LYS A 1 397 ? -22.057 6.397 -0.381 1.00 97.50 397 LYS A CA 1
ATOM 3201 C C . LYS A 1 397 ? -23.089 7.066 0.525 1.00 97.50 397 LYS A C 1
ATOM 3203 O O . LYS A 1 397 ? -24.284 6.809 0.415 1.00 97.50 397 LYS A O 1
ATOM 3208 N N . VAL A 1 398 ? -22.601 7.868 1.470 1.00 94.62 398 VAL A N 1
ATOM 3209 C CA . VAL A 1 398 ? -23.404 8.543 2.513 1.00 94.62 398 VAL A CA 1
ATOM 3210 C C . VAL A 1 398 ? -23.082 10.037 2.638 1.00 94.62 398 VAL A C 1
ATOM 3212 O O . VAL A 1 398 ? -23.701 10.739 3.437 1.00 94.62 398 VAL A O 1
ATOM 3215 N N . ILE A 1 399 ? -22.109 10.517 1.856 1.00 92.44 399 ILE A N 1
ATOM 3216 C CA . ILE A 1 399 ? -21.724 11.924 1.729 1.00 92.44 399 ILE A CA 1
ATOM 3217 C C . ILE A 1 399 ? -21.927 12.363 0.269 1.00 92.44 399 ILE A C 1
ATOM 3219 O O . ILE A 1 399 ? -21.590 11.635 -0.674 1.00 92.44 399 ILE A O 1
ATOM 3223 N N . ASP A 1 400 ? -22.488 13.554 0.079 1.00 83.75 400 ASP A N 1
ATOM 3224 C CA . ASP A 1 400 ? -22.745 14.152 -1.228 1.00 83.75 400 ASP A CA 1
ATOM 3225 C C . ASP A 1 400 ? -21.493 14.784 -1.872 1.00 83.75 400 ASP A C 1
ATOM 3227 O O . ASP A 1 400 ? -20.425 14.911 -1.263 1.00 83.75 400 ASP A O 1
ATOM 3231 N N . LYS A 1 401 ? -21.647 15.217 -3.127 1.00 89.88 401 LYS A N 1
ATOM 3232 C CA . LYS A 1 401 ? -20.618 15.906 -3.923 1.00 89.88 401 LYS A CA 1
ATOM 3233 C C . LYS A 1 401 ? -20.026 17.175 -3.297 1.00 89.88 401 LYS A C 1
ATOM 3235 O O . LYS A 1 401 ? -18.970 17.626 -3.729 1.00 89.88 401 LYS A O 1
ATOM 3240 N N . ASP A 1 402 ? -20.729 17.806 -2.354 1.00 81.69 402 ASP A N 1
ATOM 3241 C CA . ASP A 1 402 ? -20.313 19.049 -1.695 1.00 81.69 402 ASP A CA 1
ATOM 3242 C C . ASP A 1 402 ? -19.679 18.767 -0.313 1.00 81.69 402 ASP A C 1
ATOM 3244 O O . ASP A 1 402 ? -19.346 19.705 0.419 1.00 81.69 402 ASP A O 1
ATOM 3248 N N . GLY A 1 403 ? -19.490 17.487 0.040 1.00 82.81 403 GLY A N 1
ATOM 3249 C CA . GLY A 1 403 ? -18.889 17.046 1.300 1.00 82.81 403 GLY A CA 1
ATOM 3250 C C . GLY A 1 403 ? -19.876 17.037 2.470 1.00 82.81 403 GLY A C 1
ATOM 3251 O O . GLY A 1 403 ? -19.458 17.102 3.629 1.00 82.81 403 GLY A O 1
ATOM 3252 N N . VAL A 1 404 ? -21.185 16.998 2.195 1.00 80.88 404 VAL A N 1
ATOM 3253 C CA . VAL A 1 404 ? -22.247 17.023 3.208 1.00 80.88 404 VAL A CA 1
ATOM 3254 C C . VAL A 1 404 ? -22.929 15.658 3.287 1.00 80.88 404 VAL A C 1
ATOM 3256 O O . VAL A 1 404 ? -23.343 15.094 2.284 1.00 80.88 404 VAL A O 1
ATOM 3259 N N . GLY A 1 405 ? -23.079 15.128 4.499 1.00 80.81 405 GLY A N 1
ATOM 3260 C CA . GLY A 1 405 ? -23.875 13.929 4.760 1.00 80.81 405 GLY A CA 1
ATOM 3261 C C . GLY A 1 405 ? -24.774 14.120 5.973 1.00 80.81 405 GLY A C 1
ATOM 3262 O O . GLY A 1 405 ? -24.438 14.871 6.897 1.00 80.81 405 GLY A O 1
ATOM 3263 N N . TYR A 1 406 ? -25.921 13.445 5.983 1.00 82.06 406 TYR A N 1
ATOM 3264 C CA . TYR A 1 406 ? -26.821 13.433 7.132 1.00 82.06 406 TYR A CA 1
ATOM 3265 C C . TYR A 1 406 ? -26.598 12.182 7.984 1.00 82.06 406 TYR A C 1
ATOM 3267 O O . TYR A 1 406 ? -26.354 11.087 7.484 1.00 82.06 406 TYR A O 1
ATOM 3275 N N . GLU A 1 407 ? -26.750 12.322 9.303 1.00 79.75 407 GLU A N 1
ATOM 3276 C CA . GLU A 1 407 ? -26.623 11.202 10.247 1.00 79.75 407 GLU A CA 1
ATOM 3277 C C . GLU A 1 407 ? -27.637 10.073 9.957 1.00 79.75 407 GLU A C 1
ATOM 3279 O O . GLU A 1 407 ? -27.368 8.911 10.245 1.00 79.75 407 GLU A O 1
ATOM 3284 N N . SER A 1 408 ? -28.777 10.388 9.326 1.00 82.44 408 SER A N 1
ATOM 3285 C CA . SER A 1 408 ? -29.739 9.404 8.806 1.00 82.44 408 SER A CA 1
ATOM 3286 C C . SER A 1 408 ? -29.144 8.471 7.756 1.00 82.44 408 SER A C 1
ATOM 3288 O O . SER A 1 408 ? -29.412 7.270 7.783 1.00 82.44 408 SER A O 1
ATOM 3290 N N . ASP A 1 409 ? -28.332 9.020 6.863 1.00 83.75 409 ASP A N 1
ATOM 3291 C CA . ASP A 1 409 ? -27.849 8.351 5.658 1.00 83.75 409 ASP A CA 1
ATOM 3292 C C . ASP A 1 409 ? -26.612 7.530 6.032 1.00 83.75 409 ASP A C 1
ATOM 3294 O O . ASP A 1 409 ? -26.497 6.363 5.668 1.00 83.75 409 ASP A O 1
ATOM 3298 N N . VAL A 1 410 ? -25.783 8.078 6.928 1.00 88.25 410 VAL A N 1
ATOM 3299 C CA . VAL A 1 410 ? -24.716 7.358 7.639 1.00 88.25 410 VAL A CA 1
ATOM 3300 C C . VAL A 1 410 ? -25.277 6.162 8.425 1.00 88.25 410 VAL A C 1
ATOM 3302 O O . VAL A 1 410 ? -24.725 5.065 8.352 1.00 88.25 410 VAL A O 1
ATOM 3305 N N . LEU A 1 411 ? -26.402 6.319 9.139 1.00 85.25 411 LEU A N 1
ATOM 3306 C CA . LEU A 1 411 ? -27.075 5.206 9.830 1.00 85.25 411 LEU A CA 1
ATOM 3307 C C . LEU A 1 411 ? -27.674 4.170 8.867 1.00 85.25 411 LEU A C 1
ATOM 3309 O O . LEU A 1 411 ? -27.729 2.987 9.213 1.00 85.25 411 LEU A O 1
ATOM 3313 N N . ALA A 1 412 ? -28.160 4.589 7.697 1.00 87.75 412 ALA A N 1
ATOM 3314 C CA . ALA A 1 412 ? -28.668 3.683 6.669 1.00 87.75 412 ALA A CA 1
ATOM 3315 C C . ALA A 1 412 ? -27.521 2.878 6.037 1.00 87.75 412 ALA A C 1
ATOM 3317 O O . ALA A 1 412 ? -27.576 1.645 6.036 1.00 87.75 412 ALA A O 1
ATOM 3318 N N . GLY A 1 413 ? -26.445 3.558 5.633 1.00 93.31 413 GLY A N 1
ATOM 3319 C CA . GLY A 1 413 ? -25.213 2.957 5.128 1.00 93.31 413 GLY A CA 1
ATOM 3320 C C . GLY A 1 413 ? -24.551 2.017 6.134 1.00 93.31 413 GLY A C 1
ATOM 3321 O O . GLY A 1 413 ? -24.125 0.931 5.754 1.00 93.31 413 GLY A O 1
ATOM 3322 N N . LEU A 1 414 ? -24.549 2.345 7.431 1.00 94.62 414 LEU A N 1
ATOM 3323 C CA . LEU A 1 414 ? -23.996 1.462 8.467 1.00 94.62 414 LEU A CA 1
ATOM 3324 C C . LEU A 1 414 ? -24.818 0.174 8.607 1.00 94.62 414 LEU A C 1
ATOM 3326 O O . LEU A 1 414 ? -24.253 -0.917 8.666 1.00 94.62 414 LEU A O 1
ATOM 3330 N N . LYS A 1 415 ? -26.154 0.267 8.582 1.00 95.25 415 LYS A N 1
ATOM 3331 C CA . LYS A 1 415 ? -27.023 -0.924 8.576 1.00 95.25 415 LYS A CA 1
ATOM 3332 C C . LYS A 1 415 ? -26.827 -1.766 7.322 1.00 95.25 415 LYS A C 1
ATOM 3334 O O . LYS A 1 415 ? -26.802 -2.989 7.428 1.00 95.25 415 LYS A O 1
ATOM 3339 N N . TYR A 1 416 ? -26.680 -1.127 6.163 1.00 97.25 416 TYR A N 1
ATOM 3340 C CA . TYR A 1 416 ? -26.362 -1.807 4.912 1.00 97.25 416 TYR A CA 1
ATOM 3341 C C . TYR A 1 416 ? -25.009 -2.518 4.990 1.00 97.25 416 TYR A C 1
ATOM 3343 O O . TYR A 1 416 ? -24.945 -3.701 4.661 1.00 97.25 416 TYR A O 1
ATOM 3351 N N . CYS A 1 417 ? -23.969 -1.852 5.504 1.00 97.62 417 CYS A N 1
ATOM 3352 C CA . CYS A 1 417 ? -22.660 -2.457 5.719 1.00 97.62 417 CYS A CA 1
ATOM 3353 C C . CYS A 1 417 ? -22.751 -3.682 6.628 1.00 97.62 417 CYS A C 1
ATOM 3355 O O . CYS A 1 417 ? -22.310 -4.746 6.217 1.00 97.62 417 CYS A O 1
ATOM 3357 N N . ILE A 1 418 ? -23.395 -3.591 7.798 1.00 97.19 418 ILE A N 1
ATOM 3358 C CA . ILE A 1 418 ? -23.589 -4.744 8.700 1.00 97.19 418 ILE A CA 1
ATOM 3359 C C . ILE A 1 418 ? -24.318 -5.898 7.978 1.00 97.19 418 ILE A C 1
ATOM 3361 O O . ILE A 1 418 ? -23.937 -7.058 8.120 1.00 97.19 418 ILE A O 1
ATOM 3365 N N . GLN A 1 419 ? -25.321 -5.598 7.142 1.00 97.25 419 GLN A N 1
ATOM 3366 C CA . GLN A 1 419 ? -26.041 -6.606 6.347 1.00 97.25 419 GLN A CA 1
ATOM 3367 C C . GLN A 1 419 ? -25.181 -7.291 5.275 1.00 97.25 419 GLN A C 1
ATOM 3369 O O . GLN A 1 419 ? -25.495 -8.421 4.904 1.00 97.25 419 GLN A O 1
ATOM 3374 N N . GLN A 1 420 ? -24.092 -6.666 4.812 1.00 97.31 420 GLN A N 1
ATOM 3375 C CA . GLN A 1 420 ? -23.134 -7.314 3.908 1.00 97.31 420 GLN A CA 1
ATOM 3376 C C . GLN A 1 420 ? -22.175 -8.267 4.640 1.00 97.31 420 GLN A C 1
ATOM 3378 O O . GLN A 1 420 ? -21.310 -8.857 3.995 1.00 97.31 420 GLN A O 1
ATOM 3383 N N . ASN A 1 421 ? -22.316 -8.445 5.961 1.00 96.94 421 ASN A N 1
ATOM 3384 C CA . ASN A 1 421 ? -21.473 -9.308 6.796 1.00 96.94 421 ASN A CA 1
ATOM 3385 C C . ASN A 1 421 ? -19.954 -9.112 6.533 1.00 96.94 421 ASN A C 1
ATOM 3387 O O . ASN A 1 421 ? -19.276 -10.075 6.163 1.00 96.94 421 ASN A O 1
ATOM 3391 N N . PRO A 1 422 ? -19.426 -7.876 6.620 1.00 98.38 422 PRO A N 1
ATOM 3392 C CA . PRO A 1 422 ? -18.010 -7.591 6.450 1.00 98.38 422 PRO A CA 1
ATOM 3393 C C . PRO A 1 422 ? -17.224 -7.990 7.698 1.00 98.38 422 PRO A C 1
ATOM 3395 O O . PRO A 1 422 ? -17.757 -7.976 8.806 1.00 98.38 422 PRO A O 1
ATOM 3398 N N . ASP A 1 423 ? -15.935 -8.249 7.523 1.00 98.69 423 ASP A N 1
ATOM 3399 C CA . ASP A 1 423 ? -15.000 -8.405 8.634 1.00 98.69 423 ASP A CA 1
ATOM 3400 C C . ASP A 1 423 ? -14.584 -7.033 9.189 1.00 98.69 423 ASP A C 1
ATOM 3402 O O . ASP A 1 423 ? -14.347 -6.887 10.388 1.00 98.69 423 ASP A O 1
ATOM 3406 N N . ILE A 1 424 ? -14.528 -6.010 8.322 1.00 98.88 424 ILE A N 1
ATOM 3407 C CA . ILE A 1 424 ? -14.109 -4.643 8.664 1.00 98.88 424 ILE A CA 1
ATOM 3408 C C . ILE A 1 424 ? -15.133 -3.608 8.175 1.00 98.88 424 ILE A C 1
ATOM 3410 O O . ILE A 1 424 ? -15.585 -3.655 7.030 1.00 98.88 424 ILE A O 1
ATOM 3414 N N . ILE A 1 425 ? -15.442 -2.608 9.006 1.00 98.81 425 ILE A N 1
ATOM 3415 C CA . ILE A 1 425 ? -16.147 -1.386 8.583 1.00 98.81 425 ILE A CA 1
ATOM 3416 C C . ILE A 1 425 ? -15.221 -0.177 8.743 1.00 98.81 425 ILE A C 1
ATOM 3418 O O . ILE A 1 425 ? -14.700 0.069 9.830 1.00 98.81 425 ILE A O 1
ATOM 3422 N N . LEU A 1 426 ? -15.047 0.587 7.662 1.00 98.56 426 LEU A N 1
ATOM 3423 C CA . LEU A 1 426 ? -14.190 1.772 7.598 1.00 98.56 426 LEU A CA 1
ATOM 3424 C C . LEU A 1 426 ? -15.020 3.064 7.561 1.00 98.56 426 LEU A C 1
ATOM 3426 O O . LEU A 1 426 ? -15.765 3.312 6.610 1.00 98.56 426 LEU A O 1
ATOM 3430 N N . PHE A 1 427 ? -14.820 3.906 8.576 1.00 93.12 427 PHE A N 1
ATOM 3431 C CA . PHE A 1 427 ? -15.337 5.270 8.674 1.00 93.12 427 PHE A CA 1
ATOM 3432 C C . PHE A 1 427 ? -14.214 6.300 8.498 1.00 93.12 427 PHE A C 1
ATOM 3434 O O . PHE A 1 427 ? -13.544 6.688 9.457 1.00 93.12 427 PHE A O 1
ATOM 3441 N N . SER A 1 428 ? -14.056 6.812 7.281 1.00 88.44 428 SER A N 1
ATOM 3442 C CA . SER A 1 428 ? -13.150 7.935 6.997 1.00 88.44 428 SER A CA 1
ATOM 3443 C C . SER A 1 428 ? -13.857 9.297 7.029 1.00 88.44 428 SER A C 1
ATOM 3445 O O . SER A 1 428 ? -13.304 10.302 6.596 1.00 88.44 428 SER A O 1
ATOM 3447 N N . ILE A 1 429 ? -15.067 9.344 7.584 1.00 83.38 429 ILE A N 1
ATOM 3448 C CA . ILE A 1 429 ? -15.926 10.528 7.684 1.00 83.38 429 ILE A CA 1
ATOM 3449 C C . ILE A 1 429 ? -16.107 10.941 9.150 1.00 83.38 429 ILE A C 1
ATOM 3451 O O . ILE A 1 429 ? -16.134 10.092 10.042 1.00 83.38 429 ILE A O 1
ATOM 3455 N N . GLU A 1 430 ? -16.250 12.243 9.403 1.00 74.56 430 GLU A N 1
ATOM 3456 C CA . GLU A 1 430 ? -16.393 12.807 10.752 1.00 74.56 430 GLU A CA 1
ATOM 3457 C C . GLU A 1 430 ? -17.705 13.587 10.929 1.00 74.56 430 GLU A C 1
ATOM 3459 O O . GLU A 1 430 ? -18.339 14.034 9.971 1.00 74.56 430 GLU A O 1
ATOM 3464 N N . THR A 1 431 ? -18.121 13.774 12.183 1.00 70.81 431 THR A N 1
ATOM 3465 C CA . THR A 1 431 ? -19.300 14.572 12.546 1.00 70.81 431 THR A CA 1
ATOM 3466 C C . THR A 1 431 ? -18.937 15.630 13.586 1.00 70.81 431 THR A C 1
ATOM 3468 O O . THR A 1 431 ? -17.956 15.507 14.312 1.00 70.81 431 THR A O 1
ATOM 3471 N N . LYS A 1 432 ? -19.786 16.652 13.746 1.00 69.44 432 LYS A N 1
ATOM 3472 C CA . LYS A 1 432 ? -19.615 17.679 14.795 1.00 69.44 432 LYS A CA 1
ATOM 3473 C C . LYS A 1 432 ? -19.951 17.187 16.212 1.00 69.44 432 LYS A C 1
ATOM 3475 O O . LYS A 1 432 ? -19.842 17.964 17.162 1.00 69.44 432 LYS A O 1
ATOM 3480 N N . ALA A 1 433 ? -20.383 15.935 16.372 1.00 64.12 433 ALA A N 1
ATOM 3481 C CA . ALA A 1 433 ? -20.568 15.323 17.680 1.00 64.12 433 ALA A CA 1
ATOM 3482 C C . ALA A 1 433 ? -19.195 14.897 18.217 1.00 64.12 433 ALA A C 1
ATOM 3484 O O . ALA A 1 433 ? -18.586 13.970 17.688 1.00 64.12 433 ALA A O 1
ATOM 3485 N N . THR A 1 434 ? -18.705 15.582 19.253 1.00 71.50 434 THR A N 1
ATOM 3486 C CA . THR A 1 434 ? -17.386 15.318 19.847 1.00 71.50 434 THR A CA 1
ATOM 3487 C C . THR A 1 434 ? -17.491 15.044 21.341 1.00 71.50 434 THR A C 1
ATOM 3489 O O . THR A 1 434 ? -18.384 15.570 22.009 1.00 71.50 434 THR A O 1
ATOM 3492 N N . SER A 1 435 ? -16.566 14.248 21.876 1.00 70.56 435 SER A N 1
ATOM 3493 C CA . SER A 1 435 ? -16.484 13.955 23.310 1.00 70.56 435 SER A CA 1
ATOM 3494 C C . SER A 1 435 ? -15.038 13.860 23.792 1.00 70.56 435 SER A C 1
ATOM 3496 O O . SER A 1 435 ? -14.155 13.422 23.056 1.00 70.56 435 SER A O 1
ATOM 3498 N N . SER A 1 436 ? -14.795 14.266 25.040 1.00 69.56 436 SER A N 1
ATOM 3499 C CA . SER A 1 436 ? -13.497 14.155 25.724 1.00 69.56 436 SER A CA 1
ATOM 3500 C C . SER A 1 436 ? -13.219 12.751 26.290 1.00 69.56 436 SER A C 1
ATOM 3502 O O . SER A 1 436 ? -12.259 12.574 27.038 1.00 69.56 436 SER A O 1
ATOM 3504 N N . GLY A 1 437 ? -14.084 11.789 25.975 1.00 70.06 437 GLY A N 1
ATOM 3505 C CA . GLY A 1 437 ? -14.026 10.368 26.309 1.00 70.06 437 GLY A CA 1
ATOM 3506 C C . GLY A 1 437 ? -15.073 9.631 25.466 1.00 70.06 437 GLY A C 1
ATOM 3507 O O . GLY A 1 437 ? -15.489 10.145 24.426 1.00 70.06 437 GLY A O 1
ATOM 3508 N N . PHE A 1 438 ? -15.552 8.468 25.906 1.00 80.00 438 PHE A N 1
ATOM 3509 C CA . PHE A 1 438 ? -16.524 7.703 25.118 1.00 80.00 438 PHE A CA 1
ATOM 3510 C C . PHE A 1 438 ? -17.910 8.374 25.026 1.00 80.00 438 PHE A C 1
ATOM 3512 O O . PHE A 1 438 ? -18.349 9.042 25.965 1.00 80.00 438 PHE A O 1
ATOM 3519 N N . TYR A 1 439 ? -18.601 8.217 23.889 1.00 81.19 439 TYR A N 1
ATOM 3520 C CA . TYR A 1 439 ? -19.931 8.793 23.633 1.00 81.19 439 TYR A CA 1
ATOM 3521 C C . TYR A 1 439 ? -20.893 7.806 22.951 1.00 81.19 439 TYR A C 1
ATOM 3523 O O . TYR A 1 439 ? -21.485 8.067 21.903 1.00 81.19 439 TYR A O 1
ATOM 3531 N N . ASP A 1 440 ? -21.101 6.673 23.616 1.00 83.94 440 ASP A N 1
ATOM 3532 C CA . ASP A 1 440 ? -21.953 5.562 23.161 1.00 83.94 440 ASP A CA 1
ATOM 3533 C C . ASP A 1 440 ? -23.456 5.899 23.082 1.00 83.94 440 ASP A C 1
ATOM 3535 O O . ASP A 1 440 ? -24.251 5.100 22.591 1.00 83.94 440 ASP A O 1
ATOM 3539 N N . GLU A 1 441 ? -23.872 7.077 23.558 1.00 75.88 441 GLU A N 1
ATOM 3540 C CA . GLU A 1 441 ? -25.246 7.574 23.410 1.00 75.88 441 GLU A CA 1
ATOM 3541 C C . GLU A 1 441 ? -25.531 8.138 22.005 1.00 75.88 441 GLU A C 1
ATOM 3543 O O . GLU A 1 441 ? -26.699 8.287 21.634 1.00 75.88 441 GLU A O 1
ATOM 3548 N N . ASN A 1 442 ? -24.501 8.451 21.204 1.00 83.56 442 ASN A N 1
ATOM 3549 C CA . ASN A 1 442 ? -24.707 8.856 19.815 1.00 83.56 442 ASN A CA 1
ATOM 3550 C C . ASN A 1 442 ? -25.242 7.669 18.977 1.00 83.56 442 ASN A C 1
ATOM 3552 O O . ASN A 1 442 ? -24.687 6.574 19.065 1.00 83.56 442 ASN A O 1
ATOM 3556 N N . PRO A 1 443 ? -26.275 7.855 18.129 1.00 81.88 443 PRO A N 1
ATOM 3557 C CA . PRO A 1 443 ? -26.864 6.759 17.358 1.00 81.88 443 PRO A CA 1
ATOM 3558 C C . PRO A 1 443 ? -25.886 5.983 16.466 1.00 81.88 443 PRO A C 1
ATOM 3560 O O . PRO A 1 443 ? -26.013 4.762 16.371 1.00 81.88 443 PRO A O 1
ATOM 3563 N N . VAL A 1 444 ? -24.928 6.663 15.821 1.00 87.19 444 VAL A N 1
ATOM 3564 C CA . VAL A 1 444 ? -23.918 6.010 14.970 1.00 87.19 444 VAL A CA 1
ATOM 3565 C C . VAL A 1 444 ? -22.914 5.260 15.842 1.00 87.19 444 VAL A C 1
ATOM 3567 O O . VAL A 1 444 ? -22.710 4.070 15.630 1.00 87.19 444 VAL A O 1
ATOM 3570 N N . ALA A 1 445 ? -22.372 5.914 16.876 1.00 87.00 445 ALA A N 1
ATOM 3571 C CA . ALA A 1 445 ? -21.454 5.303 17.843 1.00 87.00 445 ALA A CA 1
ATOM 3572 C C . ALA A 1 445 ? -22.031 4.017 18.462 1.00 87.00 445 ALA A C 1
ATOM 3574 O O . ALA A 1 445 ? -21.372 2.976 18.479 1.00 87.00 445 ALA A O 1
ATOM 3575 N N . LYS A 1 446 ? -23.298 4.061 18.893 1.00 86.75 446 LYS A N 1
ATOM 3576 C CA . LYS A 1 446 ? -24.010 2.904 19.443 1.00 86.75 446 LYS A CA 1
ATOM 3577 C C . LYS A 1 446 ? -24.097 1.751 18.445 1.00 86.75 446 LYS A C 1
ATOM 3579 O O . LYS A 1 446 ? -23.806 0.615 18.806 1.00 86.75 446 LYS A O 1
ATOM 3584 N N . LEU A 1 447 ? -24.489 2.034 17.202 1.00 90.81 447 LEU A N 1
ATOM 3585 C CA . LEU A 1 447 ? -24.631 1.002 16.176 1.00 90.81 447 LEU A CA 1
ATOM 3586 C C . LEU A 1 447 ? -23.268 0.436 15.734 1.00 90.81 447 LEU A C 1
ATOM 3588 O O . LEU A 1 447 ? -23.181 -0.746 15.411 1.00 90.81 447 LEU A O 1
ATOM 3592 N N . CYS A 1 448 ? -22.197 1.233 15.783 1.00 94.62 448 CYS A N 1
ATOM 3593 C CA . CYS A 1 448 ? -20.835 0.730 15.615 1.00 94.62 448 CYS A CA 1
ATOM 3594 C C . CYS A 1 448 ? -20.445 -0.233 16.747 1.00 94.62 448 CYS A C 1
ATOM 3596 O O . CYS A 1 448 ? -19.941 -1.315 16.464 1.00 94.62 448 CYS A O 1
ATOM 3598 N N . ASN A 1 449 ? -20.738 0.098 18.011 1.00 91.56 449 ASN A N 1
ATOM 3599 C CA . ASN A 1 449 ? -20.495 -0.818 19.132 1.00 91.56 449 ASN A CA 1
ATOM 3600 C C . ASN A 1 449 ? -21.293 -2.130 18.990 1.00 91.56 449 ASN A C 1
ATOM 3602 O O . ASN A 1 449 ? -20.735 -3.205 19.205 1.00 91.56 449 ASN A O 1
ATOM 3606 N N . GLU A 1 450 ? -22.559 -2.053 18.560 1.00 92.56 450 GLU A N 1
ATOM 3607 C CA . GLU A 1 450 ? -23.400 -3.225 18.258 1.00 92.56 450 GLU A CA 1
ATOM 3608 C C . GLU A 1 450 ? -22.832 -4.071 17.095 1.00 92.56 450 GLU A C 1
ATOM 3610 O O . GLU A 1 450 ? -23.007 -5.289 17.088 1.00 92.56 450 GLU A O 1
ATOM 3615 N N . ALA A 1 451 ? -22.136 -3.466 16.122 1.00 95.38 451 ALA A N 1
ATOM 3616 C CA . ALA A 1 451 ? -21.441 -4.189 15.051 1.00 95.38 451 ALA A CA 1
ATOM 3617 C C . ALA A 1 451 ? -20.168 -4.897 15.554 1.00 95.38 451 ALA A C 1
ATOM 3619 O O . ALA A 1 451 ? -19.915 -6.044 15.184 1.00 95.38 451 ALA A O 1
ATOM 3620 N N . VAL A 1 452 ? -19.407 -4.261 16.453 1.00 95.62 452 VAL A N 1
ATOM 3621 C CA . VAL A 1 452 ? -18.222 -4.874 17.083 1.00 95.62 452 VAL A CA 1
ATOM 3622 C C . VAL A 1 452 ? -18.604 -6.067 17.960 1.00 95.62 452 VAL A C 1
ATOM 3624 O O . VAL A 1 452 ? -17.927 -7.093 17.940 1.00 95.62 452 VAL A O 1
ATOM 3627 N N . GLU A 1 453 ? -19.738 -5.990 18.659 1.00 92.44 453 GLU A N 1
ATOM 3628 C CA . GLU A 1 453 ? -20.329 -7.124 19.390 1.00 92.44 453 GLU A CA 1
ATOM 3629 C C . GLU A 1 453 ? -20.743 -8.292 18.477 1.00 92.44 453 GLU A C 1
ATOM 3631 O O . GLU A 1 453 ? -20.789 -9.435 18.928 1.00 92.44 453 GLU A O 1
ATOM 3636 N N . GLN A 1 454 ? -21.000 -8.030 17.192 1.00 93.50 454 GLN A N 1
ATOM 3637 C CA . GLN A 1 454 ? -21.289 -9.045 16.170 1.00 93.50 454 GLN A CA 1
ATOM 3638 C C . GLN A 1 454 ? -20.022 -9.594 15.485 1.00 93.50 454 GLN A C 1
ATOM 3640 O O . GLN A 1 454 ? -20.133 -10.409 14.572 1.00 93.50 454 GLN A O 1
ATOM 3645 N N . GLY A 1 455 ? -18.827 -9.189 15.933 1.00 94.62 455 GLY A N 1
ATOM 3646 C CA . GLY A 1 455 ? -17.545 -9.665 15.408 1.00 94.62 455 GLY A CA 1
ATOM 3647 C C . GLY A 1 455 ? -16.945 -8.811 14.288 1.00 94.62 455 GLY A C 1
ATOM 3648 O O . GLY A 1 455 ? -15.904 -9.184 13.758 1.00 94.62 455 GLY A O 1
ATOM 3649 N N . VAL A 1 456 ? -17.545 -7.664 13.951 1.00 98.06 456 VAL A N 1
ATOM 3650 C CA . VAL A 1 456 ? -17.045 -6.764 12.898 1.00 98.06 456 VAL A CA 1
ATOM 3651 C C . VAL A 1 456 ? -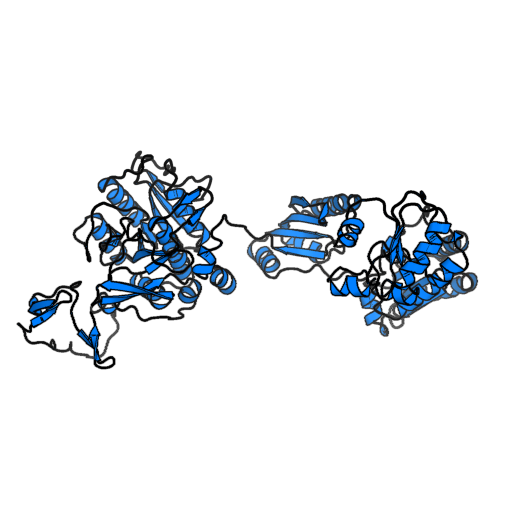16.024 -5.779 13.472 1.00 98.06 456 VAL A C 1
ATOM 3653 O O . VAL A 1 456 ? -16.327 -5.039 14.405 1.00 98.06 456 VAL A O 1
ATOM 3656 N N . PHE A 1 457 ? -14.821 -5.702 12.911 1.00 98.56 457 PHE A N 1
ATOM 3657 C CA . PHE A 1 457 ? -13.833 -4.703 13.321 1.00 98.56 457 PHE A CA 1
ATOM 3658 C C . PHE A 1 457 ? -14.183 -3.329 12.727 1.00 98.56 457 PHE A C 1
ATOM 3660 O O . PHE A 1 457 ? -14.072 -3.106 11.523 1.00 98.56 457 PHE A O 1
ATOM 3667 N N . VAL A 1 458 ? -14.625 -2.387 13.562 1.00 98.44 458 VAL A N 1
ATOM 3668 C CA . VAL A 1 458 ? -14.976 -1.029 13.117 1.00 98.44 458 VAL A CA 1
ATOM 3669 C C . VAL A 1 458 ? -13.809 -0.083 13.380 1.00 98.44 458 VAL A C 1
ATOM 3671 O O . VAL A 1 458 ? -13.377 0.054 14.523 1.00 98.44 458 VAL A O 1
ATOM 3674 N N . VAL A 1 459 ? -13.332 0.600 12.339 1.00 98.44 459 VAL A N 1
ATOM 3675 C CA . VAL A 1 459 ? -12.210 1.549 12.394 1.00 98.44 459 VAL A CA 1
ATOM 3676 C C . VAL A 1 459 ? -12.641 2.927 11.894 1.00 98.44 459 VAL A C 1
ATOM 3678 O O . VAL A 1 459 ? -13.317 3.035 10.869 1.00 98.44 459 VAL A O 1
ATOM 3681 N N . ALA A 1 460 ? -12.275 3.985 12.623 1.00 97.19 460 ALA A N 1
ATOM 3682 C CA . ALA A 1 460 ? -12.749 5.342 12.357 1.00 97.19 460 ALA A CA 1
ATOM 3683 C C . ALA A 1 460 ? -11.682 6.434 12.536 1.00 97.19 460 ALA A C 1
ATOM 3685 O O . ALA A 1 460 ? -10.836 6.374 13.431 1.00 97.19 460 ALA A O 1
ATOM 3686 N N . ALA A 1 461 ? -11.774 7.477 11.713 1.00 96.88 461 ALA A N 1
ATOM 3687 C CA . ALA A 1 461 ? -10.951 8.679 11.807 1.00 96.88 461 ALA A CA 1
ATOM 3688 C C . ALA A 1 461 ? -11.268 9.512 13.069 1.00 96.88 461 ALA A C 1
ATOM 3690 O O . ALA A 1 461 ? -12.427 9.811 13.357 1.00 96.88 461 ALA A O 1
ATOM 3691 N N . ALA A 1 462 ? -10.232 9.927 13.804 1.00 95.62 462 ALA A N 1
ATOM 3692 C CA . ALA A 1 462 ? -10.347 10.695 15.053 1.00 95.62 462 ALA A CA 1
ATOM 3693 C C . ALA A 1 462 ? -10.920 12.122 14.887 1.00 95.62 462 ALA A C 1
ATOM 3695 O O . ALA A 1 462 ? -11.429 12.705 15.854 1.00 95.62 462 ALA A O 1
ATOM 3696 N N . GLY A 1 463 ? -10.801 12.680 13.680 1.00 93.19 463 GLY A N 1
ATOM 3697 C CA . GLY A 1 463 ? -11.233 14.022 13.299 1.00 93.19 463 GLY A CA 1
ATOM 3698 C C . GLY A 1 463 ? -10.100 15.056 13.239 1.00 93.19 463 GLY A C 1
ATOM 3699 O O . GLY A 1 463 ? -8.968 14.790 13.662 1.00 93.19 463 GLY A O 1
ATOM 3700 N N . ASN A 1 464 ? -10.393 16.225 12.661 1.00 93.75 464 ASN A N 1
ATOM 3701 C CA . ASN A 1 464 ? -9.373 17.135 12.107 1.00 93.75 464 ASN A CA 1
ATOM 3702 C C . ASN A 1 464 ? -9.332 18.563 12.712 1.00 93.75 464 ASN A C 1
ATOM 3704 O O . ASN A 1 464 ? -8.811 19.490 12.087 1.00 93.75 464 ASN A O 1
ATOM 3708 N N . ASP A 1 465 ? -9.849 18.760 13.929 1.00 90.81 465 ASP A N 1
ATOM 3709 C CA . ASP A 1 465 ? -9.941 20.076 14.592 1.00 90.81 465 ASP A CA 1
ATOM 3710 C C . ASP A 1 465 ? -8.703 20.461 15.440 1.00 90.81 465 ASP A C 1
ATOM 3712 O O . ASP A 1 465 ? -8.664 21.544 16.031 1.00 90.81 465 ASP A O 1
ATOM 3716 N N . GLY A 1 466 ? -7.702 19.581 15.567 1.00 92.25 466 GLY A N 1
ATOM 3717 C CA . GLY A 1 466 ? -6.604 19.722 16.541 1.00 92.25 466 GLY A CA 1
ATOM 3718 C C . GLY A 1 466 ? -7.087 19.634 17.997 1.00 92.25 466 GLY A C 1
ATOM 3719 O O . GLY A 1 466 ? -6.498 20.226 18.907 1.00 92.25 466 GLY A O 1
ATOM 3720 N N . SER A 1 467 ? -8.216 18.955 18.210 1.00 91.31 467 SER A N 1
ATOM 3721 C CA . SER A 1 467 ? -8.955 18.909 19.469 1.00 91.31 467 SER A CA 1
ATOM 3722 C C . SER A 1 467 ? -8.457 17.814 20.414 1.00 91.31 467 SER A C 1
ATOM 3724 O O . SER A 1 467 ? -7.801 16.848 20.029 1.00 91.31 467 SER A O 1
ATOM 3726 N N . LYS A 1 468 ? -8.842 17.942 21.686 1.00 90.38 468 LYS A N 1
ATOM 3727 C CA . LYS A 1 468 ? -8.720 16.878 22.697 1.00 90.38 468 LYS A CA 1
ATOM 3728 C C . LYS A 1 468 ? -9.916 15.928 22.724 1.00 90.38 468 LYS A C 1
ATOM 3730 O O . LYS A 1 468 ? -9.929 14.984 23.510 1.00 90.38 468 LYS A O 1
ATOM 3735 N N . ASN A 1 469 ? -10.921 16.193 21.896 1.00 88.75 469 ASN A N 1
ATOM 3736 C CA . ASN A 1 469 ? -12.114 15.375 21.769 1.00 88.75 469 ASN A CA 1
ATOM 3737 C C . ASN A 1 469 ? -12.051 14.564 20.474 1.00 88.75 469 ASN A C 1
ATOM 3739 O O . ASN A 1 469 ? -11.651 15.107 19.447 1.00 88.75 469 ASN A O 1
ATOM 3743 N N . LEU A 1 470 ? -12.512 13.314 20.510 1.00 89.19 470 LEU A N 1
ATOM 3744 C CA . LEU A 1 470 ? -12.711 12.505 19.304 1.00 89.19 470 LEU A CA 1
ATOM 3745 C C . LEU A 1 470 ? -14.113 12.770 18.727 1.00 89.19 470 LEU A C 1
ATOM 3747 O O . LEU A 1 470 ? -15.057 13.039 19.481 1.00 89.19 470 LEU A O 1
ATOM 3751 N N . THR A 1 471 ? -14.251 12.708 17.403 1.00 88.56 471 THR A N 1
ATOM 3752 C CA . THR A 1 471 ? -15.532 12.831 16.679 1.00 88.56 471 THR A CA 1
ATOM 3753 C C . THR A 1 471 ? -16.293 11.502 16.653 1.00 88.56 471 THR A C 1
ATOM 3755 O O . THR A 1 471 ? -15.675 10.440 16.665 1.00 88.56 471 THR A O 1
ATOM 3758 N N . SER A 1 472 ? -17.627 11.516 16.563 1.00 83.69 472 SER A N 1
ATOM 3759 C CA . SER A 1 472 ? -18.387 10.285 16.270 1.00 83.69 472 SER A CA 1
ATOM 3760 C C . SER A 1 472 ? -18.141 9.844 14.816 1.00 83.69 472 SER A C 1
ATOM 3762 O O . SER A 1 472 ? -18.197 10.719 13.943 1.00 83.69 472 SER A O 1
ATOM 3764 N N . PRO A 1 473 ? -17.887 8.542 14.540 1.00 91.00 473 PRO A N 1
ATOM 3765 C CA . PRO A 1 473 ? -17.976 7.402 15.470 1.00 91.00 473 PRO A CA 1
ATOM 3766 C C . PRO A 1 473 ? -16.678 7.003 16.199 1.00 91.00 473 PRO A C 1
ATOM 3768 O O . PRO A 1 473 ? -16.725 6.099 17.026 1.00 91.00 473 PRO A O 1
ATOM 3771 N N . ALA A 1 474 ? -15.538 7.659 15.963 1.00 91.38 474 ALA A N 1
ATOM 3772 C CA . ALA A 1 474 ? -14.269 7.353 16.646 1.00 91.38 474 ALA A CA 1
ATOM 3773 C C . ALA A 1 474 ? -14.272 7.600 18.171 1.00 91.38 474 ALA A C 1
ATOM 3775 O O . ALA A 1 474 ? -13.362 7.162 18.866 1.00 91.38 474 ALA A O 1
ATOM 3776 N N . CYS A 1 475 ? -15.282 8.287 18.712 1.00 86.81 475 CYS A N 1
ATOM 3777 C CA . CYS A 1 475 ? -15.515 8.403 20.153 1.00 86.81 475 CYS A CA 1
ATOM 3778 C C . CYS A 1 475 ? -16.374 7.269 20.753 1.00 86.81 475 CYS A C 1
ATOM 3780 O O . CYS A 1 475 ? -16.737 7.354 21.924 1.00 86.81 475 CYS A O 1
ATOM 3782 N N . ALA A 1 476 ? -16.737 6.230 19.997 1.00 89.06 476 ALA A N 1
ATOM 3783 C CA . ALA A 1 476 ? -17.456 5.072 20.532 1.00 89.06 476 ALA A CA 1
ATOM 3784 C C . ALA A 1 476 ? -16.502 4.113 21.269 1.00 89.06 476 ALA A C 1
ATOM 3786 O O . ALA A 1 476 ? -15.386 3.880 20.812 1.00 89.06 476 ALA A O 1
ATOM 3787 N N . SER A 1 477 ? -16.940 3.527 22.384 1.00 88.69 477 SER A N 1
ATOM 3788 C CA . SER A 1 477 ? -16.096 2.711 23.273 1.00 88.69 477 SER A CA 1
ATOM 3789 C C . SER A 1 477 ? -15.562 1.408 22.686 1.00 88.69 477 SER A C 1
ATOM 3791 O O . SER A 1 477 ? -14.660 0.827 23.284 1.00 88.69 477 SER A O 1
ATOM 3793 N N . LYS A 1 478 ? -16.081 0.946 21.540 1.00 90.62 478 LYS A N 1
ATOM 3794 C CA . LYS A 1 478 ? -15.595 -0.264 20.855 1.00 90.62 478 LYS A CA 1
ATOM 3795 C C . LYS A 1 478 ? -15.007 -0.009 19.464 1.00 90.62 478 LYS A C 1
ATOM 3797 O O . LYS A 1 478 ? -14.539 -0.954 18.836 1.00 90.62 478 LYS A O 1
ATOM 3802 N N . VAL A 1 479 ? -15.028 1.233 18.976 1.00 94.38 479 VAL A N 1
ATOM 3803 C CA . VAL A 1 479 ? -14.511 1.596 17.646 1.00 94.38 479 VAL A CA 1
ATOM 3804 C C . VAL A 1 479 ? -13.017 1.879 17.721 1.00 94.38 479 VAL A C 1
ATOM 3806 O O . VAL A 1 479 ? -12.577 2.669 18.549 1.00 94.38 479 VAL A O 1
ATOM 3809 N N . PHE A 1 480 ? -12.249 1.282 16.812 1.00 97.31 480 PHE A N 1
ATOM 3810 C CA . PHE A 1 480 ? -10.811 1.489 16.722 1.00 97.31 480 PHE A CA 1
ATOM 3811 C C . PHE A 1 480 ? -10.505 2.868 16.125 1.00 97.31 480 PHE A C 1
ATOM 3813 O O . PHE A 1 480 ? -10.743 3.133 14.942 1.00 97.31 480 PHE A O 1
ATOM 3820 N N . SER A 1 481 ? -10.003 3.767 16.960 1.00 96.75 481 SER A N 1
ATOM 3821 C CA . SER A 1 481 ? -9.886 5.194 16.660 1.00 96.75 481 SER A CA 1
ATOM 3822 C C . SER A 1 481 ? -8.489 5.577 16.143 1.00 96.75 481 SER A C 1
ATOM 3824 O O . SER A 1 481 ? -7.468 5.239 16.748 1.00 96.75 481 SER A O 1
ATOM 3826 N N . VAL A 1 482 ? -8.433 6.283 15.002 1.00 98.31 482 VAL A N 1
ATOM 3827 C CA . VAL A 1 482 ? -7.183 6.527 14.254 1.00 98.31 482 VAL A CA 1
ATOM 3828 C C . VAL A 1 482 ? -6.868 8.016 14.087 1.00 98.31 482 VAL A C 1
ATOM 3830 O O . VAL A 1 482 ? -7.606 8.761 13.438 1.00 98.31 482 VAL A O 1
ATOM 3833 N N . GLY A 1 483 ? -5.735 8.441 14.650 1.00 97.94 483 GLY A N 1
ATOM 3834 C CA . GLY A 1 483 ? -5.150 9.774 14.486 1.00 97.94 483 GLY A CA 1
ATOM 3835 C C . GLY A 1 483 ? -4.087 9.836 13.382 1.00 97.94 483 GLY A C 1
ATOM 3836 O O . GLY A 1 483 ? -3.658 8.811 12.851 1.00 97.94 483 GLY A O 1
ATOM 3837 N N . ALA A 1 484 ? -3.614 11.048 13.079 1.00 98.12 484 ALA A N 1
ATOM 3838 C CA . ALA A 1 484 ? -2.681 11.318 11.984 1.00 98.12 484 ALA A CA 1
ATOM 3839 C C . ALA A 1 484 ? -1.275 11.719 12.465 1.00 98.12 484 ALA A C 1
ATOM 3841 O O . ALA A 1 484 ? -1.121 12.601 13.318 1.00 98.12 484 ALA A O 1
ATOM 3842 N N . THR A 1 485 ? -0.246 11.146 11.839 1.00 97.38 485 THR A N 1
ATOM 3843 C CA . THR A 1 485 ? 1.160 11.580 11.943 1.00 97.38 485 THR A CA 1
ATOM 3844 C C . THR A 1 485 ? 1.734 12.003 10.592 1.00 97.38 485 THR A C 1
ATOM 3846 O O . THR A 1 485 ? 1.213 11.632 9.536 1.00 97.38 485 THR A O 1
ATOM 3849 N N . ASP A 1 486 ? 2.823 12.771 10.624 1.00 92.06 486 ASP A N 1
ATOM 3850 C CA . ASP A 1 486 ? 3.667 13.043 9.457 1.00 92.06 486 ASP A CA 1
ATOM 3851 C C . ASP A 1 486 ? 4.829 12.044 9.303 1.00 92.06 486 ASP A C 1
ATOM 3853 O O . ASP A 1 486 ? 5.027 11.155 10.137 1.00 92.06 486 ASP A O 1
ATOM 3857 N N . ASP A 1 487 ? 5.620 12.223 8.240 1.00 88.50 487 ASP A N 1
ATOM 3858 C CA . ASP A 1 487 ? 6.756 11.366 7.857 1.00 88.50 487 ASP A CA 1
ATOM 3859 C C . ASP A 1 487 ? 7.891 11.295 8.900 1.00 88.50 487 ASP A C 1
ATOM 3861 O O . ASP A 1 487 ? 8.836 10.518 8.757 1.00 88.50 487 ASP A O 1
ATOM 3865 N N . TYR A 1 488 ? 7.821 12.109 9.958 1.00 88.19 488 TYR A N 1
ATOM 3866 C CA . TYR A 1 488 ? 8.788 12.160 11.055 1.00 88.19 488 TYR A CA 1
ATOM 3867 C C . TYR A 1 488 ? 8.215 11.595 12.369 1.00 88.19 488 TYR A C 1
ATOM 3869 O O . TYR A 1 488 ? 8.768 11.871 13.436 1.00 88.19 488 TYR A O 1
ATOM 3877 N N . ASP A 1 489 ? 7.107 10.843 12.302 1.00 92.88 489 ASP A N 1
ATOM 3878 C CA . ASP A 1 489 ? 6.309 10.374 13.449 1.00 92.88 489 ASP A CA 1
ATOM 3879 C C . ASP A 1 489 ? 5.854 11.524 14.379 1.00 92.88 489 ASP A C 1
ATOM 3881 O O . ASP A 1 489 ? 5.651 11.331 15.580 1.00 92.88 489 ASP A O 1
ATOM 3885 N N . ARG A 1 490 ? 5.683 12.747 13.854 1.00 94.56 490 ARG A N 1
ATOM 3886 C CA . ARG A 1 490 ? 5.108 13.854 14.634 1.00 94.56 490 ARG A CA 1
ATOM 3887 C C . ARG A 1 490 ? 3.595 13.824 14.487 1.00 94.56 490 ARG A C 1
ATOM 3889 O O . ARG A 1 490 ? 3.082 13.742 13.373 1.00 94.56 490 ARG A O 1
ATOM 3896 N N . ILE A 1 491 ? 2.890 13.940 15.609 1.00 97.44 491 ILE A N 1
ATOM 3897 C CA . ILE A 1 491 ? 1.431 14.096 15.637 1.00 97.44 491 ILE A CA 1
ATOM 3898 C C . ILE A 1 491 ? 1.060 15.326 14.799 1.00 97.44 491 ILE A C 1
ATOM 3900 O O . ILE A 1 491 ? 1.603 16.414 15.011 1.00 97.44 491 ILE A O 1
ATOM 3904 N N . ALA A 1 492 ? 0.152 15.158 13.840 1.00 96.06 492 ALA A N 1
ATOM 3905 C CA . ALA A 1 492 ? -0.274 16.247 12.977 1.00 96.06 492 ALA A CA 1
ATOM 3906 C C . ALA A 1 492 ? -1.041 17.304 13.788 1.00 96.06 492 ALA A C 1
ATOM 3908 O O . ALA A 1 492 ? -1.928 16.966 14.565 1.00 96.06 492 ALA A O 1
ATOM 3909 N N . ASN A 1 493 ? -0.756 18.593 13.569 1.00 95.12 493 ASN A N 1
ATOM 3910 C CA . ASN A 1 493 ? -1.376 19.691 14.332 1.00 95.12 493 ASN A CA 1
ATOM 3911 C C . ASN A 1 493 ? -2.914 19.751 14.225 1.00 95.12 493 ASN A C 1
ATOM 3913 O O . ASN A 1 493 ? -3.550 20.376 15.068 1.00 95.12 493 ASN A O 1
ATOM 3917 N N . PHE A 1 494 ? -3.496 19.154 13.180 1.00 94.62 494 PHE A N 1
ATOM 3918 C CA . PHE A 1 494 ? -4.944 19.032 12.998 1.00 94.62 494 PHE A CA 1
ATOM 3919 C C . PHE A 1 494 ? -5.518 17.740 13.597 1.00 94.62 494 PHE A C 1
ATOM 3921 O O . PHE A 1 494 ? -6.728 17.644 13.744 1.00 94.62 494 PHE A O 1
ATOM 3928 N N . SER A 1 495 ? -4.702 16.734 13.932 1.00 97.06 495 SER A N 1
ATOM 3929 C CA . SER A 1 495 ? -5.223 15.472 14.461 1.00 97.06 495 SER A CA 1
ATOM 3930 C C . SER A 1 495 ? -5.898 15.727 15.801 1.00 97.06 495 SER A C 1
ATOM 3932 O O . SER A 1 495 ? -5.268 16.228 16.735 1.00 97.06 495 SER A O 1
ATOM 3934 N N . ASN A 1 496 ? -7.155 15.316 15.922 1.00 95.00 496 ASN A N 1
ATOM 3935 C CA . ASN A 1 496 ? -7.757 15.130 17.230 1.00 95.00 496 ASN A CA 1
ATOM 3936 C C . ASN A 1 496 ? -7.003 14.009 17.964 1.00 95.00 496 ASN A C 1
ATOM 3938 O O . ASN A 1 496 ? -6.678 12.981 17.363 1.00 95.00 496 ASN A O 1
ATOM 3942 N N . VAL A 1 497 ? -6.691 14.214 19.247 1.00 93.94 497 VAL A N 1
ATOM 3943 C CA . VAL A 1 497 ? -5.997 13.223 20.086 1.00 93.94 497 VAL A CA 1
ATOM 3944 C C . VAL A 1 497 ? -6.538 13.263 21.510 1.00 93.94 497 VAL A C 1
ATOM 3946 O O . VAL A 1 497 ? -6.547 14.306 22.163 1.00 93.94 497 VAL A O 1
ATOM 3949 N N . ASN A 1 498 ? -6.934 12.098 22.011 1.00 90.69 498 ASN A N 1
ATOM 3950 C CA . ASN A 1 498 ? -7.371 11.866 23.383 1.00 90.69 498 ASN A CA 1
ATOM 3951 C C . ASN A 1 498 ? -6.633 10.627 23.934 1.00 90.69 498 ASN A C 1
ATOM 3953 O O . ASN A 1 498 ? -6.247 9.777 23.135 1.00 90.69 498 ASN A O 1
ATOM 3957 N N . PRO A 1 499 ? -6.456 10.459 25.257 1.00 88.38 499 PRO A N 1
ATOM 3958 C CA . PRO A 1 499 ? -6.009 9.185 25.831 1.00 88.38 499 PRO A CA 1
ATOM 3959 C C . PRO A 1 499 ? -6.881 7.951 25.491 1.00 88.38 499 PRO A C 1
ATOM 3961 O O . PRO A 1 499 ? -6.434 6.815 25.629 1.00 88.38 499 PRO A O 1
ATOM 3964 N N . THR A 1 500 ? -8.116 8.125 25.014 1.00 86.69 500 THR A N 1
ATOM 3965 C CA . THR A 1 500 ? -8.911 7.015 24.454 1.00 86.69 500 THR A CA 1
ATOM 3966 C C . THR A 1 500 ? -8.517 6.622 23.026 1.00 86.69 500 THR A C 1
ATOM 3968 O O . THR A 1 500 ? -9.042 5.631 22.538 1.00 86.69 500 THR A O 1
ATOM 3971 N N . LEU A 1 501 ? -7.637 7.373 22.346 1.00 93.12 501 LEU A N 1
ATOM 3972 C CA . LEU A 1 501 ? -7.222 7.085 20.969 1.00 93.12 501 LEU A CA 1
ATOM 3973 C C . LEU A 1 501 ? -6.433 5.767 20.901 1.00 93.12 501 LEU A C 1
ATOM 3975 O O . LEU A 1 501 ? -5.482 5.574 21.662 1.00 93.12 501 LEU A O 1
ATOM 3979 N N . ASP A 1 502 ? -6.792 4.887 19.969 1.00 95.12 502 ASP A N 1
ATOM 3980 C CA . ASP A 1 502 ? -6.161 3.571 19.843 1.00 95.12 502 ASP A CA 1
ATOM 3981 C C . ASP A 1 502 ? -4.824 3.625 19.107 1.00 95.12 502 ASP A C 1
ATOM 3983 O O . ASP A 1 502 ? -3.873 2.967 19.532 1.00 95.12 502 ASP A O 1
ATOM 3987 N N . MET A 1 503 ? -4.739 4.376 18.003 1.00 96.88 503 MET A N 1
ATOM 3988 C CA . MET A 1 503 ? -3.579 4.326 17.111 1.00 96.88 503 MET A CA 1
ATOM 3989 C C . MET A 1 503 ? -3.373 5.607 16.287 1.00 96.88 503 MET A C 1
ATOM 3991 O O . MET A 1 503 ? -4.311 6.326 15.952 1.00 96.88 503 MET A O 1
ATOM 3995 N N . PHE A 1 504 ? -2.127 5.856 15.891 1.00 98.50 504 PHE A N 1
ATOM 3996 C CA . PHE A 1 504 ? -1.750 6.772 14.816 1.00 98.50 504 PHE A CA 1
ATOM 3997 C C . PHE A 1 504 ? -1.431 6.023 13.513 1.00 98.50 504 PHE A C 1
ATOM 3999 O O . PHE A 1 504 ? -0.883 4.921 13.530 1.00 98.50 504 PHE A O 1
ATOM 4006 N N . ALA A 1 505 ? -1.674 6.652 12.368 1.00 98.44 505 ALA A N 1
ATOM 4007 C CA . ALA A 1 505 ? -1.128 6.225 11.079 1.00 98.44 505 ALA A CA 1
ATOM 4008 C C . ALA A 1 505 ? -0.741 7.460 10.233 1.00 98.44 505 ALA A C 1
ATOM 4010 O O . ALA A 1 505 ? -1.060 8.588 10.627 1.00 98.44 505 ALA A O 1
ATOM 4011 N N . PRO A 1 506 ? -0.031 7.301 9.098 1.00 97.94 506 PRO A N 1
ATOM 4012 C CA . PRO A 1 506 ? 0.315 8.425 8.232 1.00 97.94 506 PRO A CA 1
ATOM 4013 C C . PRO A 1 506 ? -0.944 9.195 7.812 1.00 97.94 506 PRO A C 1
ATOM 4015 O O . PRO A 1 506 ? -1.958 8.597 7.456 1.00 97.94 506 PRO A O 1
ATOM 4018 N N . GLY A 1 507 ? -0.911 10.524 7.883 1.00 96.00 507 GLY A N 1
ATOM 4019 C CA . GLY A 1 507 ? -2.066 11.362 7.530 1.00 96.00 507 GLY A CA 1
ATOM 4020 C C . GLY A 1 507 ? -1.726 12.750 7.000 1.00 96.00 507 GLY A C 1
ATOM 4021 O O . GLY A 1 507 ? -2.633 13.554 6.803 1.00 96.00 507 GLY A O 1
ATOM 4022 N N . VAL A 1 508 ? -0.447 13.060 6.769 1.00 94.62 508 VAL A N 1
ATOM 4023 C CA . VAL A 1 508 ? 0.016 14.364 6.270 1.00 94.62 508 VAL A CA 1
ATOM 4024 C C . VAL A 1 508 ? 0.627 14.196 4.882 1.00 94.62 508 VAL A C 1
ATOM 4026 O O . VAL A 1 508 ? 1.462 13.325 4.687 1.00 94.62 508 VAL A O 1
ATOM 4029 N N . ASN A 1 509 ? 0.220 15.040 3.931 1.00 90.50 509 ASN A N 1
ATOM 4030 C CA . ASN A 1 509 ? 0.642 15.024 2.520 1.00 90.50 509 ASN A CA 1
ATOM 4031 C C . ASN A 1 509 ? 0.515 13.654 1.822 1.00 90.50 509 ASN A C 1
ATOM 4033 O O . ASN A 1 509 ? 1.277 13.335 0.907 1.00 90.50 509 ASN A O 1
ATOM 4037 N N . ILE A 1 510 ? -0.487 12.868 2.219 1.00 91.44 510 ILE A N 1
ATOM 4038 C CA . ILE A 1 510 ? -0.787 11.566 1.627 1.00 91.44 510 ILE A CA 1
ATOM 4039 C C . ILE A 1 510 ? -1.174 11.779 0.167 1.00 91.44 510 ILE A C 1
ATOM 4041 O O . ILE A 1 510 ? -2.117 12.515 -0.135 1.00 91.44 510 ILE A O 1
ATOM 4045 N N . THR A 1 511 ? -0.408 11.172 -0.737 1.00 83.56 511 THR A N 1
ATOM 4046 C CA . THR A 1 511 ? -0.591 11.303 -2.184 1.00 83.56 511 THR A CA 1
ATOM 4047 C C . THR A 1 511 ? -1.206 10.030 -2.752 1.00 83.56 511 THR A C 1
ATOM 4049 O O . THR A 1 511 ? -0.942 8.924 -2.300 1.00 83.56 511 THR A O 1
ATOM 4052 N N . THR A 1 512 ? -2.086 10.194 -3.730 1.00 85.19 512 THR A N 1
ATOM 4053 C CA . THR A 1 512 ? -2.813 9.112 -4.398 1.00 85.19 512 THR A CA 1
ATOM 4054 C C . THR A 1 512 ? -2.968 9.441 -5.883 1.00 85.19 512 THR A C 1
ATOM 4056 O O . THR A 1 512 ? -2.609 10.532 -6.334 1.00 85.19 512 THR A O 1
ATOM 4059 N N . SER A 1 513 ? -3.563 8.530 -6.652 1.00 72.81 513 SER A N 1
ATOM 4060 C CA . SER A 1 513 ? -3.976 8.770 -8.042 1.00 72.81 513 SER A CA 1
ATOM 4061 C C . SER A 1 513 ? -4.949 9.948 -8.216 1.00 72.81 513 SER A C 1
ATOM 4063 O O . SER A 1 513 ? -4.953 10.553 -9.286 1.00 72.81 513 SER A O 1
ATOM 4065 N N . VAL A 1 514 ? -5.741 10.295 -7.192 1.00 79.56 514 VAL A N 1
ATOM 4066 C CA . VAL A 1 514 ? -6.721 11.401 -7.238 1.00 79.56 514 VAL A CA 1
ATOM 4067 C C . VAL A 1 514 ? -6.195 12.726 -6.669 1.00 79.56 514 VAL A C 1
ATOM 4069 O O . VAL A 1 514 ? -6.831 13.764 -6.843 1.00 79.56 514 VAL A O 1
ATOM 4072 N N . GLY A 1 515 ? -5.017 12.729 -6.034 1.00 83.69 515 GLY A N 1
ATOM 4073 C CA . GLY A 1 515 ? -4.350 13.941 -5.551 1.00 83.69 515 GLY A CA 1
ATOM 4074 C C . GLY A 1 515 ? -3.608 13.764 -4.227 1.00 83.69 515 GLY A C 1
ATOM 4075 O O . GLY A 1 515 ? -3.510 12.660 -3.691 1.00 83.69 515 GLY A O 1
ATOM 4076 N N . THR A 1 516 ? -3.097 14.879 -3.699 1.00 86.94 516 THR A N 1
ATOM 4077 C CA . THR A 1 516 ? -2.425 14.964 -2.393 1.00 86.94 516 THR A CA 1
ATOM 4078 C C . THR A 1 516 ? -3.310 15.699 -1.394 1.00 86.94 516 THR A C 1
ATOM 4080 O O . THR A 1 516 ? -3.786 16.795 -1.693 1.00 86.94 516 THR A O 1
ATOM 4083 N N . SER A 1 517 ? -3.502 15.136 -0.201 1.00 91.06 517 SER A N 1
ATOM 4084 C CA . SER A 1 517 ? -4.285 15.756 0.874 1.00 91.06 517 SER A CA 1
ATOM 4085 C C . SER A 1 517 ? -3.723 15.402 2.261 1.00 91.06 517 SER A C 1
ATOM 4087 O O . SER A 1 517 ? -2.666 14.786 2.388 1.00 91.06 517 SER A O 1
ATOM 4089 N N . SER A 1 518 ? -4.365 15.872 3.329 1.00 93.31 518 SER A N 1
ATOM 4090 C CA . SER A 1 518 ? -4.024 15.556 4.721 1.00 93.31 518 SER A CA 1
ATOM 4091 C C . SER A 1 518 ? -5.295 15.420 5.552 1.00 93.31 518 SER A C 1
ATOM 4093 O O . SER A 1 518 ? -6.209 16.228 5.401 1.00 93.31 518 SER A O 1
ATOM 4095 N N . GLY A 1 519 ? -5.337 14.434 6.442 1.00 94.56 519 GLY A N 1
ATOM 4096 C CA . GLY A 1 519 ? -6.480 14.177 7.312 1.00 94.56 519 GLY A CA 1
ATOM 4097 C C . GLY A 1 519 ? -6.374 12.832 8.024 1.00 94.56 519 GLY A C 1
ATOM 4098 O O . GLY A 1 519 ? -5.788 11.884 7.506 1.00 94.56 519 GLY A O 1
ATOM 4099 N N . THR A 1 520 ? -6.993 12.731 9.199 1.00 96.12 520 THR A N 1
ATOM 4100 C CA . THR A 1 520 ? -7.195 11.457 9.919 1.00 96.12 520 THR A CA 1
ATOM 4101 C C . THR A 1 520 ? -8.041 10.463 9.110 1.00 96.12 520 THR A C 1
ATOM 4103 O O . THR A 1 520 ? -7.862 9.252 9.234 1.00 96.12 520 THR A O 1
ATOM 4106 N N . SER A 1 521 ? -8.877 10.968 8.196 1.00 94.94 521 SER A N 1
ATOM 4107 C CA . SER A 1 521 ? -9.605 10.195 7.181 1.00 94.94 521 SER A CA 1
ATOM 4108 C C . SER A 1 521 ? -8.699 9.417 6.223 1.00 94.94 521 SER A C 1
ATOM 4110 O O . SER A 1 521 ? -9.097 8.380 5.704 1.00 94.94 521 SER A O 1
ATOM 4112 N N . LEU A 1 522 ? -7.460 9.874 6.021 1.00 95.94 522 LEU A N 1
ATOM 4113 C CA . LEU A 1 522 ? -6.450 9.194 5.204 1.00 95.94 522 LEU A CA 1
ATOM 4114 C C . LEU A 1 522 ? -5.564 8.259 6.042 1.00 95.94 522 LEU A C 1
ATOM 4116 O O . LEU A 1 522 ? -4.909 7.380 5.493 1.00 95.94 522 LEU A O 1
ATOM 4120 N N . SER A 1 523 ? -5.593 8.398 7.370 1.00 97.81 523 SER A N 1
ATOM 4121 C CA . SER A 1 523 ? -4.913 7.512 8.322 1.00 97.81 523 SER A CA 1
ATOM 4122 C C . SER A 1 523 ? -5.707 6.230 8.591 1.00 97.81 523 SER A C 1
ATOM 4124 O O . SER A 1 523 ? -5.135 5.139 8.608 1.00 97.81 523 SER A O 1
ATOM 4126 N N . ALA A 1 524 ? -7.032 6.334 8.734 1.00 98.31 524 ALA A N 1
ATOM 4127 C CA . ALA A 1 524 ? -7.931 5.193 8.924 1.00 98.31 524 ALA A CA 1
ATOM 4128 C C . ALA A 1 524 ? -7.798 4.063 7.864 1.00 98.31 524 ALA A C 1
ATOM 4130 O O . ALA A 1 524 ? -7.705 2.901 8.273 1.00 98.31 524 ALA A O 1
ATOM 4131 N N . PRO A 1 525 ? -7.712 4.320 6.536 1.00 98.50 525 PRO A N 1
ATOM 4132 C CA . PRO A 1 525 ? -7.562 3.260 5.533 1.00 98.50 525 PRO A CA 1
ATOM 4133 C C . PRO A 1 525 ? -6.239 2.483 5.616 1.00 98.50 525 PRO A C 1
ATOM 4135 O O . PRO A 1 525 ? -6.228 1.308 5.255 1.00 98.50 525 PRO A O 1
ATOM 4138 N N . PHE A 1 526 ? -5.144 3.067 6.129 1.00 98.50 526 PHE A N 1
ATOM 4139 C CA . PHE A 1 526 ? -3.917 2.296 6.392 1.00 98.50 526 PHE A CA 1
ATOM 4140 C C . PHE A 1 526 ? -4.149 1.234 7.472 1.00 98.50 526 PHE A C 1
ATOM 4142 O O . PHE A 1 526 ? -3.711 0.094 7.326 1.00 98.50 526 PHE A O 1
ATOM 4149 N N . VAL A 1 527 ? -4.864 1.599 8.543 1.00 98.75 527 VAL A N 1
ATOM 4150 C CA . VAL A 1 527 ? -5.204 0.682 9.640 1.00 98.75 527 VAL A CA 1
ATOM 4151 C C . VAL A 1 527 ? -6.204 -0.375 9.173 1.00 98.75 527 VAL A C 1
ATOM 4153 O O . VAL A 1 527 ? -6.001 -1.549 9.463 1.00 98.75 527 VAL A O 1
ATOM 4156 N N . ALA A 1 528 ? -7.226 0.001 8.397 1.00 98.81 528 ALA A N 1
ATOM 4157 C CA . ALA A 1 528 ? -8.166 -0.950 7.795 1.00 98.81 528 ALA A CA 1
ATOM 4158 C C . ALA A 1 528 ? -7.466 -1.956 6.860 1.00 98.81 528 ALA A C 1
ATOM 4160 O O . ALA A 1 528 ? -7.743 -3.152 6.921 1.00 98.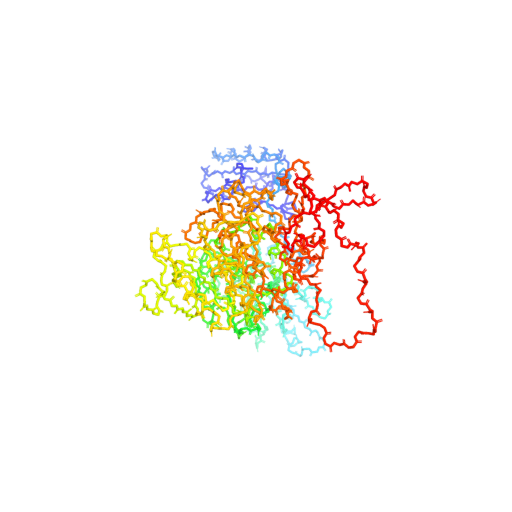81 528 ALA A O 1
ATOM 4161 N N . GLY A 1 529 ? -6.520 -1.490 6.037 1.00 98.62 529 GLY A N 1
ATOM 4162 C CA . GLY A 1 529 ? -5.719 -2.361 5.180 1.00 98.62 529 GLY A CA 1
ATOM 4163 C C . GLY A 1 529 ? -4.838 -3.314 5.987 1.00 98.62 529 GLY A C 1
ATOM 4164 O O . GLY A 1 529 ? -4.854 -4.516 5.746 1.00 98.62 529 GLY A O 1
ATOM 4165 N N . ALA A 1 530 ? -4.122 -2.811 6.995 1.00 98.75 530 ALA A N 1
ATOM 4166 C CA . ALA A 1 530 ? -3.283 -3.646 7.854 1.00 98.75 530 ALA A CA 1
ATOM 4167 C C . ALA A 1 530 ? -4.098 -4.665 8.668 1.00 98.75 530 ALA A C 1
ATOM 4169 O O . ALA A 1 530 ? -3.682 -5.813 8.802 1.00 98.75 530 ALA A O 1
ATOM 4170 N N . ALA A 1 531 ? -5.278 -4.274 9.155 1.00 98.81 531 ALA A N 1
ATOM 4171 C CA . ALA A 1 531 ? -6.235 -5.169 9.796 1.00 98.81 531 ALA A CA 1
ATOM 4172 C C . ALA A 1 531 ? -6.665 -6.309 8.856 1.00 98.81 531 ALA A C 1
ATOM 4174 O O . ALA A 1 531 ? -6.710 -7.459 9.286 1.00 98.81 531 ALA A O 1
ATOM 4175 N N . ALA A 1 532 ? -6.895 -6.027 7.568 1.00 98.81 532 ALA A N 1
ATOM 4176 C CA . ALA A 1 532 ? -7.216 -7.058 6.583 1.00 98.81 532 ALA A CA 1
ATOM 4177 C C . ALA A 1 532 ? -6.052 -8.030 6.330 1.00 98.81 532 ALA A C 1
ATOM 4179 O O . ALA A 1 532 ? -6.276 -9.232 6.234 1.00 98.81 532 ALA A O 1
ATOM 4180 N N . LEU A 1 533 ? -4.805 -7.549 6.298 1.00 98.81 533 LEU A N 1
ATOM 4181 C CA . LEU A 1 533 ? -3.632 -8.431 6.205 1.00 98.81 533 LEU A CA 1
ATOM 4182 C C . LEU A 1 533 ? -3.503 -9.336 7.439 1.00 98.81 533 LEU A C 1
ATOM 4184 O O . LEU A 1 533 ? -3.181 -10.515 7.307 1.00 98.81 533 LEU A O 1
ATOM 4188 N N . VAL A 1 534 ? -3.772 -8.808 8.640 1.00 98.69 534 VAL A N 1
ATOM 4189 C CA . VAL A 1 534 ? -3.769 -9.613 9.873 1.00 98.69 534 VAL A CA 1
ATOM 4190 C C . VAL A 1 534 ? -4.882 -10.661 9.842 1.00 98.69 534 VAL A C 1
ATOM 4192 O O . VAL A 1 534 ? -4.610 -11.802 10.193 1.00 98.69 534 VAL A O 1
ATOM 4195 N N . LEU A 1 535 ? -6.086 -10.320 9.371 1.00 98.56 535 LEU A N 1
ATOM 4196 C CA . LEU A 1 535 ? -7.212 -11.259 9.274 1.00 98.56 535 LEU A CA 1
ATOM 4197 C C . LEU A 1 535 ? -7.042 -12.335 8.183 1.00 98.56 535 LEU A C 1
ATOM 4199 O O . LEU A 1 535 ? -7.525 -13.451 8.366 1.00 98.56 535 LEU A O 1
ATOM 4203 N N . GLU A 1 536 ? -6.323 -12.046 7.090 1.00 98.31 536 GLU A N 1
ATOM 4204 C CA . GLU A 1 536 ? -5.884 -13.066 6.118 1.00 98.31 536 GLU A CA 1
ATOM 4205 C C . GLU A 1 536 ? -4.893 -14.059 6.761 1.00 98.31 536 GLU A C 1
ATOM 4207 O O . GLU A 1 536 ? -4.947 -15.260 6.496 1.00 98.31 536 GLU A O 1
ATOM 4212 N N . ASN A 1 537 ? -4.000 -13.565 7.627 1.00 95.38 537 ASN A N 1
ATOM 4213 C CA . ASN A 1 537 ? -2.987 -14.372 8.314 1.00 95.38 537 ASN A CA 1
ATOM 4214 C C . ASN A 1 537 ? -3.564 -15.209 9.473 1.00 95.38 537 ASN A C 1
ATOM 4216 O O . ASN A 1 537 ? -3.152 -16.348 9.695 1.00 95.38 537 ASN A O 1
ATOM 4220 N N . GLU A 1 538 ? -4.483 -14.625 10.247 1.00 94.75 538 GLU A N 1
ATOM 4221 C CA . GLU A 1 538 ? -4.965 -15.153 11.522 1.00 94.75 538 GLU A CA 1
ATOM 4222 C C . GLU A 1 538 ? -6.396 -14.672 11.819 1.00 94.75 538 GLU A C 1
ATOM 4224 O O . GLU A 1 538 ? -6.677 -13.477 11.885 1.00 94.75 538 GLU A O 1
ATOM 4229 N N . SER A 1 539 ? -7.318 -15.610 12.051 1.00 92.62 539 SER A N 1
ATOM 4230 C CA . SER A 1 539 ? -8.706 -15.289 12.405 1.00 92.62 539 SER A CA 1
ATOM 4231 C C . SER A 1 539 ? -8.814 -14.811 13.858 1.00 92.62 539 SER A C 1
ATOM 4233 O O . SER A 1 539 ? -8.956 -15.626 14.768 1.00 92.62 539 SER A O 1
ATOM 4235 N N . LEU A 1 540 ? -8.760 -13.493 14.056 1.00 92.56 540 LEU A N 1
ATOM 4236 C CA . LEU A 1 540 ? -8.882 -12.821 15.354 1.00 92.56 540 LEU A CA 1
ATOM 4237 C C . LEU A 1 540 ? -10.265 -12.183 15.531 1.00 92.56 540 LEU A C 1
ATOM 4239 O O . LEU A 1 540 ? -10.810 -11.614 14.584 1.00 92.56 540 LEU A O 1
ATOM 4243 N N . ILE A 1 541 ? -10.809 -12.189 16.753 1.00 92.81 541 ILE A N 1
ATOM 4244 C CA . ILE A 1 541 ? -11.994 -11.362 17.059 1.00 92.81 541 ILE A CA 1
ATOM 4245 C C . ILE A 1 541 ? -11.597 -9.872 17.160 1.00 92.81 541 ILE A C 1
ATOM 4247 O O . ILE A 1 541 ? -10.435 -9.570 17.450 1.00 92.81 541 ILE A O 1
ATOM 4251 N N . PRO A 1 542 ? -12.527 -8.903 17.009 1.00 92.38 542 PRO A N 1
ATOM 4252 C CA . PRO A 1 542 ? -12.186 -7.475 17.004 1.00 92.38 542 PRO A CA 1
ATOM 4253 C C . PRO A 1 542 ? -11.371 -6.987 18.208 1.00 92.38 542 PRO A C 1
ATOM 4255 O O . PRO A 1 542 ? -10.538 -6.095 18.058 1.00 92.38 542 PRO A O 1
ATOM 4258 N N . ALA A 1 543 ? -11.571 -7.570 19.394 1.00 86.25 543 ALA A N 1
ATOM 4259 C CA . ALA A 1 543 ? -10.799 -7.238 20.590 1.00 86.25 543 ALA A CA 1
ATOM 4260 C C . ALA A 1 543 ? -9.338 -7.719 20.521 1.00 86.25 543 ALA A C 1
ATOM 4262 O O . ALA A 1 543 ? -8.429 -6.967 20.876 1.00 86.25 543 ALA A O 1
ATOM 4263 N N . GLU A 1 544 ? -9.107 -8.937 20.027 1.00 91.00 544 GLU A N 1
ATOM 4264 C CA . GLU A 1 544 ? -7.768 -9.502 19.825 1.00 91.00 544 GLU A CA 1
ATOM 4265 C C . GLU A 1 544 ? -7.025 -8.742 18.727 1.00 91.00 544 GLU A C 1
ATOM 4267 O O . GLU A 1 544 ? -5.872 -8.364 18.918 1.00 91.00 544 GLU A O 1
ATOM 4272 N N . LEU A 1 545 ? -7.707 -8.416 17.624 1.00 96.56 545 LEU A N 1
ATOM 4273 C CA . LEU A 1 545 ? -7.163 -7.584 16.550 1.00 96.56 545 LEU A CA 1
ATOM 4274 C C . LEU A 1 545 ? -6.814 -6.170 17.049 1.00 96.56 545 LEU A C 1
ATOM 4276 O O . LEU A 1 545 ? -5.725 -5.660 16.777 1.00 96.56 545 LEU A O 1
ATOM 4280 N N . SER A 1 546 ? -7.689 -5.570 17.864 1.00 95.00 546 SER A N 1
ATOM 4281 C CA . SER A 1 546 ? -7.428 -4.280 18.523 1.00 95.00 546 SER A CA 1
ATOM 4282 C C . SER A 1 546 ? -6.229 -4.337 19.472 1.00 95.00 546 SER A C 1
ATOM 4284 O O . SER A 1 546 ? -5.507 -3.350 19.616 1.00 95.00 546 SER A O 1
ATOM 4286 N N . TYR A 1 547 ? -6.008 -5.461 20.158 1.00 93.25 547 TYR A N 1
ATOM 4287 C CA . TYR A 1 547 ? -4.834 -5.646 21.012 1.00 93.25 547 TYR A CA 1
ATOM 4288 C C . TYR A 1 547 ? -3.563 -5.886 20.194 1.00 93.25 547 TYR A C 1
ATOM 4290 O O . TYR A 1 547 ? -2.540 -5.262 20.483 1.00 93.25 547 TYR A O 1
ATOM 4298 N N . ARG A 1 548 ? -3.626 -6.726 19.153 1.00 94.75 548 ARG A N 1
ATOM 4299 C CA . ARG A 1 548 ? -2.516 -7.000 18.229 1.00 94.75 548 ARG A CA 1
ATOM 4300 C C . ARG A 1 548 ? -1.987 -5.691 17.658 1.00 94.75 548 ARG A C 1
ATOM 4302 O O . ARG A 1 548 ? -0.849 -5.342 17.938 1.00 94.75 548 ARG A O 1
ATOM 4309 N N . LEU A 1 549 ? -2.836 -4.912 16.982 1.00 97.81 549 LEU A N 1
ATOM 4310 C CA . LEU A 1 549 ? -2.445 -3.627 16.391 1.00 97.81 549 LEU A CA 1
ATOM 4311 C C . LEU A 1 549 ? -1.837 -2.671 17.434 1.00 97.81 549 LEU A C 1
ATOM 4313 O O . LEU A 1 549 ? -0.772 -2.096 17.202 1.00 97.81 549 LEU A O 1
ATOM 4317 N N . ARG A 1 550 ? -2.472 -2.513 18.605 1.00 95.75 550 ARG A N 1
ATOM 4318 C CA . ARG A 1 550 ? -1.985 -1.574 19.630 1.00 95.75 550 ARG A CA 1
ATOM 4319 C C . ARG A 1 550 ? -0.683 -2.010 20.304 1.00 95.75 550 ARG A C 1
ATOM 4321 O O . ARG A 1 550 ? 0.123 -1.154 20.653 1.00 95.75 550 ARG A O 1
ATOM 4328 N N . SER A 1 551 ? -0.473 -3.308 20.510 1.00 94.56 551 SER A N 1
ATOM 4329 C CA . SER A 1 551 ? 0.713 -3.820 21.213 1.00 94.56 551 SER A CA 1
ATOM 4330 C C . SER A 1 551 ? 1.954 -3.948 20.325 1.00 94.56 551 SER A C 1
ATOM 4332 O O . SER A 1 551 ? 3.061 -4.032 20.856 1.00 94.56 551 SER A O 1
ATOM 4334 N N . THR A 1 552 ? 1.805 -3.930 18.994 1.00 97.31 552 THR A N 1
ATOM 4335 C CA . THR A 1 552 ? 2.909 -4.091 18.025 1.00 97.31 552 THR A CA 1
ATOM 4336 C C . THR A 1 552 ? 3.342 -2.794 17.325 1.00 97.31 552 THR A C 1
ATOM 4338 O O . THR A 1 552 ? 4.404 -2.757 16.695 1.00 97.31 552 THR A O 1
ATOM 4341 N N . GLY A 1 553 ? 2.545 -1.723 17.416 1.00 96.69 553 GLY A N 1
ATOM 4342 C CA . GLY A 1 553 ? 2.840 -0.427 16.796 1.00 96.69 553 GLY A CA 1
ATOM 4343 C C . GLY A 1 553 ? 3.997 0.340 17.455 1.00 96.69 553 GLY A C 1
ATOM 4344 O O . GLY A 1 553 ? 4.360 0.114 18.607 1.00 96.69 553 GLY A O 1
ATOM 4345 N N . LYS A 1 554 ? 4.600 1.288 16.735 1.00 96.62 554 LYS A N 1
ATOM 4346 C CA . LYS A 1 554 ? 5.699 2.124 17.240 1.00 96.62 554 LYS A CA 1
ATOM 4347 C C . LYS A 1 554 ? 5.185 3.134 18.286 1.00 96.62 554 LYS A C 1
ATOM 4349 O O . LYS A 1 554 ? 4.368 3.971 17.914 1.00 96.62 554 LYS A O 1
ATOM 4354 N N . PRO A 1 555 ? 5.666 3.143 19.542 1.00 95.50 555 PRO A N 1
ATOM 4355 C CA . PRO A 1 555 ? 5.175 4.084 20.554 1.00 95.50 555 PRO A CA 1
ATOM 4356 C C . PRO A 1 555 ? 5.483 5.551 20.205 1.00 95.50 555 PRO A C 1
ATOM 4358 O O . PRO A 1 555 ? 6.614 5.880 19.835 1.00 95.50 555 PRO A O 1
ATOM 4361 N N . ILE A 1 556 ? 4.495 6.438 20.369 1.00 95.25 556 ILE A N 1
ATOM 4362 C CA . ILE A 1 556 ? 4.639 7.900 20.276 1.00 95.25 556 ILE A CA 1
ATOM 4363 C C . ILE A 1 556 ? 4.201 8.531 21.604 1.00 95.25 556 ILE A C 1
ATOM 4365 O O . ILE A 1 556 ? 3.071 8.320 22.047 1.00 95.25 556 ILE A O 1
ATOM 4369 N N . GLU A 1 557 ? 5.072 9.335 22.231 1.00 94.00 557 GLU A N 1
ATOM 4370 C CA . GLU A 1 557 ? 4.717 10.106 23.433 1.00 94.00 557 GLU A CA 1
ATOM 4371 C C . GLU A 1 557 ? 3.721 11.220 23.070 1.00 94.00 557 GLU A C 1
ATOM 4373 O O . GLU A 1 557 ? 4.036 12.134 22.303 1.00 94.00 557 GLU A O 1
ATOM 4378 N N . TYR A 1 558 ? 2.539 11.185 23.682 1.00 91.25 558 TYR A N 1
ATOM 4379 C CA . TYR A 1 558 ? 1.556 12.260 23.653 1.00 91.25 558 TYR A CA 1
ATOM 4380 C C . TYR A 1 558 ? 1.421 12.901 25.040 1.00 91.25 558 TYR A C 1
ATOM 4382 O O . TYR A 1 558 ? 1.182 12.237 26.052 1.00 91.25 558 TYR A O 1
ATOM 4390 N N . VAL A 1 559 ? 1.554 14.229 25.088 1.00 89.62 559 VAL A N 1
ATOM 4391 C CA . VAL A 1 559 ? 1.383 15.026 26.309 1.00 89.62 559 VAL A CA 1
ATOM 4392 C C . VAL A 1 559 ? -0.029 15.605 26.326 1.00 89.62 559 VAL A C 1
ATOM 4394 O O . VAL A 1 559 ? -0.301 16.627 25.694 1.00 89.62 559 VAL A O 1
ATOM 4397 N N . TYR A 1 560 ? -0.936 14.970 27.069 1.00 84.12 560 TYR A N 1
ATOM 4398 C CA . TYR A 1 560 ? -2.303 15.464 27.221 1.00 84.12 560 TYR A CA 1
ATOM 4399 C C . TYR A 1 560 ? -2.349 16.724 28.095 1.00 84.12 560 TYR A C 1
ATOM 4401 O O . TYR A 1 560 ? -3.059 17.679 27.776 1.00 84.12 560 TYR A O 1
ATOM 4409 N N . ASN A 1 561 ? -1.595 16.764 29.196 1.00 82.75 561 ASN A N 1
ATOM 4410 C CA . ASN A 1 561 ? -1.379 17.960 30.019 1.00 82.75 561 ASN A CA 1
ATOM 4411 C C . ASN A 1 561 ? -0.106 17.801 30.879 1.00 82.75 561 ASN A C 1
ATOM 4413 O O . ASN A 1 561 ? 0.561 16.773 30.805 1.00 82.75 561 ASN A O 1
ATOM 4417 N N . ASP A 1 562 ? 0.221 18.798 31.708 1.00 78.62 562 ASP A N 1
ATOM 4418 C CA . ASP A 1 562 ? 1.421 18.798 32.567 1.00 78.62 562 ASP A CA 1
ATOM 4419 C C . ASP A 1 562 ? 1.519 17.588 33.525 1.00 78.62 562 ASP A C 1
ATOM 4421 O O . ASP A 1 562 ? 2.618 17.231 33.954 1.00 78.62 562 ASP A O 1
ATOM 4425 N N . SER A 1 563 ? 0.385 16.958 33.851 1.00 77.06 563 SER A N 1
ATOM 4426 C CA . SER A 1 563 ? 0.270 15.800 34.747 1.00 77.06 563 SER A CA 1
ATOM 4427 C C . SER A 1 563 ? 0.084 14.465 34.016 1.00 77.06 563 SER A C 1
ATOM 4429 O O . SER A 1 563 ? 0.329 13.423 34.620 1.00 77.06 563 SER A O 1
ATOM 4431 N N . LEU A 1 564 ? -0.353 14.470 32.750 1.00 76.94 564 LEU A N 1
ATOM 4432 C CA . LEU A 1 564 ? -0.670 13.263 31.982 1.00 76.94 564 LEU A CA 1
ATOM 4433 C C . LEU A 1 564 ? 0.100 13.202 30.661 1.00 76.94 564 LEU A C 1
ATOM 4435 O O . LEU A 1 564 ? -0.164 13.953 29.717 1.00 76.94 564 LEU A O 1
ATOM 4439 N N . LYS A 1 565 ? 1.004 12.223 30.605 1.00 86.06 565 LYS A N 1
ATOM 4440 C CA . LYS A 1 565 ? 1.680 11.742 29.403 1.00 86.06 565 LYS A CA 1
ATOM 4441 C C . LYS A 1 565 ? 1.305 10.289 29.158 1.00 86.06 565 LYS A C 1
ATOM 4443 O O . LYS A 1 565 ? 1.285 9.508 30.106 1.00 86.06 565 LYS A O 1
ATOM 4448 N N . VAL A 1 566 ? 1.063 9.944 27.903 1.00 87.75 566 VAL A N 1
ATOM 4449 C CA . VAL A 1 566 ? 0.702 8.594 27.464 1.00 87.75 566 VAL A CA 1
ATOM 4450 C C . VAL A 1 566 ? 1.510 8.223 26.226 1.00 87.75 566 VAL A C 1
ATOM 4452 O O . VAL A 1 566 ? 1.955 9.105 25.493 1.00 87.75 566 VAL A O 1
ATOM 4455 N N . GLU A 1 567 ? 1.693 6.931 25.980 1.00 91.81 567 GLU A N 1
ATOM 4456 C CA . GLU A 1 567 ? 2.239 6.434 24.716 1.00 91.81 567 GLU A CA 1
ATOM 4457 C C . GLU A 1 567 ? 1.097 5.849 23.889 1.00 91.81 567 GLU A C 1
ATOM 4459 O O . GLU A 1 567 ? 0.358 4.994 24.375 1.00 91.81 567 GLU A O 1
ATOM 4464 N N . ILE A 1 568 ? 0.936 6.325 22.655 1.00 94.62 568 ILE A N 1
ATOM 4465 C CA . ILE A 1 568 ? -0.064 5.825 21.703 1.00 94.62 568 ILE A CA 1
ATOM 4466 C C . ILE A 1 568 ? 0.708 5.226 20.516 1.00 94.62 568 ILE A C 1
ATOM 4468 O O . ILE A 1 568 ? 1.624 5.878 20.004 1.00 94.62 568 ILE A O 1
ATOM 4472 N N . PRO A 1 569 ? 0.403 3.991 20.088 1.00 96.94 569 PRO A N 1
ATOM 4473 C CA . PRO A 1 569 ? 1.126 3.322 19.014 1.00 96.94 569 PRO A CA 1
ATOM 4474 C C . PRO A 1 569 ? 0.834 3.965 17.658 1.00 96.94 569 PRO A C 1
ATOM 4476 O O . PRO A 1 569 ? -0.306 4.294 17.343 1.00 96.94 569 PRO A O 1
ATOM 4479 N N . ARG A 1 570 ? 1.846 4.056 16.800 1.00 97.62 570 ARG A N 1
ATOM 4480 C CA . ARG A 1 570 ? 1.705 4.281 15.361 1.00 97.62 570 ARG A CA 1
ATOM 4481 C C . ARG A 1 570 ? 1.809 2.950 14.627 1.00 97.62 570 ARG A C 1
ATOM 4483 O O . ARG A 1 570 ? 2.714 2.169 14.913 1.00 97.62 570 ARG A O 1
ATOM 4490 N N . LEU A 1 571 ? 0.914 2.700 13.674 1.00 98.62 571 LEU A N 1
ATOM 4491 C CA . LEU A 1 571 ? 0.816 1.453 12.906 1.00 98.62 571 LEU A CA 1
ATOM 4492 C C . LEU A 1 571 ? 2.178 0.914 12.427 1.00 98.62 571 LEU A C 1
ATOM 4494 O O . LEU A 1 571 ? 2.916 1.613 11.734 1.00 98.62 571 LEU A O 1
ATOM 4498 N N . ASP A 1 572 ? 2.489 -0.339 12.758 1.00 98.50 572 ASP A N 1
ATOM 4499 C CA . ASP A 1 572 ? 3.637 -1.095 12.241 1.00 98.50 572 ASP A CA 1
ATOM 4500 C C . ASP A 1 572 ? 3.107 -2.428 11.694 1.00 98.50 572 ASP A C 1
ATOM 4502 O O . ASP A 1 572 ? 2.734 -3.323 12.458 1.00 98.50 572 ASP A O 1
ATOM 4506 N N . VAL A 1 573 ? 2.990 -2.521 10.366 1.00 98.56 573 VAL A N 1
ATOM 4507 C CA . VAL A 1 573 ? 2.339 -3.646 9.675 1.00 98.56 573 VAL A CA 1
ATOM 4508 C C . VAL A 1 573 ? 3.157 -4.923 9.842 1.00 98.56 573 VAL A C 1
ATOM 4510 O O . VAL A 1 573 ? 2.598 -5.978 10.134 1.00 98.56 573 VAL A O 1
ATOM 4513 N N . TYR A 1 574 ? 4.485 -4.824 9.727 1.00 98.31 574 TYR A N 1
ATOM 4514 C CA . TYR A 1 574 ? 5.374 -5.968 9.909 1.00 98.31 574 TYR A CA 1
ATOM 4515 C C . TYR A 1 574 ? 5.246 -6.550 11.318 1.00 98.31 574 TYR A C 1
ATOM 4517 O O . TYR A 1 574 ? 5.075 -7.758 11.476 1.00 98.31 574 TYR A O 1
ATOM 4525 N N . ASN A 1 575 ? 5.291 -5.710 12.358 1.00 98.00 575 ASN A N 1
ATOM 4526 C CA . ASN A 1 575 ? 5.164 -6.208 13.725 1.00 98.00 575 ASN A CA 1
ATOM 4527 C C . ASN A 1 575 ? 3.755 -6.744 14.019 1.00 98.00 575 ASN A C 1
ATOM 4529 O O . ASN A 1 575 ? 3.644 -7.705 14.776 1.00 98.00 575 ASN A O 1
ATOM 4533 N N . ALA A 1 576 ? 2.701 -6.172 13.422 1.00 98.12 576 ALA A N 1
ATOM 4534 C CA . ALA A 1 576 ? 1.327 -6.668 13.561 1.00 98.12 576 ALA A CA 1
ATOM 4535 C C . ALA A 1 576 ? 1.118 -8.057 12.926 1.00 98.12 576 ALA A C 1
ATOM 4537 O O . ALA A 1 576 ? 0.381 -8.873 13.480 1.00 98.12 576 ALA A O 1
ATOM 4538 N N . LEU A 1 577 ? 1.787 -8.356 11.808 1.00 98.06 577 LEU A N 1
ATOM 4539 C CA . LEU A 1 577 ? 1.776 -9.694 11.198 1.00 98.06 577 LEU A CA 1
ATOM 4540 C C . LEU A 1 577 ? 2.688 -10.691 11.927 1.00 98.06 577 LEU A C 1
ATOM 4542 O O . LEU A 1 577 ? 2.371 -11.875 12.002 1.00 98.06 577 LEU A O 1
ATOM 4546 N N . ALA A 1 578 ? 3.800 -10.215 12.492 1.00 96.69 578 ALA A N 1
ATOM 4547 C CA . ALA A 1 578 ? 4.761 -11.036 13.228 1.00 96.69 578 ALA A CA 1
ATOM 4548 C C . ALA A 1 578 ? 4.412 -11.267 14.718 1.00 96.69 578 ALA A C 1
ATOM 4550 O O . ALA A 1 578 ? 5.148 -11.981 15.394 1.00 96.69 578 ALA A O 1
ATOM 4551 N N . ASP A 1 579 ? 3.360 -10.625 15.243 1.00 94.69 579 ASP A N 1
ATOM 4552 C CA . ASP A 1 579 ? 3.044 -10.514 16.685 1.00 94.69 579 ASP A CA 1
ATOM 4553 C C . ASP A 1 579 ? 4.231 -10.013 17.546 1.00 94.69 579 ASP A C 1
ATOM 4555 O O . ASP A 1 579 ? 4.443 -10.402 18.700 1.00 94.69 579 ASP A O 1
ATOM 4559 N N . ASN A 1 580 ? 5.053 -9.131 16.968 1.00 95.44 580 ASN A N 1
ATOM 4560 C CA . ASN A 1 580 ? 6.232 -8.573 17.627 1.00 95.44 580 ASN A CA 1
ATOM 4561 C C . ASN A 1 580 ? 5.831 -7.394 18.518 1.00 95.44 580 ASN A C 1
ATOM 4563 O O . ASN A 1 580 ? 5.856 -6.238 18.091 1.00 95.44 580 ASN A O 1
ATOM 4567 N N . LYS A 1 581 ? 5.472 -7.685 19.770 1.00 92.44 581 LYS A N 1
ATOM 4568 C CA . LYS A 1 581 ? 5.085 -6.655 20.742 1.00 92.44 581 LYS A CA 1
ATOM 4569 C C . LYS A 1 581 ? 6.205 -5.647 21.017 1.00 92.44 581 LYS A C 1
ATOM 4571 O O . LYS A 1 581 ? 7.339 -6.008 21.336 1.00 92.44 581 LYS A O 1
ATOM 4576 N N . THR A 1 582 ? 5.842 -4.375 20.954 1.00 92.25 582 THR A N 1
ATOM 4577 C CA . THR A 1 582 ? 6.678 -3.187 21.180 1.00 92.25 582 THR A CA 1
ATOM 4578 C C . THR A 1 582 ? 6.278 -2.439 22.451 1.00 92.25 582 THR A C 1
ATOM 4580 O O . THR A 1 582 ? 7.130 -1.804 23.074 1.00 92.25 582 THR A O 1
ATOM 4583 N N . MET A 1 583 ? 5.004 -2.521 22.848 1.00 86.88 583 MET A N 1
ATOM 4584 C CA . MET A 1 583 ? 4.437 -1.885 24.038 1.00 86.88 583 MET A CA 1
ATOM 4585 C C . MET A 1 583 ? 3.245 -2.680 24.585 1.00 86.88 583 MET A C 1
ATOM 4587 O O . MET A 1 583 ? 2.605 -3.439 23.865 1.00 86.88 583 MET A O 1
ATOM 4591 N N . GLU A 1 584 ? 2.911 -2.467 25.858 1.00 85.06 584 GLU A N 1
ATOM 4592 C CA . GLU A 1 584 ? 1.608 -2.867 26.400 1.00 85.06 584 GLU A CA 1
ATOM 4593 C C . GLU A 1 584 ? 0.680 -1.639 26.389 1.00 85.06 584 GLU A C 1
ATOM 4595 O O . GLU A 1 584 ? 1.051 -0.611 26.965 1.00 85.06 584 GLU A O 1
ATOM 4600 N N . PRO A 1 585 ? -0.502 -1.689 25.745 1.00 77.62 585 PRO A N 1
ATOM 4601 C CA . PRO A 1 585 ? -1.396 -0.536 25.675 1.00 77.62 585 PRO A CA 1
ATOM 4602 C C . PRO A 1 585 ? -1.954 -0.193 27.060 1.00 77.62 585 PRO A C 1
ATOM 4604 O O . PRO A 1 585 ? -2.655 -0.991 27.681 1.00 77.62 585 PRO A O 1
ATOM 4607 N N . TYR A 1 586 ? -1.671 1.014 27.549 1.00 68.06 586 TYR A N 1
ATOM 4608 C CA . TYR A 1 586 ? -2.060 1.453 28.897 1.00 68.06 586 TYR A CA 1
ATOM 4609 C C . TYR A 1 586 ? -3.583 1.473 29.125 1.00 68.06 586 TYR A C 1
ATOM 4611 O O . TYR A 1 586 ? -4.033 1.307 30.256 1.00 68.06 586 TYR A O 1
ATOM 4619 N N . ASN A 1 587 ? -4.374 1.623 28.056 1.00 62.31 587 ASN A N 1
ATOM 4620 C CA . ASN A 1 587 ? -5.838 1.608 28.090 1.00 62.31 587 ASN A CA 1
ATOM 4621 C C . ASN A 1 587 ? -6.464 0.203 27.949 1.00 62.31 587 ASN A C 1
ATOM 4623 O O . ASN A 1 587 ? -7.688 0.078 27.942 1.00 62.31 587 ASN A O 1
ATOM 4627 N N . TYR A 1 588 ? -5.662 -0.867 27.859 1.00 47.69 588 TYR A N 1
ATOM 4628 C CA . TYR A 1 588 ? -6.164 -2.218 27.571 1.00 47.69 588 TYR A CA 1
ATOM 4629 C C . TYR A 1 588 ? -7.085 -2.789 28.666 1.00 47.69 588 TYR A C 1
ATOM 4631 O O . TYR A 1 588 ? -8.031 -3.520 28.374 1.00 47.69 588 TYR A O 1
ATOM 4639 N N . SER A 1 589 ? -6.873 -2.399 29.926 1.00 40.84 589 SER A N 1
ATOM 4640 C CA . SER A 1 589 ? -7.692 -2.835 31.068 1.00 40.84 589 SER A CA 1
ATOM 4641 C C . SER A 1 589 ? -9.121 -2.280 31.075 1.00 40.84 589 SER A C 1
ATOM 4643 O O . SER A 1 589 ? -9.943 -2.757 31.854 1.00 40.84 589 SER A O 1
ATOM 4645 N N . TRP A 1 590 ? -9.454 -1.309 30.217 1.00 44.53 590 TRP A N 1
ATOM 4646 C CA . TRP A 1 590 ? -10.808 -0.742 30.131 1.00 44.53 590 TRP A CA 1
ATOM 4647 C C . TRP A 1 590 ? -11.806 -1.634 29.377 1.00 44.53 590 TRP A C 1
ATOM 4649 O O . TRP A 1 590 ? -12.986 -1.298 29.322 1.00 44.53 590 TRP A O 1
ATOM 4659 N N . TRP A 1 591 ? -11.346 -2.748 28.794 1.00 44.84 591 TRP A N 1
ATOM 4660 C CA . TRP A 1 591 ? -12.118 -3.491 27.797 1.00 44.84 591 TRP A CA 1
ATOM 4661 C C . TRP A 1 591 ? -12.558 -4.901 28.238 1.00 44.84 591 TRP A C 1
ATOM 4663 O O . TRP A 1 591 ? -13.618 -5.337 27.799 1.00 44.84 591 TRP A O 1
ATOM 4673 N N . TRP A 1 592 ? -11.782 -5.632 29.060 1.00 41.03 592 TRP A N 1
ATOM 4674 C CA . TRP A 1 592 ? -12.022 -7.071 29.306 1.00 41.03 592 TRP A CA 1
ATOM 4675 C C . TRP A 1 592 ? -11.815 -7.538 30.756 1.00 41.03 592 TRP A C 1
ATOM 4677 O O . TRP A 1 592 ? -10.712 -7.898 31.157 1.00 41.03 592 TRP A O 1
ATOM 4687 N N . HIS A 1 593 ? -12.928 -7.657 31.482 1.00 34.44 593 HIS A N 1
ATOM 4688 C CA . HIS A 1 593 ? -13.191 -8.706 32.475 1.00 34.44 593 HIS A CA 1
ATOM 4689 C C . HIS A 1 593 ? -14.719 -8.893 32.573 1.00 34.44 593 HIS A C 1
ATOM 4691 O O . HIS A 1 593 ? -15.359 -8.077 33.224 1.00 34.44 593 HIS A O 1
ATOM 4697 N N . ASP A 1 594 ? -15.292 -9.908 31.895 1.00 37.22 594 ASP A N 1
ATOM 4698 C CA . ASP A 1 594 ? -16.312 -10.795 32.513 1.00 37.22 594 ASP A CA 1
ATOM 4699 C C . ASP A 1 594 ? -16.823 -11.978 31.644 1.00 37.22 594 ASP A C 1
ATOM 4701 O O . ASP A 1 594 ? -17.007 -13.056 32.197 1.00 37.22 594 ASP A O 1
ATOM 4705 N N . GLU A 1 595 ? -17.061 -11.861 30.323 1.00 37.94 595 GLU A N 1
ATOM 4706 C CA . GLU A 1 595 ? -18.053 -12.773 29.676 1.00 37.94 595 GLU A CA 1
ATOM 4707 C C . GLU A 1 595 ? -17.608 -13.820 28.619 1.00 37.94 595 GLU A C 1
ATOM 4709 O O . GLU A 1 595 ? -18.468 -14.560 28.143 1.00 37.94 595 GLU A O 1
ATOM 4714 N N . LEU A 1 596 ? -16.329 -13.964 28.230 1.00 33.88 596 LEU A N 1
ATOM 4715 C CA . LEU A 1 596 ? -15.972 -14.773 27.032 1.00 33.88 596 LEU A CA 1
ATOM 4716 C C . LEU A 1 596 ? -14.893 -15.867 27.178 1.00 33.88 596 LEU A C 1
ATOM 4718 O O . LEU A 1 596 ? -14.247 -16.233 26.200 1.00 33.88 596 LEU A O 1
ATOM 4722 N N . SER A 1 597 ? -14.769 -16.500 28.348 1.00 30.44 597 SER A N 1
ATOM 4723 C CA . SER A 1 597 ? -14.099 -17.810 28.454 1.00 30.44 597 SER A CA 1
ATOM 4724 C C . SER A 1 597 ? -15.009 -18.850 29.109 1.00 30.44 597 SER A C 1
ATOM 4726 O O . SER A 1 597 ? -14.979 -19.054 30.320 1.00 30.44 597 SER A O 1
ATOM 4728 N N . GLY A 1 598 ? -15.798 -19.546 28.286 1.00 32.59 598 GLY A N 1
ATOM 4729 C CA . GLY A 1 598 ? -16.618 -20.700 28.683 1.00 32.59 598 GLY A CA 1
ATOM 4730 C C . GLY A 1 598 ? -15.826 -21.995 28.927 1.00 32.59 598 GLY A C 1
ATOM 4731 O O . GLY A 1 598 ? -16.385 -23.080 28.786 1.00 32.59 598 GLY A O 1
ATOM 4732 N N . GLU A 1 599 ? -14.537 -21.893 29.256 1.00 30.28 599 GLU A N 1
ATOM 4733 C CA . GLU A 1 599 ? -13.749 -23.002 29.796 1.00 30.28 599 GLU A CA 1
ATOM 4734 C C . GLU A 1 599 ? -13.808 -22.963 31.328 1.00 30.28 599 GLU A C 1
ATOM 4736 O O . GLU A 1 599 ? -13.869 -21.888 31.927 1.00 30.28 599 GLU A O 1
ATOM 4741 N N . GLU A 1 600 ? -13.789 -24.136 31.969 1.00 35.91 600 GLU A N 1
ATOM 4742 C CA . GLU A 1 600 ? -13.802 -24.276 33.430 1.00 35.91 600 GLU A CA 1
ATOM 4743 C C . GLU A 1 600 ? -12.526 -23.682 34.054 1.00 35.91 600 GLU A C 1
ATOM 4745 O O . GLU A 1 600 ? -11.559 -24.385 34.361 1.00 35.91 600 GLU A O 1
ATOM 4750 N N . THR A 1 601 ? -12.524 -22.368 34.281 1.00 31.06 601 THR A N 1
ATOM 4751 C CA . THR A 1 601 ? -11.555 -21.728 35.166 1.00 31.06 601 THR A CA 1
ATOM 4752 C C . THR A 1 601 ? -11.842 -22.198 36.590 1.00 31.06 601 THR A C 1
ATOM 4754 O O . THR A 1 601 ? -12.910 -21.958 37.153 1.00 31.06 601 THR A O 1
ATOM 4757 N N . GLY A 1 602 ? -10.898 -22.950 37.160 1.00 28.64 602 GLY A N 1
ATOM 4758 C CA . GLY A 1 602 ? -11.006 -23.425 38.537 1.00 28.64 602 GLY A CA 1
ATOM 4759 C C . GLY A 1 602 ? -11.169 -22.249 39.498 1.00 28.64 602 GLY A C 1
ATOM 4760 O O . GLY A 1 602 ? -10.472 -21.249 39.345 1.00 28.64 602 GLY A O 1
ATOM 4761 N N . GLU A 1 603 ? -12.082 -22.406 40.461 1.00 29.39 603 GLU A N 1
ATOM 4762 C CA . GLU A 1 603 ? -12.539 -21.410 41.442 1.00 29.39 603 GLU A CA 1
ATOM 4763 C C . GLU A 1 603 ? -11.483 -20.352 41.818 1.00 29.39 603 GLU A C 1
ATOM 4765 O O . GLU A 1 603 ? -10.701 -20.519 42.755 1.00 29.39 603 GLU A O 1
ATOM 4770 N N . TYR A 1 604 ? -11.522 -19.216 41.122 1.00 30.28 604 TYR A N 1
ATOM 4771 C CA . TYR A 1 604 ? -11.073 -17.944 41.665 1.00 30.28 604 TYR A CA 1
ATOM 4772 C C . TYR A 1 604 ? -12.322 -17.149 42.016 1.00 30.28 604 TYR A C 1
ATOM 4774 O O . TYR A 1 604 ? -13.018 -16.641 41.140 1.00 30.28 604 TYR A O 1
ATOM 4782 N N . GLU A 1 605 ? -12.622 -17.079 43.314 1.00 27.53 605 GLU A N 1
ATOM 4783 C CA . GLU A 1 605 ? -13.625 -16.148 43.824 1.00 27.53 605 GLU A CA 1
ATOM 4784 C C . GLU A 1 605 ? -13.267 -14.729 43.344 1.00 27.53 605 GLU A C 1
ATOM 4786 O O . GLU A 1 605 ? -12.083 -14.362 43.378 1.00 27.53 605 GLU A O 1
ATOM 4791 N N . PRO A 1 606 ? -14.245 -13.916 42.901 1.00 28.44 606 PRO A N 1
ATOM 4792 C CA . PRO A 1 606 ? -13.973 -12.524 42.589 1.00 28.44 606 PRO A CA 1
ATOM 4793 C C . PRO A 1 606 ? -13.418 -11.861 43.848 1.00 28.44 606 PRO A C 1
ATOM 4795 O O . PRO A 1 606 ? -14.039 -11.922 44.911 1.00 28.44 606 PRO A O 1
ATOM 4798 N N . LEU A 1 607 ? -12.234 -11.254 43.732 1.00 29.06 607 LEU A N 1
ATOM 4799 C CA . LEU A 1 607 ? -11.625 -10.508 44.828 1.00 29.06 607 LEU A CA 1
ATOM 4800 C C . LEU A 1 607 ? -12.640 -9.483 45.336 1.00 29.06 607 LEU A C 1
ATOM 4802 O O . LEU A 1 607 ? -13.045 -8.594 44.583 1.00 29.06 607 LEU A O 1
ATOM 4806 N N . GLU A 1 608 ? -13.035 -9.610 46.608 1.00 34.81 608 GLU A N 1
ATOM 4807 C CA . GLU A 1 608 ? -13.844 -8.599 47.286 1.00 34.81 608 GLU A CA 1
ATOM 4808 C C . GLU A 1 608 ? -13.228 -7.225 47.011 1.00 34.81 608 GLU A C 1
ATOM 4810 O O . GLU A 1 608 ? -12.023 -7.030 47.188 1.00 34.81 608 GLU A O 1
ATOM 4815 N N . THR A 1 609 ? -14.056 -6.285 46.550 1.00 40.41 609 THR A N 1
ATOM 4816 C CA . THR A 1 609 ? -13.643 -4.940 46.139 1.00 40.41 609 THR A CA 1
ATOM 4817 C C . THR A 1 609 ? -12.644 -4.346 47.133 1.00 40.41 609 THR A C 1
ATOM 4819 O O . THR A 1 609 ? -13.010 -4.050 48.272 1.00 40.41 609 THR A O 1
ATOM 4822 N N . CYS A 1 610 ? -11.395 -4.130 46.700 1.00 52.41 610 CYS A N 1
ATOM 4823 C CA . CYS A 1 610 ? -10.279 -3.701 47.559 1.00 52.41 610 CYS A CA 1
ATOM 4824 C C . CYS A 1 610 ? -10.490 -2.347 48.272 1.00 52.41 610 CYS A C 1
ATOM 4826 O O . CYS A 1 610 ? -9.666 -1.946 49.095 1.00 52.41 610 CYS A O 1
ATOM 4828 N N . PHE A 1 611 ? -11.575 -1.638 47.956 1.00 58.66 611 PHE A N 1
ATOM 4829 C CA . PHE A 1 611 ? -11.952 -0.353 48.520 1.00 58.66 611 PHE A CA 1
ATOM 4830 C C . PHE A 1 611 ? -13.354 -0.432 49.147 1.00 58.66 611 PHE A C 1
ATOM 4832 O O . PHE A 1 611 ? -14.308 -0.786 48.453 1.00 58.66 611 PHE A O 1
ATOM 4839 N N . PRO A 1 612 ? -13.515 -0.080 50.437 1.00 71.25 612 PRO A N 1
ATOM 4840 C CA . PRO A 1 612 ? -14.830 0.060 51.057 1.00 71.25 612 PRO A CA 1
ATOM 4841 C C . PRO A 1 612 ? -15.718 1.085 50.322 1.00 71.25 612 PRO A C 1
ATOM 4843 O O . PRO A 1 612 ? -15.186 2.085 49.829 1.00 71.25 612 PRO A O 1
ATOM 4846 N N . PRO A 1 613 ? -17.056 0.921 50.317 1.00 71.56 613 PRO A N 1
ATOM 4847 C CA . PRO A 1 613 ? -17.978 1.950 49.830 1.00 71.56 613 PRO A CA 1
ATOM 4848 C C . PRO A 1 613 ? -17.723 3.311 50.492 1.00 71.56 613 PRO A C 1
ATOM 4850 O O . PRO A 1 613 ? -17.419 3.382 51.688 1.00 71.56 613 PRO A O 1
ATOM 4853 N N . GLY A 1 614 ? -17.815 4.390 49.717 1.00 73.88 614 GLY A N 1
ATOM 4854 C CA . GLY A 1 614 ? -17.449 5.741 50.139 1.00 73.88 614 GLY A CA 1
ATOM 4855 C C . GLY A 1 614 ? -15.943 6.035 50.128 1.00 73.88 614 GLY A C 1
ATOM 4856 O O . GLY A 1 614 ? -15.541 7.123 50.547 1.00 73.88 614 GLY A O 1
ATOM 4857 N N . THR A 1 615 ? -15.089 5.110 49.667 1.00 82.19 615 THR A N 1
ATOM 4858 C CA . THR A 1 615 ? -13.659 5.404 49.462 1.00 82.19 615 THR A CA 1
ATOM 4859 C C . THR A 1 615 ? -13.503 6.479 48.395 1.00 82.19 615 THR A C 1
ATOM 4861 O O . THR A 1 615 ? -13.964 6.309 47.272 1.00 82.19 615 THR A O 1
ATOM 4864 N N . LEU A 1 616 ? -12.826 7.574 48.741 1.00 82.19 616 LEU A N 1
ATOM 4865 C CA . LEU A 1 616 ? -12.547 8.663 47.812 1.00 82.19 616 LEU A CA 1
ATOM 4866 C C . LEU A 1 616 ? -11.382 8.300 46.887 1.00 82.19 616 LEU A C 1
ATOM 4868 O O . LEU A 1 616 ? -10.232 8.229 47.322 1.00 82.19 616 LEU A O 1
ATOM 4872 N N . ILE A 1 617 ? -11.691 8.122 45.608 1.00 87.00 617 ILE A N 1
ATOM 4873 C CA . ILE A 1 617 ? -10.730 7.964 44.520 1.00 87.00 617 ILE A CA 1
ATOM 4874 C C . ILE A 1 617 ? -10.334 9.352 44.021 1.00 87.00 617 ILE A C 1
ATOM 4876 O O . ILE A 1 617 ? -11.192 10.203 43.785 1.00 87.00 617 ILE A O 1
ATOM 4880 N N . ALA A 1 618 ? -9.028 9.589 43.895 1.00 83.00 618 ALA A N 1
ATOM 4881 C CA . ALA A 1 618 ? -8.501 10.807 43.295 1.00 83.00 618 ALA A CA 1
ATOM 4882 C C . ALA A 1 618 ? -8.693 10.741 41.774 1.00 83.00 618 ALA A C 1
ATOM 4884 O O . ALA A 1 618 ? -8.266 9.782 41.136 1.00 83.00 618 ALA A O 1
ATOM 4885 N N . MET A 1 619 ? -9.315 11.760 41.196 1.00 86.19 619 MET A N 1
ATOM 4886 C CA . MET A 1 619 ? -9.551 11.863 39.756 1.00 86.19 619 MET A CA 1
ATOM 4887 C C . MET A 1 619 ? -8.395 12.615 39.084 1.00 86.19 619 MET A C 1
ATOM 4889 O O . MET A 1 619 ? -7.724 13.429 39.720 1.00 86.19 619 MET A O 1
ATOM 4893 N N . ALA A 1 620 ? -8.173 12.397 37.787 1.00 74.38 620 ALA A N 1
ATOM 4894 C CA . ALA A 1 620 ? -7.080 13.025 37.033 1.00 74.38 620 ALA A CA 1
ATOM 4895 C C . ALA A 1 620 ? -7.134 14.566 36.973 1.00 74.38 620 ALA A C 1
ATOM 4897 O O . ALA A 1 620 ? -6.113 15.211 36.735 1.00 74.38 620 ALA A O 1
ATOM 4898 N N . ASP A 1 621 ? -8.304 15.166 37.209 1.00 75.88 621 ASP A N 1
ATOM 4899 C CA . ASP A 1 621 ? -8.499 16.618 37.318 1.00 75.88 621 ASP A CA 1
ATOM 4900 C C . ASP A 1 621 ? -8.191 17.184 38.724 1.00 75.88 621 ASP A C 1
ATOM 4902 O O . ASP A 1 621 ? -8.307 18.390 38.953 1.00 75.88 621 ASP A O 1
ATOM 4906 N N . GLY A 1 622 ? -7.785 16.329 39.670 1.00 72.81 622 GLY A N 1
ATOM 4907 C CA . GLY A 1 622 ? -7.512 16.680 41.064 1.00 72.81 622 GLY A CA 1
ATOM 4908 C C . GLY A 1 622 ? -8.750 16.718 41.969 1.00 72.81 622 GLY A C 1
ATOM 4909 O O . GLY A 1 622 ? -8.624 17.069 43.145 1.00 72.81 622 GLY A O 1
ATOM 4910 N N . SER A 1 623 ? -9.934 16.371 41.455 1.00 82.88 623 SER A N 1
ATOM 4911 C CA . SER A 1 623 ? -11.133 16.154 42.270 1.00 82.88 623 SER A CA 1
ATOM 4912 C C . SER A 1 623 ? -11.116 14.778 42.954 1.00 82.88 623 SER A C 1
ATOM 4914 O O . SER A 1 623 ? -10.199 13.977 42.769 1.00 82.88 623 SER A O 1
ATOM 4916 N N . PHE A 1 624 ? -12.128 14.504 43.780 1.00 85.12 624 PHE A N 1
ATOM 4917 C CA . PHE A 1 624 ? -12.321 13.203 44.417 1.00 85.12 624 PHE A CA 1
ATOM 4918 C C . PHE A 1 624 ? -13.764 12.738 44.223 1.00 85.12 624 PHE A C 1
ATOM 4920 O O . PHE A 1 624 ? -14.689 13.512 44.484 1.00 85.12 624 PHE A O 1
ATOM 4927 N N . LYS A 1 625 ? -13.953 11.474 43.834 1.00 86.12 625 LYS A N 1
ATOM 4928 C CA . LYS A 1 625 ? -15.263 10.805 43.776 1.00 86.12 625 LYS A CA 1
ATOM 4929 C C . LYS A 1 625 ? -15.294 9.612 44.739 1.00 86.12 625 LYS A C 1
ATOM 4931 O O . LYS A 1 625 ? -14.270 8.944 44.880 1.00 86.12 625 LYS A O 1
ATOM 4936 N N . PRO A 1 626 ? -16.429 9.303 45.387 1.00 87.81 626 PRO A N 1
ATOM 4937 C CA . PRO A 1 626 ? -16.662 7.978 45.961 1.00 87.81 626 PRO A CA 1
ATOM 4938 C C . PRO A 1 626 ? -16.469 6.885 44.899 1.00 87.81 626 PRO A C 1
ATOM 4940 O O . PRO A 1 626 ? -16.828 7.095 43.742 1.00 87.81 626 PRO A O 1
ATOM 4943 N N . ILE A 1 627 ? -15.926 5.726 45.277 1.00 81.88 627 ILE A N 1
ATOM 4944 C CA . ILE A 1 627 ? -15.688 4.592 44.366 1.00 81.88 627 ILE A CA 1
ATOM 4945 C C . ILE A 1 627 ? -16.967 4.157 43.625 1.00 81.88 627 ILE A C 1
ATOM 4947 O O . ILE A 1 627 ? -16.905 3.815 42.451 1.00 81.88 627 ILE A O 1
ATOM 4951 N N . GLU A 1 628 ? -18.129 4.259 44.271 1.00 79.06 628 GLU A N 1
ATOM 4952 C CA . GLU A 1 628 ? -19.450 3.997 43.688 1.00 79.06 628 GLU A CA 1
ATOM 4953 C C . GLU A 1 628 ? -19.916 5.019 42.625 1.00 79.06 628 GLU A C 1
ATOM 4955 O O . GLU A 1 628 ? -20.816 4.710 41.845 1.00 79.06 628 GLU A O 1
ATOM 4960 N N . ASP A 1 629 ? -19.300 6.205 42.565 1.00 81.50 629 ASP A N 1
ATOM 4961 C CA . ASP A 1 629 ? -19.579 7.262 41.578 1.00 81.50 629 ASP A CA 1
ATOM 4962 C C . ASP A 1 629 ? -18.535 7.309 40.437 1.00 81.50 629 ASP A C 1
ATOM 4964 O O . ASP A 1 629 ? -18.682 8.100 39.495 1.00 81.50 629 ASP A O 1
ATOM 4968 N N . VAL A 1 630 ? -17.476 6.489 40.509 1.00 75.75 630 VAL A N 1
ATOM 4969 C CA . VAL A 1 630 ? -16.473 6.332 39.442 1.00 75.75 630 VAL A CA 1
ATOM 4970 C C . VAL A 1 630 ? -17.040 5.425 38.349 1.00 75.75 630 VAL A C 1
ATOM 4972 O O . VAL A 1 630 ? -17.507 4.319 38.621 1.00 75.75 630 VAL A O 1
ATOM 4975 N N . LYS A 1 631 ? -17.005 5.888 37.099 1.00 67.81 631 LYS A N 1
ATOM 4976 C CA . LYS A 1 631 ? -17.544 5.170 35.934 1.00 67.81 631 LYS A CA 1
ATOM 4977 C C . LYS A 1 631 ? -16.433 4.658 35.022 1.00 67.81 631 LYS A C 1
ATOM 4979 O O . LYS A 1 631 ? -15.335 5.203 35.001 1.00 67.81 631 LYS A O 1
ATOM 4984 N N . VAL A 1 632 ? -16.738 3.649 34.207 1.00 47.09 632 VAL A N 1
ATOM 4985 C CA . VAL A 1 632 ? -15.854 3.230 33.107 1.00 47.09 632 VAL A CA 1
ATOM 4986 C C . VAL A 1 632 ? -15.594 4.437 32.194 1.00 47.09 632 VAL A C 1
ATOM 4988 O O . VAL A 1 632 ? -16.535 5.125 31.797 1.00 47.09 632 VAL A O 1
ATOM 4991 N N . GLY A 1 633 ? -14.320 4.721 31.913 1.00 47.78 633 GLY A N 1
ATOM 4992 C CA . GLY A 1 633 ? -13.876 5.915 31.183 1.00 47.78 633 GLY A CA 1
ATOM 4993 C C . GLY A 1 633 ? -13.558 7.146 32.050 1.00 47.78 633 GLY A C 1
ATOM 4994 O O . GLY A 1 633 ? -13.038 8.127 31.519 1.00 47.78 633 GLY A O 1
ATOM 4995 N N . ASP A 1 634 ? -13.808 7.124 33.366 1.00 64.12 634 ASP A N 1
ATOM 4996 C CA . ASP A 1 634 ? -13.248 8.134 34.273 1.00 64.12 634 ASP A CA 1
ATOM 4997 C C . ASP A 1 634 ? -11.728 7.943 34.426 1.00 64.12 634 ASP A C 1
ATOM 4999 O O . ASP A 1 634 ? -11.248 6.859 34.756 1.00 64.12 634 ASP A O 1
ATOM 5003 N N . LEU A 1 635 ? -10.970 9.029 34.268 1.00 67.69 635 LEU A N 1
ATOM 5004 C CA . LEU A 1 635 ? -9.522 9.053 34.482 1.00 67.69 635 LEU A CA 1
ATOM 5005 C C . LEU A 1 635 ? -9.193 9.250 35.976 1.00 67.69 635 LEU A C 1
ATOM 5007 O O . LEU A 1 635 ? -9.640 10.229 36.585 1.00 67.69 635 LEU A O 1
ATOM 5011 N N . VAL A 1 636 ? -8.388 8.360 36.568 1.00 80.75 636 VAL A N 1
ATOM 5012 C CA . VAL A 1 636 ? -8.111 8.300 38.021 1.00 80.75 636 VAL A CA 1
ATOM 5013 C C . VAL A 1 636 ? -6.614 8.348 38.330 1.00 80.75 636 VAL A C 1
ATOM 5015 O O . VAL A 1 636 ? -5.819 7.736 37.639 1.00 80.75 636 VAL A O 1
ATOM 5018 N N . LEU A 1 637 ? -6.204 9.041 39.393 1.00 74.69 637 LEU A N 1
ATOM 5019 C CA . LEU A 1 637 ? -4.801 9.095 39.819 1.00 74.69 637 LEU A CA 1
ATOM 5020 C C . LEU A 1 637 ? -4.419 7.840 40.617 1.00 74.69 637 LEU A C 1
ATOM 5022 O O . LEU A 1 637 ? -4.747 7.712 41.799 1.00 74.69 637 LEU A O 1
ATOM 5026 N N . SER A 1 638 ? -3.663 6.947 39.983 1.00 70.94 638 SER A N 1
ATOM 5027 C CA . SER A 1 638 ? -3.028 5.783 40.609 1.00 70.94 638 SER A CA 1
ATOM 5028 C C . SER A 1 638 ? -1.581 6.099 41.011 1.00 70.94 638 SER A C 1
ATOM 5030 O O . SER A 1 638 ? -0.938 6.955 40.410 1.00 70.94 638 SER A O 1
ATOM 5032 N N . TYR A 1 639 ? -1.035 5.433 42.033 1.00 67.00 639 TYR A N 1
ATOM 5033 C CA . TYR A 1 639 ? 0.359 5.626 42.461 1.00 67.00 639 TYR A CA 1
ATOM 5034 C C . TYR A 1 639 ? 1.214 4.407 42.109 1.00 67.00 639 TYR A C 1
ATOM 5036 O O . TYR A 1 639 ? 1.102 3.355 42.741 1.00 67.00 639 TYR A O 1
ATOM 5044 N N . ASP A 1 640 ? 2.102 4.553 41.125 1.00 62.94 640 ASP A N 1
ATOM 5045 C CA . ASP A 1 640 ? 3.027 3.491 40.742 1.00 62.94 640 ASP A CA 1
ATOM 5046 C C . ASP A 1 640 ? 4.177 3.381 41.756 1.00 62.94 640 ASP A C 1
ATOM 5048 O O . ASP A 1 640 ? 5.051 4.246 41.871 1.00 62.94 640 ASP A O 1
ATOM 5052 N N . LEU A 1 641 ? 4.202 2.253 42.466 1.00 48.25 641 LEU A N 1
ATOM 5053 C CA . LEU A 1 641 ? 5.215 1.918 43.464 1.00 48.25 641 LEU A CA 1
ATOM 5054 C C . LEU A 1 641 ? 6.616 1.677 42.872 1.00 48.25 641 LEU A C 1
ATOM 5056 O O . LEU A 1 641 ? 7.595 1.813 43.611 1.00 48.25 641 LEU A O 1
ATOM 5060 N N . LYS A 1 642 ? 6.742 1.329 41.580 1.00 51.25 642 LYS A N 1
ATOM 5061 C CA . LYS A 1 642 ? 8.043 1.148 40.906 1.00 51.25 642 LYS A CA 1
ATOM 5062 C C . LYS A 1 642 ? 8.673 2.483 40.522 1.00 51.25 642 LYS A C 1
ATOM 5064 O O . LYS A 1 642 ? 9.855 2.681 40.800 1.00 51.25 642 LYS A O 1
ATOM 5069 N N . THR A 1 643 ? 7.920 3.387 39.890 1.00 62.09 643 THR A N 1
ATOM 5070 C CA . THR A 1 643 ? 8.440 4.709 39.480 1.00 62.09 643 THR A CA 1
ATOM 5071 C C . THR A 1 643 ? 8.316 5.785 40.563 1.00 62.09 643 THR A C 1
ATOM 5073 O O . THR A 1 643 ? 8.932 6.846 40.437 1.00 62.09 643 THR A O 1
ATOM 5076 N N . GLN A 1 644 ? 7.575 5.506 41.642 1.00 67.88 644 GLN A N 1
ATOM 5077 C CA . GLN A 1 644 ? 7.264 6.416 42.755 1.00 67.88 644 GLN A CA 1
ATOM 5078 C C . GLN A 1 644 ? 6.540 7.701 42.328 1.00 67.88 644 GLN A C 1
ATOM 5080 O O . GLN A 1 644 ? 6.729 8.770 42.920 1.00 67.88 644 GLN A O 1
ATOM 5085 N N . ARG A 1 645 ? 5.697 7.599 41.298 1.00 56.75 645 ARG A N 1
ATOM 5086 C CA . ARG A 1 645 ? 4.939 8.713 40.717 1.00 56.75 645 ARG A CA 1
ATOM 5087 C C . ARG A 1 645 ? 3.454 8.394 40.676 1.00 56.75 645 ARG A C 1
ATOM 5089 O O . ARG A 1 645 ? 3.059 7.235 40.611 1.00 56.75 645 ARG A O 1
ATOM 5096 N N . PHE A 1 646 ? 2.647 9.449 40.683 1.00 64.56 646 PHE A N 1
ATOM 5097 C CA . PHE A 1 646 ? 1.261 9.320 40.268 1.00 64.56 646 PHE A CA 1
ATOM 5098 C C . PHE A 1 646 ? 1.199 9.203 38.743 1.00 64.56 646 PHE A C 1
ATOM 5100 O O . PHE A 1 646 ? 1.903 9.927 38.036 1.00 64.56 646 PHE A O 1
ATOM 5107 N N . VAL A 1 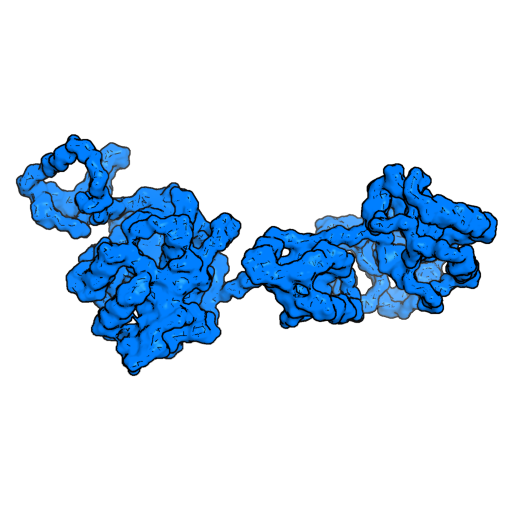647 ? 0.375 8.274 38.282 1.00 66.19 647 VAL A N 1
ATOM 5108 C CA . VAL A 1 647 ? 0.003 8.019 36.889 1.00 66.19 647 VAL A CA 1
ATOM 5109 C C . VAL A 1 647 ? -1.521 8.109 36.790 1.00 66.19 647 VAL A C 1
ATOM 5111 O O . VAL A 1 647 ? -2.200 8.109 37.820 1.00 66.19 647 VAL A O 1
ATOM 5114 N N . VAL A 1 648 ? -2.050 8.220 35.575 1.00 67.69 648 VAL A N 1
ATOM 5115 C CA . VAL A 1 648 ? -3.494 8.255 35.296 1.00 67.69 648 VAL A CA 1
ATOM 5116 C C . VAL A 1 648 ? -3.887 7.014 34.510 1.00 67.69 648 VAL A C 1
ATOM 5118 O O . VAL A 1 648 ? -3.063 6.638 33.648 1.00 67.69 648 VAL A O 1
#

Secondary structure (DSSP, 8-state):
-HHHHHHHSS--EEEEE-S-HHHHHT-B-TTPEE--HHHHTT-GGGS-S--TTSEEEEE-SSSHHHHHHHHHHHHTT-SEEEE-TTHHHHHHHTT---B-----SHHHHHHHHHHHTT--EEEEEE-TTT-HHHHHHHHHHHHHHHHHTTTSEEEEEETTT-HHHHHHTT--SSSEEEEEEEEETTEEEEEEE---SSHHHHHHHHHHHHH-S--TT-SS--EEESS------B--HHHHHHHHHHSEEEEEEEESS--HHHHHHHHHHHHHTT-EEEEEETTTTEEEEEEEHHHHHHHTT-SSEEEEEE-----SS-TTHHHHTTHHHHHHHH----TT-EEEEEES---TTTS--SEEEETTTTBS----SSSHHHHHHHHHHHHSTTSEEEEEE-S-TTS---HHHHHHHHHHHHHT--SEEEE----S-EESS--TTSHHHHHHHHHHHTT-EEEEE--SSS-SSEETTTTSTTSEEEEEE-TTSPBPTT----TT--EEEE-SSEEETTEEE--HHHHHHHHHHHHHHHHHH----HHHHHHHHHHHSEEEEEEEETTEEEEEEE--HHHHHHT------TTGGGT-SSSS--S-----PPPP-SS-TT-EEEBTTS-EEEGGG--TT--B-EEETTTTEEE-

Foldseek 3Di:
DVVLCVVPPPAQAAAEEQEDPVVVQQWAAPNYDYDHVVNCVVCVVPDDPDDLAHAYEYFYQQLPVSVVSQVSSVVVVRDHYHTDHGGVVVCVVVVHDIQHLDPPDDVLVVQVVQVVVQAKEKEKEAAPDPDPLRVVLVVLCVVLCVVQVVRHHYDYDHCVVCVVVCVFLVVVDPTKMKIWRHADSQATWIAIDHGDPDSVVVNVVSVVSRPDPDCPPDPGPIDGHNSDDQDQAAEDPVQVVCCVPPQKAKWKWAFDDDDLVVLVVVVVVLVVLPWAFPDGDSVRRMTITMDGNVSVVVSSRDSGTHYIDHPDDDFPDPVLFCVLLPLVVVCVPPVAALAPAAEEEEEQFAACVQANADWEAELPVGGGHSHRLQCLVNLLRSLLCVLRVNYHYYYYRQAHNVRDGDPVSLLVSLVVVVVVVGQEYFALHFDPDWDLAADCVDPQLVSVVVSLVVQHAYEYQQFFQLASIGTPPLRRQLHQYEFEDDSVRHGDSRTHDHLSHAEYGHFAQGAHPSGTDGGSSNRRSNLVSLLSRLCVLDPDGNLVSSQLQFQQFCWDWDDPDPQAIATHGYNRSNCSNVSPGPHGSPCSVLPDDDDPDPDPDDDDDPPDPPDDFQDWFQFPVRDTDTPVPDDRGTHTFDADPVVRGTYD

Sequence (648 aa):
MAAYHLINSSQNILLLDVRSEGEYYSGHIHGAISTPLALLSKNPDSLPDVDKNITVIVYSRSGYLGQQACEIIVNESFEHVYNLEGGLLEWIEKGFPVTKPRYPDPVHNAVYEKLKNGTPVFLFFYHADYHEYCIDQKTLIDELRVNYEKNISFIYVDGKNNSTVIQNFDVRVYPTMYIVVDYNDLGFLYTEFSGFTNKTTLHSILDFVVNNTDYSLGLYNWQRSMLIHHHPPVVPVDVAKQVLRTGKARVIIRYRDTMEDDFFNYTERLKMKGFIVTQEFPEEGMVAGVVSYTVFQQLKKDSDIEEFITDRKFTVFLNESLPLIRFDEAEQEFGLTGEGVRICMLDTGVDSSVVSYSYGYDFVNDDDDPFDDHGHGTMVASILKTVAPDAELVVAKVIDKDGVGYESDVLAGLKYCIQQNPDIILFSIETKATSSGFYDENPVAKLCNEAVEQGVFVVAAAGNDGSKNLTSPACASKVFSVGATDDYDRIANFSNVNPTLDMFAPGVNITTSVGTSSGTSLSAPFVAGAAALVLENESLIPAELSYRLRSTGKPIEYVYNDSLKVEIPRLDVYNALADNKTMEPYNYSWWWHDELSGEETGEYEPLETCFPPGTLIAMADGSFKPIEDVKVGDLVLSYDLKTQRFVV

Radius of gyration: 37.99 Å; chains: 1; bounding box: 90×64×102 Å